Protein AF-A0A6H5K5P3-F1 (afdb_monomer_lite)

Secondary structure (DSSP, 8-state):
-----SSHHHHHHHHHHHHHHTTT-HHHHHHHHHHHHT-TTHHHHHHHHHHH---HHHHHHHHHHHHHHHHHTGGGS-HHHHHHHHHHHHHHHHHHTTTS-HHHHHHHHHHHHHHHHHHTTTS-HHHHHHHHHHHHHHHHH-HHHHHHHHHHHHHHHHHHH---GGGTT--HHHHHHHHHHHHTTHHHHHHHHHHHHHHHHHHHTTSTTGGG-HHHHHHHHHHHHHHHHHHT--SSSS-GGGS-GGG--B---GGGHHHHS-HHHHHHHHHHHHHHTT--SSSTTTTHHHHHHHHHHHHHTB-STTSSSHHHHHHHHHHHHHHHHHHHHSPP---------TT-HHHHHHHHHHHHHHHHHHHHHHHHHHHHH-HHHHTTSTTHHHHHHHHHHHHHHHHHHHHHTTT-S-HHHHHHHHHHHHHHHHHHHHHHHHHHHHHTT-HHHHHHHHHHHHHHHHHHHHHHHHHHHHHHHHSTT----HHHHHHHHHHHHHHHHHHHHHHHHTHHHHHHHHHHHHHHHHHHHHHHHHHSEETTEESB-TTSSSB-HHHHHHHHHHHHHHHHHHHHH--TT-SS--HHHHHHHTT-HHHHHHHHHHHHHHHHHHHHHHHHHHHHHHHHHHT-S-------TT--HHHHHHHHHHHHHHHHHHSS--GGGGHHHHTTT--GGGTTSSGGGGTTTTTT----------

pLDDT: mean 82.82, std 17.04, range [24.08, 97.94]

Structure (mmCIF, N/CA/C/O backbone):
data_AF-A0A6H5K5P3-F1
#
_entry.id   AF-A0A6H5K5P3-F1
#
loop_
_atom_site.group_PDB
_atom_site.id
_atom_site.type_symbol
_atom_site.label_atom_id
_atom_site.label_alt_id
_atom_site.label_comp_id
_atom_site.label_asym_id
_atom_site.label_entity_id
_atom_site.label_seq_id
_atom_site.pdbx_PDB_ins_code
_atom_site.Cartn_x
_atom_site.Cartn_y
_atom_site.Cartn_z
_atom_site.occupancy
_atom_site.B_iso_or_equiv
_atom_site.auth_seq_id
_atom_site.auth_comp_id
_atom_site.auth_asym_id
_atom_site.auth_atom_id
_atom_site.pdbx_PDB_model_num
ATOM 1 N N . MET A 1 1 ? 39.737 23.083 -22.619 1.00 51.81 1 MET A N 1
ATOM 2 C CA . MET A 1 1 ? 39.652 22.771 -24.062 1.00 51.81 1 MET A CA 1
ATOM 3 C C . MET A 1 1 ? 40.005 21.301 -24.207 1.00 51.81 1 MET A C 1
ATOM 5 O O . MET A 1 1 ? 41.053 20.921 -23.692 1.00 51.81 1 MET A O 1
ATOM 9 N N . LEU A 1 2 ? 39.170 20.491 -24.870 1.00 66.12 2 LEU A N 1
ATOM 10 C CA . LEU A 1 2 ? 39.462 19.063 -25.043 1.00 66.12 2 LEU A CA 1
ATOM 11 C C . LEU A 1 2 ? 40.827 18.838 -25.699 1.00 66.12 2 LEU A C 1
ATOM 13 O O . LEU A 1 2 ? 41.158 19.556 -26.649 1.00 66.12 2 LEU A O 1
ATOM 17 N N . PRO A 1 3 ? 41.593 17.831 -25.247 1.00 69.50 3 PRO A N 1
ATOM 18 C CA . PRO A 1 3 ? 42.826 17.457 -25.916 1.00 69.50 3 PRO A CA 1
ATOM 19 C C . PRO A 1 3 ? 42.529 17.030 -27.355 1.00 69.50 3 PRO A C 1
ATOM 21 O O . PRO A 1 3 ? 41.579 16.291 -27.614 1.00 69.50 3 PRO A O 1
ATOM 24 N N . ASN A 1 4 ? 43.355 17.479 -28.299 1.00 72.81 4 ASN A N 1
ATOM 25 C CA . ASN A 1 4 ? 43.324 16.938 -29.650 1.00 72.81 4 ASN A CA 1
ATOM 26 C C . ASN A 1 4 ? 43.984 15.553 -29.617 1.00 72.81 4 ASN A C 1
ATOM 28 O O . ASN A 1 4 ? 45.208 15.459 -29.521 1.00 72.81 4 ASN A O 1
ATOM 32 N N . PHE A 1 5 ? 43.177 14.493 -29.613 1.00 78.88 5 PHE A N 1
ATOM 33 C CA . PHE A 1 5 ? 43.678 13.123 -29.541 1.00 78.88 5 PHE A CA 1
ATOM 34 C C . PHE A 1 5 ? 44.299 12.725 -30.883 1.00 78.88 5 PHE A C 1
ATOM 36 O O . PHE A 1 5 ? 43.616 12.659 -31.904 1.00 78.88 5 PHE A O 1
ATOM 43 N N . SER A 1 6 ? 45.598 12.438 -30.876 1.00 70.56 6 SER A N 1
ATOM 44 C CA . SER A 1 6 ? 46.352 12.004 -32.058 1.00 70.56 6 SER A CA 1
ATOM 45 C C . SER A 1 6 ? 46.157 10.510 -32.341 1.00 70.56 6 SER A C 1
ATOM 47 O O . SER A 1 6 ? 46.442 10.041 -33.444 1.00 70.56 6 SER A O 1
ATOM 49 N N . SER A 1 7 ? 45.637 9.757 -31.364 1.00 77.69 7 SER A N 1
ATOM 50 C CA . SER A 1 7 ? 45.291 8.341 -31.490 1.00 77.69 7 SER A CA 1
ATOM 51 C C . SER A 1 7 ? 44.061 7.957 -30.644 1.00 77.69 7 SER A C 1
ATOM 53 O O . SER A 1 7 ? 43.765 8.607 -29.639 1.00 77.69 7 SER A O 1
ATOM 55 N N . PRO A 1 8 ? 43.348 6.865 -30.993 1.00 78.88 8 PRO A N 1
ATOM 56 C CA . PRO A 1 8 ? 42.273 6.314 -30.161 1.00 78.88 8 PRO A CA 1
ATOM 57 C C . PRO A 1 8 ? 42.727 5.918 -28.746 1.00 78.88 8 PRO A C 1
ATOM 59 O O . PRO A 1 8 ? 41.928 5.916 -27.816 1.00 78.88 8 PRO A O 1
ATOM 62 N N . GLU A 1 9 ? 44.004 5.566 -28.583 1.00 85.81 9 GLU A N 1
ATOM 63 C CA . GLU A 1 9 ? 44.591 5.154 -27.303 1.00 85.81 9 GLU A CA 1
ATOM 64 C C . GLU A 1 9 ? 44.762 6.340 -26.351 1.00 85.81 9 GLU A C 1
ATOM 66 O O . GLU A 1 9 ? 44.482 6.210 -25.162 1.00 85.81 9 GLU A O 1
ATOM 71 N N . GLU A 1 10 ? 45.116 7.517 -26.870 1.00 86.94 10 GLU A N 1
ATOM 72 C CA . GLU A 1 10 ? 45.214 8.743 -26.069 1.00 86.94 10 GLU A CA 1
ATOM 73 C C . GLU A 1 10 ? 43.873 9.137 -25.447 1.00 86.94 10 GLU A C 1
ATOM 75 O O . GLU A 1 10 ? 43.835 9.522 -24.279 1.00 86.94 10 GLU A O 1
ATOM 80 N N . ALA A 1 11 ? 42.769 8.990 -26.187 1.00 86.19 11 ALA A N 1
ATOM 81 C CA . ALA A 1 11 ? 41.431 9.284 -25.678 1.00 86.19 11 ALA A CA 1
ATOM 82 C C . ALA A 1 11 ? 41.039 8.366 -24.507 1.00 86.19 11 ALA A C 1
ATOM 84 O O . ALA A 1 11 ? 40.477 8.828 -23.513 1.00 86.19 11 ALA A O 1
ATOM 85 N N . VAL A 1 12 ? 41.373 7.074 -24.607 1.00 90.56 12 VAL A N 1
ATOM 86 C CA . VAL A 1 12 ? 41.130 6.085 -23.545 1.00 90.56 12 VAL A CA 1
ATOM 87 C C . VAL A 1 12 ? 41.991 6.399 -22.326 1.00 90.56 12 VAL A C 1
ATOM 89 O O . VAL A 1 12 ? 41.468 6.530 -21.225 1.00 90.56 12 VAL A O 1
ATOM 92 N N . VAL A 1 13 ? 43.301 6.585 -22.507 1.00 91.69 13 VAL A N 1
ATOM 93 C CA . VAL A 1 13 ? 44.220 6.886 -21.397 1.00 91.69 13 VAL A CA 1
ATOM 94 C C . VAL A 1 13 ? 43.823 8.178 -20.682 1.00 91.69 13 VAL A C 1
ATOM 96 O O . VAL A 1 13 ? 43.881 8.234 -19.454 1.00 91.69 13 VAL A O 1
ATOM 99 N N . TRP A 1 14 ? 43.385 9.193 -21.428 1.00 91.88 14 TRP A N 1
ATOM 100 C CA . TRP A 1 14 ? 42.928 10.465 -20.878 1.00 91.88 14 TRP A CA 1
ATOM 101 C C . TRP A 1 14 ? 41.682 10.317 -20.001 1.00 91.88 14 TRP A C 1
ATOM 103 O O . TRP A 1 14 ? 41.697 10.751 -18.851 1.00 91.88 14 TRP A O 1
ATOM 113 N N . ILE A 1 15 ? 40.612 9.678 -20.487 1.00 90.25 15 ILE A N 1
ATOM 114 C CA . ILE A 1 15 ? 39.403 9.539 -19.660 1.00 90.25 15 ILE A CA 1
ATOM 115 C C . ILE A 1 15 ? 39.657 8.615 -18.467 1.00 90.25 15 ILE A C 1
ATOM 117 O O . ILE A 1 15 ? 39.114 8.824 -17.382 1.00 90.25 15 ILE A O 1
ATOM 121 N N . GLU A 1 16 ? 40.519 7.611 -18.636 1.00 93.25 16 GLU A N 1
ATOM 122 C CA . GLU A 1 16 ? 40.851 6.709 -17.550 1.00 93.25 16 GLU A CA 1
ATOM 123 C C . GLU A 1 16 ? 41.702 7.377 -16.464 1.00 93.25 16 GLU A C 1
ATOM 125 O O . GLU A 1 16 ? 41.510 7.111 -15.277 1.00 93.25 16 GLU A O 1
ATOM 130 N N . SER A 1 17 ? 42.637 8.255 -16.830 1.00 90.56 17 SER A N 1
ATOM 131 C CA . SER A 1 17 ? 43.399 9.022 -15.841 1.00 90.56 17 SER A CA 1
ATOM 132 C C . SER A 1 17 ? 42.495 9.986 -15.068 1.00 90.56 17 SER A C 1
ATOM 134 O O . SER A 1 17 ? 42.612 10.055 -13.845 1.00 90.56 17 SER A O 1
ATOM 136 N N . LEU A 1 18 ? 41.529 10.624 -15.740 1.00 89.50 18 LEU A N 1
ATOM 137 C CA . LEU A 1 18 ? 40.514 11.463 -15.096 1.00 89.50 18 LEU A CA 1
ATOM 138 C C . LEU A 1 18 ? 39.644 10.676 -14.111 1.00 89.50 18 LEU A C 1
ATOM 140 O O . LEU A 1 18 ? 39.471 11.108 -12.975 1.00 89.50 18 LEU A O 1
ATOM 144 N N . CYS A 1 19 ? 39.142 9.500 -14.503 1.00 90.25 19 CYS A N 1
ATOM 145 C CA . CYS A 1 19 ? 38.323 8.666 -13.616 1.00 90.25 19 CYS A CA 1
ATOM 146 C C . CYS A 1 19 ? 39.110 8.205 -12.377 1.00 90.25 19 CYS A C 1
ATOM 148 O O . CYS A 1 19 ? 38.577 8.209 -11.271 1.00 90.25 19 CYS A O 1
ATOM 150 N N . ARG A 1 20 ? 40.398 7.860 -12.530 1.00 90.44 20 ARG A N 1
ATOM 151 C CA . ARG A 1 20 ? 41.265 7.501 -11.391 1.00 90.44 20 ARG A CA 1
ATOM 152 C C . ARG A 1 20 ? 41.549 8.689 -10.466 1.00 90.44 20 ARG A C 1
ATOM 154 O O . ARG A 1 20 ? 41.721 8.486 -9.269 1.00 90.44 20 ARG A O 1
ATOM 161 N N . ALA A 1 21 ? 41.604 9.905 -11.008 1.00 86.00 21 ALA A N 1
ATOM 162 C CA . ALA A 1 21 ? 41.844 11.136 -10.254 1.00 86.00 21 ALA A CA 1
ATOM 163 C C . ALA A 1 21 ? 40.570 11.744 -9.637 1.00 86.00 21 ALA A C 1
ATOM 165 O O . ALA A 1 21 ? 40.663 12.684 -8.851 1.00 86.00 21 ALA A O 1
ATOM 166 N N . PHE A 1 22 ? 39.383 11.212 -9.947 1.00 85.38 22 PHE A N 1
ATOM 167 C CA . PHE A 1 22 ? 38.108 11.754 -9.469 1.00 85.38 22 PHE A CA 1
ATOM 168 C C . PHE A 1 22 ? 38.027 11.906 -7.932 1.00 85.38 22 PHE A C 1
ATOM 170 O O . PHE A 1 22 ? 37.583 12.959 -7.480 1.00 85.38 22 PHE A O 1
ATOM 177 N N . PRO A 1 23 ? 38.511 10.952 -7.102 1.00 87.62 23 PRO A N 1
ATOM 178 C CA . PRO A 1 23 ? 38.483 11.101 -5.642 1.00 87.62 23 PRO A CA 1
ATOM 179 C C . PRO A 1 23 ? 39.409 12.199 -5.105 1.00 87.62 23 PRO A C 1
ATOM 181 O O . PRO A 1 23 ? 39.180 12.724 -4.020 1.00 87.62 23 PRO A O 1
ATOM 184 N N . THR A 1 24 ? 40.481 12.524 -5.831 1.00 87.50 24 THR A N 1
ATOM 185 C CA . THR A 1 24 ? 41.508 13.471 -5.378 1.00 87.50 24 THR A CA 1
ATOM 186 C C . THR A 1 24 ? 41.313 14.868 -5.954 1.00 87.50 24 THR A C 1
ATOM 188 O O . THR A 1 24 ? 41.739 15.842 -5.335 1.00 87.50 24 THR A O 1
ATOM 191 N N . ASN A 1 25 ? 40.663 14.991 -7.113 1.00 87.12 25 ASN A N 1
ATOM 192 C CA . ASN A 1 25 ? 40.386 16.271 -7.756 1.00 87.12 25 ASN A CA 1
ATOM 193 C C . ASN A 1 25 ? 39.072 16.233 -8.570 1.00 87.12 25 ASN A C 1
ATOM 195 O O . ASN A 1 25 ? 39.096 16.249 -9.806 1.00 87.12 25 ASN A O 1
ATOM 199 N N . PRO A 1 26 ? 37.909 16.193 -7.891 1.00 87.62 26 PRO A N 1
ATOM 200 C CA . PRO A 1 26 ? 36.613 16.034 -8.554 1.00 87.62 26 PRO A CA 1
ATOM 201 C C . PRO A 1 26 ? 36.268 17.224 -9.458 1.00 87.62 26 PRO A C 1
ATOM 203 O O . PRO A 1 26 ? 35.753 17.042 -10.556 1.00 87.62 26 PRO A O 1
ATOM 206 N N . LYS A 1 27 ? 36.627 18.449 -9.051 1.00 86.62 27 LYS A N 1
ATOM 207 C CA . LYS A 1 27 ? 36.295 19.674 -9.792 1.00 86.62 27 LYS A CA 1
ATOM 208 C C . LYS A 1 27 ? 36.965 19.730 -11.166 1.00 86.62 27 LYS A C 1
ATOM 210 O O . LYS A 1 27 ? 36.337 20.136 -12.140 1.00 86.62 27 LYS A O 1
ATOM 215 N N . GLU A 1 28 ? 38.236 19.345 -11.258 1.00 83.75 28 GLU A N 1
ATOM 216 C CA . GLU A 1 28 ? 38.950 19.322 -12.539 1.00 83.75 28 GLU A CA 1
ATOM 217 C C . GLU A 1 28 ? 38.409 18.222 -13.461 1.00 83.75 28 GLU A C 1
ATOM 219 O O . GLU A 1 28 ? 38.202 18.460 -14.653 1.00 83.75 28 GLU A O 1
ATOM 224 N N . ALA A 1 29 ? 38.099 17.049 -12.899 1.00 83.75 29 ALA A N 1
ATOM 225 C CA . ALA A 1 29 ? 37.500 15.952 -13.646 1.00 83.75 29 ALA A CA 1
ATOM 226 C C . ALA A 1 29 ? 36.105 16.311 -14.190 1.00 83.75 29 ALA A C 1
ATOM 228 O O . ALA A 1 29 ? 35.832 16.075 -15.364 1.00 83.75 29 ALA A O 1
ATOM 229 N N . GLU A 1 30 ? 35.245 16.949 -13.392 1.00 85.06 30 GLU A N 1
ATOM 230 C CA . GLU A 1 30 ? 33.919 17.411 -13.828 1.00 85.06 30 GLU A CA 1
ATOM 231 C C . GLU A 1 30 ? 33.990 18.434 -14.966 1.00 85.06 30 GLU A C 1
ATOM 233 O O . GLU A 1 30 ? 33.226 18.346 -15.933 1.00 85.06 30 GLU A O 1
ATOM 238 N N . VAL A 1 31 ? 34.923 19.389 -14.889 1.00 86.69 31 VAL A N 1
ATOM 239 C CA . VAL A 1 31 ? 35.140 20.368 -15.963 1.00 86.69 31 VAL A CA 1
ATOM 240 C C . VAL A 1 31 ? 35.557 19.654 -17.248 1.00 86.69 31 VAL A C 1
ATOM 242 O O . VAL A 1 31 ? 34.963 19.896 -18.298 1.00 86.69 31 VAL A O 1
ATOM 245 N N . ALA A 1 32 ? 36.521 18.736 -17.169 1.00 84.19 32 ALA A N 1
ATOM 246 C CA . ALA A 1 32 ? 37.009 17.985 -18.323 1.00 84.19 32 ALA A CA 1
ATOM 247 C C . ALA A 1 32 ? 35.925 17.089 -18.958 1.00 84.19 32 ALA A C 1
ATOM 249 O O . ALA A 1 32 ? 35.810 17.018 -20.184 1.00 84.19 32 ALA A O 1
ATOM 250 N N . LEU A 1 33 ? 35.085 16.450 -18.139 1.00 85.31 33 LEU A N 1
ATOM 251 C CA . LEU A 1 33 ? 33.937 15.665 -18.602 1.00 85.31 33 LEU A CA 1
ATOM 252 C C . LEU A 1 33 ? 32.875 16.550 -19.266 1.00 85.31 33 LEU A C 1
ATOM 254 O O . LEU A 1 33 ? 32.386 16.230 -20.347 1.00 85.31 33 LEU A O 1
ATOM 258 N N . THR A 1 34 ? 32.578 17.711 -18.684 1.00 85.00 34 THR A N 1
ATOM 259 C CA . THR A 1 34 ? 31.643 18.680 -19.276 1.00 85.00 34 THR A CA 1
ATOM 260 C C . THR A 1 34 ? 32.149 19.196 -20.625 1.00 85.00 34 THR A C 1
ATOM 262 O O . THR A 1 34 ? 31.365 19.408 -21.553 1.00 85.00 34 THR A O 1
ATOM 265 N N . GLU A 1 35 ? 33.462 19.388 -20.770 1.00 85.75 35 GLU A N 1
ATOM 266 C CA . GLU A 1 35 ? 34.057 19.729 -22.060 1.00 85.75 35 GLU A CA 1
ATOM 267 C C . GLU A 1 35 ? 33.872 18.602 -23.082 1.00 85.75 35 GLU A C 1
ATOM 269 O O . GLU A 1 35 ? 33.456 18.897 -24.204 1.00 85.75 35 GLU A O 1
ATOM 274 N N . LEU A 1 36 ? 34.083 17.332 -22.695 1.00 84.62 36 LEU A N 1
ATOM 275 C CA . LEU A 1 36 ? 33.795 16.161 -23.541 1.00 84.62 36 LEU A CA 1
ATOM 276 C C . LEU A 1 36 ? 32.358 16.174 -24.059 1.00 84.62 36 LEU A C 1
ATOM 278 O O . LEU A 1 36 ? 32.146 16.001 -25.258 1.00 84.62 36 LEU A O 1
ATOM 282 N N . HIS A 1 37 ? 31.389 16.435 -23.182 1.00 82.94 37 HIS A N 1
ATOM 283 C CA . HIS A 1 37 ? 29.968 16.457 -23.537 1.00 82.94 37 HIS A CA 1
ATOM 284 C C . HIS A 1 37 ? 29.643 17.521 -24.602 1.00 82.94 37 HIS A C 1
ATOM 286 O O . HIS A 1 37 ? 28.750 17.331 -25.428 1.00 82.94 37 HIS A O 1
ATOM 292 N N . ARG A 1 38 ? 30.388 18.635 -24.616 1.00 82.44 38 ARG A N 1
ATOM 293 C CA . ARG A 1 38 ? 30.203 19.760 -25.550 1.00 82.44 38 ARG A CA 1
ATOM 294 C C . ARG A 1 38 ? 30.995 19.622 -26.855 1.00 82.44 38 ARG A C 1
ATOM 296 O O . ARG A 1 38 ? 30.874 20.485 -27.719 1.00 82.44 38 ARG A O 1
ATOM 303 N N . SER A 1 39 ? 31.802 18.573 -27.005 1.00 85.06 39 SER A N 1
ATOM 304 C CA . SER A 1 39 ? 32.666 18.384 -28.174 1.00 85.06 39 SER A CA 1
ATOM 305 C C . SER A 1 39 ? 31.907 18.079 -29.459 1.00 85.06 39 SER A C 1
ATOM 307 O O . SER A 1 39 ? 30.958 17.289 -29.478 1.00 85.06 39 SER A O 1
ATOM 309 N N . ASP A 1 40 ? 32.439 18.555 -30.583 1.00 82.81 40 ASP A N 1
ATOM 310 C CA . ASP A 1 40 ? 32.010 18.088 -31.900 1.00 82.81 40 ASP A CA 1
ATOM 311 C C . ASP A 1 40 ? 32.366 16.621 -32.155 1.00 82.81 40 ASP A C 1
ATOM 313 O O . ASP A 1 40 ? 31.588 15.925 -32.800 1.00 82.81 40 ASP A O 1
ATOM 317 N N . HIS A 1 41 ? 33.452 16.130 -31.552 1.00 85.81 41 HIS A N 1
ATOM 318 C CA . HIS A 1 41 ? 33.934 14.749 -31.682 1.00 85.81 41 HIS A CA 1
ATOM 319 C C . HIS A 1 41 ? 33.460 13.816 -30.560 1.00 85.81 41 HIS A C 1
ATOM 321 O O . HIS A 1 41 ? 33.959 12.698 -30.426 1.00 85.81 41 HIS A O 1
ATOM 327 N N . ALA A 1 42 ? 32.524 14.265 -29.716 1.00 88.81 42 ALA A N 1
ATOM 328 C CA . ALA A 1 42 ? 32.053 13.499 -28.561 1.00 88.81 42 ALA A CA 1
ATOM 329 C C . ALA A 1 42 ? 31.528 12.115 -28.967 1.00 88.81 42 ALA A C 1
ATOM 331 O O . ALA A 1 42 ? 31.785 11.128 -28.289 1.00 88.81 42 ALA A O 1
ATOM 332 N N . VAL A 1 43 ? 30.833 12.024 -30.105 1.00 90.75 43 VAL A N 1
ATOM 333 C CA . VAL A 1 43 ? 30.252 10.766 -30.588 1.00 90.75 43 VAL A CA 1
ATOM 334 C C . VAL A 1 43 ? 31.342 9.763 -30.959 1.00 90.75 43 VAL A C 1
ATOM 336 O O . VAL A 1 43 ? 31.277 8.609 -30.537 1.00 90.75 43 VAL A O 1
ATOM 339 N N . GLU A 1 44 ? 32.338 10.178 -31.742 1.00 91.06 44 GLU A N 1
ATOM 340 C CA . GLU A 1 44 ? 33.447 9.319 -32.160 1.00 91.06 44 GLU A CA 1
ATOM 341 C C . GLU A 1 44 ? 34.308 8.900 -30.964 1.00 91.06 44 GLU A C 1
ATOM 343 O O . GLU A 1 44 ? 34.593 7.713 -30.794 1.00 91.06 44 GLU A O 1
ATOM 348 N N . VAL A 1 45 ? 34.669 9.857 -30.104 1.00 91.31 45 VAL A N 1
ATOM 349 C CA . VAL A 1 45 ? 35.499 9.617 -28.915 1.00 91.31 45 VAL A CA 1
ATOM 350 C C . VAL A 1 45 ? 34.797 8.674 -27.937 1.00 91.31 45 VAL A C 1
ATOM 352 O O . VAL A 1 45 ? 35.408 7.711 -27.475 1.00 91.31 45 VAL A O 1
ATOM 355 N N . SER A 1 46 ? 33.502 8.867 -27.675 1.00 94.75 46 SER A N 1
ATOM 356 C CA . SER A 1 46 ? 32.740 7.972 -26.801 1.00 94.75 46 SER A CA 1
ATOM 357 C C . SER A 1 46 ? 32.682 6.540 -27.326 1.00 94.75 46 SER A C 1
ATOM 359 O O . SER A 1 46 ? 32.802 5.604 -26.539 1.00 94.75 46 SER A O 1
ATOM 361 N N . LYS A 1 47 ? 32.537 6.335 -28.643 1.00 94.75 47 LYS A N 1
ATOM 362 C CA . LYS A 1 47 ? 32.570 4.984 -29.230 1.00 94.75 47 LYS A CA 1
ATOM 363 C C . LYS A 1 47 ? 33.922 4.310 -29.016 1.00 94.75 47 LYS A C 1
ATOM 365 O O . LYS A 1 47 ? 33.962 3.170 -28.566 1.00 94.75 47 LYS A O 1
ATOM 370 N N . ILE A 1 48 ? 35.013 5.039 -29.256 1.00 93.94 48 ILE A N 1
ATOM 371 C CA . ILE A 1 48 ? 36.377 4.547 -29.020 1.00 93.94 48 ILE A CA 1
ATOM 372 C C . ILE A 1 48 ? 36.552 4.108 -27.561 1.00 93.94 48 ILE A C 1
ATOM 374 O O . ILE A 1 48 ? 37.067 3.019 -27.304 1.00 93.94 48 ILE A O 1
ATOM 378 N N . ILE A 1 49 ? 36.103 4.930 -26.609 1.00 94.81 49 ILE A N 1
ATOM 379 C CA . ILE A 1 49 ? 36.207 4.625 -25.177 1.00 94.81 49 ILE A CA 1
ATOM 380 C C . ILE A 1 49 ? 35.381 3.386 -24.823 1.00 94.81 49 ILE A C 1
ATOM 382 O O . ILE A 1 49 ? 35.880 2.511 -24.116 1.00 94.81 49 ILE A O 1
ATOM 386 N N . LEU A 1 50 ? 34.154 3.271 -25.338 1.00 95.38 50 LEU A N 1
ATOM 387 C CA . LEU A 1 50 ? 33.281 2.124 -25.071 1.00 95.38 50 LEU A CA 1
ATOM 388 C C . LEU A 1 50 ? 33.880 0.802 -25.555 1.00 95.38 50 LEU A C 1
ATOM 390 O O . LEU A 1 50 ? 33.797 -0.203 -24.849 1.00 95.38 50 LEU A O 1
ATOM 394 N N . GLU A 1 51 ? 34.501 0.811 -26.734 1.00 92.56 51 GLU A N 1
ATOM 395 C CA . GLU A 1 51 ? 35.088 -0.382 -27.347 1.00 92.56 51 GLU A CA 1
ATOM 396 C C . GLU A 1 51 ? 36.417 -0.806 -26.715 1.00 92.56 51 GLU A C 1
ATOM 398 O O . GLU A 1 51 ? 36.763 -1.985 -26.769 1.00 92.56 51 GLU A O 1
ATOM 403 N N . ARG A 1 52 ? 37.177 0.133 -26.139 1.00 93.50 52 ARG A N 1
ATOM 404 C CA . ARG A 1 52 ? 38.566 -0.118 -25.719 1.00 93.50 52 ARG A CA 1
ATOM 405 C C . ARG A 1 52 ? 38.796 -0.064 -24.213 1.00 93.50 52 ARG A C 1
ATOM 407 O O . ARG A 1 52 ? 39.666 -0.782 -23.725 1.00 93.50 52 ARG A O 1
ATOM 414 N N . SER A 1 53 ? 38.054 0.759 -23.474 1.00 93.94 53 SER A N 1
ATOM 415 C CA . SER A 1 53 ? 38.243 0.873 -22.027 1.00 93.94 53 SER A CA 1
ATOM 416 C C . SER A 1 53 ? 37.661 -0.334 -21.288 1.00 93.94 53 SER A C 1
ATOM 418 O O . SER A 1 53 ? 36.606 -0.876 -21.634 1.00 93.94 53 SER A O 1
ATOM 420 N N . GLN A 1 54 ? 38.363 -0.742 -20.233 1.00 92.25 54 GLN A N 1
ATOM 421 C CA . GLN A 1 54 ? 37.923 -1.774 -19.290 1.00 92.25 54 GLN A CA 1
ATOM 422 C C . GLN A 1 54 ? 37.423 -1.176 -17.970 1.00 92.25 54 GLN A C 1
ATOM 424 O O . GLN A 1 54 ? 37.022 -1.918 -17.079 1.00 92.25 54 GLN A O 1
ATOM 429 N N . MET A 1 55 ? 37.451 0.153 -17.821 1.00 95.12 55 MET A N 1
ATOM 430 C CA . MET A 1 55 ? 37.032 0.818 -16.594 1.00 95.12 55 MET A CA 1
ATOM 431 C C . MET A 1 55 ? 35.553 1.232 -16.663 1.00 95.12 55 MET A C 1
ATOM 433 O O . MET A 1 55 ? 35.209 2.087 -17.486 1.00 95.12 55 MET A O 1
ATOM 437 N N . PRO A 1 56 ? 34.688 0.718 -15.764 1.00 95.31 56 PRO A N 1
ATOM 438 C CA . PRO A 1 56 ? 33.255 1.014 -15.778 1.00 95.31 56 PRO A CA 1
ATOM 439 C C . PRO A 1 56 ? 32.928 2.507 -15.743 1.00 95.31 56 PRO A C 1
ATOM 441 O O . PRO A 1 56 ? 32.097 2.976 -16.513 1.00 95.31 56 PRO A O 1
ATOM 444 N N . MET A 1 57 ? 33.634 3.277 -14.910 1.00 93.69 57 MET A N 1
ATOM 445 C CA . MET A 1 57 ? 33.415 4.721 -14.779 1.00 93.69 57 MET A CA 1
ATOM 446 C C . MET A 1 57 ? 33.692 5.474 -16.092 1.00 93.69 57 MET A C 1
ATOM 448 O O . MET A 1 57 ? 32.906 6.329 -16.494 1.00 93.69 57 MET A O 1
ATOM 452 N N . ALA A 1 58 ? 34.754 5.105 -16.816 1.00 94.31 58 ALA A N 1
ATOM 453 C CA . ALA A 1 58 ? 35.075 5.700 -18.113 1.00 94.31 58 ALA A CA 1
ATOM 454 C C . ALA A 1 58 ? 34.018 5.354 -19.173 1.00 94.31 58 ALA A C 1
ATOM 456 O O . ALA A 1 58 ? 33.579 6.228 -19.920 1.00 94.31 58 ALA A O 1
ATOM 457 N N . GLN A 1 59 ? 33.562 4.098 -19.211 1.00 95.94 59 GLN A N 1
ATOM 458 C CA . GLN A 1 59 ? 32.485 3.670 -20.108 1.00 95.94 59 GLN A CA 1
ATOM 459 C C . GLN A 1 59 ? 31.159 4.378 -19.784 1.00 95.94 59 GLN A C 1
ATOM 461 O O . GLN A 1 59 ? 30.453 4.817 -20.692 1.00 95.94 59 GLN A O 1
ATOM 466 N N . PHE A 1 60 ? 30.837 4.544 -18.501 1.00 95.44 60 PHE A N 1
ATOM 467 C CA . PHE A 1 60 ? 29.646 5.255 -18.045 1.00 95.44 60 PHE A CA 1
ATOM 468 C C . PHE A 1 60 ? 29.653 6.723 -18.497 1.00 95.44 60 PHE A C 1
ATOM 470 O O . PHE A 1 60 ? 28.696 7.182 -19.123 1.00 95.44 60 PHE A O 1
ATOM 477 N N . HIS A 1 61 ? 30.756 7.444 -18.275 1.00 92.56 61 HIS A N 1
ATOM 478 C CA . HIS A 1 61 ? 30.893 8.827 -18.735 1.00 92.56 61 HIS A CA 1
ATOM 479 C C . HIS A 1 61 ? 30.927 8.950 -20.262 1.00 92.56 61 HIS A C 1
ATOM 481 O O . HIS A 1 61 ? 30.368 9.899 -20.809 1.00 92.56 61 HIS A O 1
ATOM 487 N N . ALA A 1 62 ? 31.496 7.976 -20.977 1.00 95.06 62 ALA A N 1
ATOM 488 C CA . ALA A 1 62 ? 31.428 7.946 -22.435 1.00 95.06 62 ALA A CA 1
ATOM 489 C C . ALA A 1 62 ? 29.982 7.825 -22.946 1.00 95.06 62 ALA A C 1
ATOM 491 O O . ALA A 1 62 ? 29.622 8.494 -23.917 1.00 95.06 62 ALA A O 1
ATOM 492 N N . LEU A 1 63 ? 29.134 7.022 -22.291 1.00 95.81 63 LEU A N 1
ATOM 493 C CA . LEU A 1 63 ? 27.707 6.925 -22.622 1.00 95.81 63 LEU A CA 1
ATOM 494 C C . LEU A 1 63 ? 26.955 8.225 -22.325 1.00 95.81 63 LEU A C 1
ATOM 496 O O . LEU A 1 63 ? 26.133 8.633 -23.143 1.00 95.81 63 LEU A O 1
ATOM 500 N N . LEU A 1 64 ? 27.251 8.892 -21.204 1.00 92.56 64 LEU A N 1
ATOM 501 C CA . LEU A 1 64 ? 26.680 10.208 -20.891 1.00 92.56 64 LEU A CA 1
ATOM 502 C C . LEU A 1 64 ? 27.061 11.250 -21.946 1.00 92.56 64 LEU A C 1
ATOM 504 O O . LEU A 1 64 ? 26.179 11.891 -22.517 1.00 92.56 64 LEU A O 1
ATOM 508 N N . ALA A 1 65 ? 28.347 11.340 -22.285 1.00 92.12 65 ALA A N 1
ATOM 509 C CA . ALA A 1 65 ? 28.841 12.243 -23.318 1.00 92.12 65 ALA A CA 1
ATOM 510 C C . ALA A 1 65 ? 28.196 11.964 -24.684 1.00 92.12 65 ALA A C 1
ATOM 512 O O . ALA A 1 65 ? 27.766 12.887 -25.374 1.00 92.12 65 ALA A O 1
ATOM 513 N N . LEU A 1 66 ? 28.071 10.684 -25.057 1.00 94.06 66 LEU A N 1
ATOM 514 C CA . LEU A 1 66 ? 27.404 10.262 -26.288 1.00 94.06 66 LEU A CA 1
ATOM 515 C C . LEU A 1 66 ? 25.933 10.688 -26.292 1.00 94.06 66 LEU A C 1
ATOM 517 O O . LEU A 1 66 ? 25.440 11.208 -27.294 1.00 94.06 66 LEU A O 1
ATOM 521 N N . GLN A 1 67 ? 25.230 10.454 -25.185 1.00 92.94 67 GLN A N 1
ATOM 522 C CA . GLN A 1 67 ? 23.828 10.808 -25.028 1.00 92.94 67 GLN A CA 1
ATOM 523 C C . GLN A 1 67 ? 23.628 12.320 -25.169 1.00 92.94 67 GLN A C 1
ATOM 525 O O . GLN A 1 67 ? 22.837 12.754 -26.008 1.00 92.94 67 GLN A O 1
ATOM 530 N N . GLU A 1 68 ? 24.352 13.120 -24.389 1.00 89.94 68 GLU A N 1
ATOM 531 C CA . GLU A 1 68 ? 24.219 14.578 -24.378 1.00 89.94 68 GLU A CA 1
ATOM 532 C C . GLU A 1 68 ? 24.582 15.198 -25.728 1.00 89.94 68 GLU A C 1
ATOM 534 O O . GLU A 1 68 ? 23.799 15.976 -26.277 1.00 89.94 68 GLU A O 1
ATOM 539 N N . ALA A 1 69 ? 25.707 14.795 -26.326 1.00 89.94 69 ALA A N 1
ATOM 540 C CA . ALA A 1 69 ? 26.165 15.349 -27.597 1.00 89.94 69 ALA A CA 1
ATOM 541 C C . ALA A 1 69 ? 25.195 15.076 -28.759 1.00 89.94 69 ALA A C 1
ATOM 543 O O . ALA A 1 69 ? 25.036 15.918 -29.652 1.00 89.94 69 ALA A O 1
ATOM 544 N N . VAL A 1 70 ? 24.548 13.904 -28.758 1.00 91.25 70 VAL A N 1
ATOM 545 C CA . VAL A 1 70 ? 23.543 13.530 -29.763 1.00 91.25 70 VAL A CA 1
ATOM 546 C C . VAL A 1 70 ? 22.224 14.256 -29.515 1.00 91.25 70 VAL A C 1
ATOM 548 O O . VAL A 1 70 ? 21.601 14.717 -30.471 1.00 91.25 70 VAL A O 1
ATOM 551 N N . LEU A 1 71 ? 21.786 14.390 -28.261 1.00 90.00 71 LEU A N 1
ATOM 552 C CA . LEU A 1 71 ? 20.525 15.058 -27.929 1.00 90.00 71 LEU A CA 1
ATOM 553 C C . LEU A 1 71 ? 20.581 16.569 -28.150 1.00 90.00 71 LEU A C 1
ATOM 555 O O . LEU A 1 71 ? 19.633 17.122 -28.710 1.00 90.00 71 LEU A O 1
ATOM 559 N N . ALA A 1 72 ? 21.697 17.211 -27.800 1.00 87.56 72 ALA A N 1
ATOM 560 C CA . ALA A 1 72 ? 21.916 18.643 -28.008 1.00 87.56 72 ALA A CA 1
ATOM 561 C C . ALA A 1 72 ? 21.807 19.046 -29.488 1.00 87.56 72 ALA A C 1
ATOM 563 O O . ALA A 1 72 ? 21.439 20.171 -29.811 1.00 87.56 72 ALA A O 1
ATOM 564 N N . ARG A 1 73 ? 22.107 18.115 -30.401 1.00 88.44 73 ARG A N 1
ATOM 565 C CA . ARG A 1 73 ? 22.098 18.333 -31.854 1.00 88.44 73 ARG A CA 1
ATOM 566 C C . ARG A 1 73 ? 21.127 17.413 -32.578 1.00 88.44 73 ARG A C 1
ATOM 568 O O . ARG A 1 73 ? 21.293 17.185 -33.775 1.00 88.44 73 ARG A O 1
ATOM 575 N N . TRP A 1 74 ? 20.121 16.887 -31.872 1.00 90.38 74 TRP A N 1
ATOM 576 C CA . TRP A 1 74 ? 19.264 15.809 -32.371 1.00 90.38 74 TRP A CA 1
ATOM 577 C C . TRP A 1 74 ? 18.729 16.094 -33.771 1.00 90.38 74 TRP A C 1
ATOM 579 O O . TRP A 1 74 ? 18.874 15.264 -34.666 1.00 90.38 74 TRP A O 1
ATOM 589 N N . ASP A 1 75 ? 18.174 17.291 -33.966 1.00 89.12 75 ASP A N 1
ATOM 590 C CA . ASP A 1 75 ? 17.524 17.701 -35.209 1.00 89.12 75 ASP A CA 1
ATOM 591 C C . ASP A 1 75 ? 18.517 17.858 -36.375 1.00 89.12 75 ASP A C 1
ATOM 593 O O . ASP A 1 75 ? 18.159 17.572 -37.518 1.00 89.12 75 ASP A O 1
ATOM 597 N N . SER A 1 76 ? 19.785 18.161 -36.081 1.00 88.88 76 SER A N 1
ATOM 598 C CA . SER A 1 76 ? 20.881 18.250 -37.054 1.00 88.88 76 SER A CA 1
ATOM 599 C C . SER A 1 76 ? 21.498 16.890 -37.410 1.00 88.88 76 SER A C 1
ATOM 601 O O . SER A 1 76 ? 22.124 16.759 -38.461 1.00 88.88 76 SER A O 1
ATOM 603 N N . VAL A 1 77 ? 21.335 15.856 -36.574 1.00 89.25 77 VAL A N 1
ATOM 604 C CA . VAL A 1 77 ? 21.834 14.502 -36.879 1.00 89.25 77 VAL A CA 1
ATOM 605 C C . VAL A 1 77 ? 20.954 13.867 -37.967 1.00 89.25 77 VAL A C 1
ATOM 607 O O . VAL A 1 77 ? 19.746 13.755 -37.758 1.00 89.25 77 VAL A O 1
ATOM 610 N N . PRO A 1 78 ? 21.494 13.377 -39.100 1.00 91.31 78 PRO A N 1
ATOM 611 C CA . PRO A 1 78 ? 20.687 12.739 -40.143 1.00 91.31 78 PRO A CA 1
ATOM 612 C C . PRO A 1 78 ? 19.930 11.492 -39.643 1.00 91.31 78 PRO A C 1
ATOM 614 O O . PRO A 1 78 ? 20.495 10.713 -38.869 1.00 91.31 78 PRO A O 1
ATOM 617 N N . PRO A 1 79 ? 18.700 11.205 -40.123 1.00 89.75 79 PRO A N 1
ATOM 618 C CA . PRO A 1 79 ? 17.922 10.041 -39.680 1.00 89.75 79 PRO A CA 1
ATOM 619 C C . PRO A 1 79 ? 18.646 8.693 -39.833 1.00 89.75 79 PRO A C 1
ATOM 621 O O . PRO A 1 79 ? 18.492 7.809 -38.991 1.00 89.75 79 PRO A O 1
ATOM 624 N N . ALA A 1 80 ? 19.465 8.536 -40.880 1.00 91.12 80 ALA A N 1
ATOM 625 C CA . ALA A 1 80 ? 20.288 7.342 -41.080 1.00 91.12 80 ALA A CA 1
ATOM 626 C C . ALA A 1 80 ? 21.316 7.162 -39.950 1.00 91.12 80 ALA A C 1
ATOM 628 O O . ALA A 1 80 ? 21.453 6.063 -39.418 1.00 91.12 80 ALA A O 1
ATOM 629 N N . ASN A 1 81 ? 21.958 8.252 -39.519 1.00 92.00 81 ASN A N 1
ATOM 630 C CA . ASN A 1 81 ? 22.934 8.240 -38.431 1.00 92.00 81 ASN A CA 1
ATOM 631 C C . ASN A 1 81 ? 22.254 7.988 -37.081 1.00 92.00 81 ASN A C 1
ATOM 633 O O . ASN A 1 81 ? 22.770 7.211 -36.283 1.00 92.00 81 ASN A O 1
ATOM 637 N N . ARG A 1 82 ? 21.059 8.554 -36.846 1.00 93.56 82 ARG A N 1
ATOM 638 C CA . ARG A 1 82 ? 20.251 8.244 -35.648 1.00 93.56 82 ARG A CA 1
ATOM 639 C C . ARG A 1 82 ? 19.935 6.747 -35.566 1.00 93.56 82 ARG A C 1
ATOM 641 O O . ARG A 1 82 ? 20.058 6.147 -34.502 1.00 93.56 82 ARG A O 1
ATOM 648 N N . ARG A 1 83 ? 19.567 6.127 -36.695 1.00 93.00 83 ARG A N 1
ATOM 649 C CA . ARG A 1 83 ? 19.313 4.680 -36.775 1.00 93.00 83 ARG A CA 1
ATOM 650 C C . ARG A 1 83 ? 20.583 3.860 -36.550 1.00 93.00 83 ARG A C 1
ATOM 652 O O . ARG A 1 83 ? 20.543 2.904 -35.783 1.00 93.00 83 ARG A O 1
ATOM 659 N N . ALA A 1 84 ? 21.696 4.253 -37.167 1.00 94.69 84 ALA A N 1
ATOM 660 C CA . ALA A 1 84 ? 22.987 3.597 -36.982 1.00 94.69 84 ALA A CA 1
ATOM 661 C C . ALA A 1 84 ? 23.468 3.667 -35.523 1.00 94.69 84 ALA A C 1
ATOM 663 O O . ALA A 1 84 ? 24.011 2.694 -35.018 1.00 94.69 84 ALA A O 1
ATOM 664 N N . LEU A 1 85 ? 23.224 4.778 -34.818 1.00 95.31 85 LEU A N 1
ATOM 665 C CA . LEU A 1 85 ? 23.551 4.919 -33.395 1.00 95.31 85 LEU A CA 1
ATOM 666 C C . LEU A 1 85 ? 22.723 3.985 -32.506 1.00 95.31 85 LEU A C 1
ATOM 668 O O . LEU A 1 85 ? 23.284 3.339 -31.625 1.00 95.31 85 LEU A O 1
ATOM 672 N N . LYS A 1 86 ? 21.412 3.874 -32.755 1.00 95.88 86 LYS A N 1
ATOM 673 C CA . LYS A 1 86 ? 20.547 2.910 -32.052 1.00 95.88 86 LYS A CA 1
ATOM 674 C C . LYS A 1 86 ? 21.023 1.470 -32.280 1.00 95.88 86 LYS A C 1
ATOM 676 O O . LYS A 1 86 ? 21.113 0.712 -31.321 1.00 95.88 86 LYS A O 1
ATOM 681 N N . GLY A 1 87 ? 21.356 1.123 -33.527 1.00 96.50 87 GLY A N 1
ATOM 682 C CA . GLY A 1 87 ? 21.914 -0.187 -33.886 1.00 96.50 87 GLY A CA 1
ATOM 683 C C . GLY A 1 87 ? 23.242 -0.465 -33.182 1.00 96.50 87 GLY A C 1
ATOM 684 O O . GLY A 1 87 ? 23.363 -1.476 -32.504 1.00 96.50 87 GLY A O 1
ATOM 685 N N . TYR A 1 88 ? 24.181 0.483 -33.238 1.00 97.31 88 TYR A N 1
ATOM 686 C CA . TYR A 1 88 ? 25.475 0.394 -32.558 1.00 97.31 88 TYR A CA 1
ATOM 687 C C . TYR A 1 88 ? 25.333 0.142 -31.052 1.00 97.31 88 TYR A C 1
ATOM 689 O O . TYR A 1 88 ? 25.994 -0.742 -30.520 1.00 97.31 88 TYR A O 1
ATOM 697 N N . LEU A 1 89 ? 24.468 0.890 -30.355 1.00 97.56 89 LEU A N 1
ATOM 698 C CA . LEU A 1 89 ? 24.261 0.709 -28.913 1.00 97.56 89 LEU A CA 1
ATOM 699 C C . LEU A 1 89 ? 23.713 -0.684 -28.587 1.00 97.56 89 LEU A C 1
ATOM 701 O O . LEU A 1 89 ? 24.154 -1.307 -27.623 1.00 97.56 89 LEU A O 1
ATOM 705 N N . TRP A 1 90 ? 22.777 -1.182 -29.398 1.00 97.19 90 TRP A N 1
ATOM 706 C CA . TRP A 1 90 ? 22.241 -2.527 -29.225 1.00 97.19 90 TRP A CA 1
ATOM 707 C C . TRP A 1 90 ? 23.286 -3.612 -29.508 1.00 97.19 90 TRP A C 1
ATOM 709 O O . TRP A 1 90 ? 23.417 -4.553 -28.730 1.00 97.19 90 TRP A O 1
ATOM 719 N N . GLU A 1 91 ? 24.064 -3.474 -30.582 1.00 96.56 91 GLU A N 1
ATOM 720 C CA . GLU A 1 91 ? 25.152 -4.397 -30.927 1.00 96.56 91 GLU A CA 1
ATOM 721 C C . GLU A 1 91 ? 26.246 -4.409 -29.855 1.00 96.56 91 GLU A C 1
ATOM 723 O O . GLU A 1 91 ? 26.707 -5.480 -29.460 1.00 96.56 91 GLU A O 1
ATOM 728 N N . PHE A 1 92 ? 26.609 -3.238 -29.326 1.00 96.50 92 PHE A N 1
ATOM 729 C CA . PHE A 1 92 ? 27.524 -3.098 -28.197 1.00 96.50 92 PHE A CA 1
ATOM 730 C C . PHE A 1 92 ? 27.007 -3.855 -26.969 1.00 96.50 92 PHE A C 1
ATOM 732 O O . PHE A 1 92 ? 27.727 -4.679 -26.408 1.00 96.50 92 PHE A O 1
ATOM 739 N N . LEU A 1 93 ? 25.738 -3.649 -26.600 1.00 96.06 93 LEU A N 1
ATOM 740 C CA . LEU A 1 93 ? 25.096 -4.390 -25.514 1.00 96.06 93 LEU A CA 1
ATOM 741 C C . LEU A 1 93 ? 25.063 -5.896 -25.782 1.00 96.06 93 LEU A C 1
ATOM 743 O O . LEU A 1 93 ? 25.237 -6.670 -24.849 1.00 96.06 93 LEU A O 1
ATOM 747 N N . CYS A 1 94 ? 24.852 -6.330 -27.026 1.00 95.06 94 CYS A N 1
ATOM 748 C CA . CYS A 1 94 ? 24.848 -7.748 -27.377 1.00 95.06 94 CYS A CA 1
ATOM 749 C C . CYS A 1 94 ? 26.230 -8.388 -27.247 1.00 95.06 94 CYS A C 1
ATOM 751 O O . CYS A 1 94 ? 26.336 -9.494 -26.719 1.00 95.06 94 CYS A O 1
ATOM 753 N N . ARG A 1 95 ? 27.273 -7.686 -27.701 1.00 94.69 95 ARG A N 1
ATOM 754 C CA . ARG A 1 95 ? 28.655 -8.172 -27.711 1.00 94.69 95 ARG A CA 1
ATOM 755 C C . ARG A 1 95 ? 29.292 -8.163 -26.324 1.00 94.69 95 ARG A C 1
ATOM 757 O O . ARG A 1 95 ? 29.960 -9.120 -25.957 1.00 94.69 95 ARG A O 1
ATOM 764 N N . GLU A 1 96 ? 29.082 -7.095 -25.560 1.00 94.38 96 GLU A N 1
ATOM 765 C CA . GLU A 1 96 ? 29.824 -6.840 -24.320 1.00 94.38 96 GLU A CA 1
ATOM 766 C C . GLU A 1 96 ? 29.044 -7.211 -23.048 1.00 94.38 96 GLU A C 1
ATOM 768 O O . GLU A 1 96 ? 29.610 -7.136 -21.963 1.00 94.38 96 GLU A O 1
ATOM 773 N N . TRP A 1 97 ? 27.774 -7.639 -23.151 1.00 93.62 97 TRP A N 1
ATOM 774 C CA . TRP A 1 97 ? 26.846 -7.848 -22.020 1.00 93.62 97 TRP A CA 1
ATOM 775 C C . TRP A 1 97 ? 27.470 -8.459 -20.763 1.00 93.62 97 TRP A C 1
ATOM 777 O O . TRP A 1 97 ? 27.304 -7.925 -19.675 1.00 93.62 97 TRP A O 1
ATOM 787 N N . ALA A 1 98 ? 28.176 -9.583 -20.920 1.00 91.62 98 ALA A N 1
ATOM 788 C CA . ALA A 1 98 ? 28.728 -10.349 -19.806 1.00 91.62 98 ALA A CA 1
ATOM 789 C C . ALA A 1 98 ? 29.931 -9.669 -19.128 1.00 91.62 98 ALA A C 1
ATOM 791 O O . ALA A 1 98 ? 30.270 -10.018 -18.002 1.00 91.62 98 ALA A O 1
ATOM 792 N N . ARG A 1 99 ? 30.588 -8.725 -19.814 1.00 92.50 99 ARG A N 1
ATOM 793 C CA . ARG A 1 99 ? 31.748 -7.974 -19.314 1.00 92.50 99 ARG A CA 1
ATOM 794 C C . ARG A 1 99 ? 31.347 -6.657 -18.653 1.00 92.50 99 ARG A C 1
ATOM 796 O O . ARG A 1 99 ? 32.083 -6.155 -17.810 1.00 92.50 99 ARG A O 1
ATOM 803 N N . LEU A 1 100 ? 30.230 -6.066 -19.075 1.00 94.19 100 LEU A N 1
ATOM 804 C CA . LEU A 1 100 ? 29.823 -4.743 -18.616 1.00 94.19 100 LEU A CA 1
ATOM 805 C C . LEU A 1 100 ? 29.365 -4.766 -17.156 1.00 94.19 100 LEU A C 1
ATOM 807 O O . LEU A 1 100 ? 28.618 -5.642 -16.726 1.00 94.19 100 LEU A O 1
ATOM 811 N N . ASP A 1 101 ? 29.762 -3.733 -16.418 1.00 94.94 101 ASP A N 1
ATOM 812 C CA . ASP A 1 101 ? 29.229 -3.468 -15.087 1.00 94.94 101 ASP A CA 1
ATOM 813 C C . ASP A 1 101 ? 27.734 -3.091 -15.139 1.00 94.94 101 ASP A C 1
ATOM 815 O O . ASP A 1 101 ? 27.248 -2.517 -16.122 1.00 94.94 101 ASP A O 1
ATOM 819 N N . ARG A 1 102 ? 26.998 -3.362 -14.052 1.00 91.62 102 ARG A N 1
ATOM 820 C CA . ARG A 1 102 ? 25.553 -3.086 -13.937 1.00 91.62 102 ARG A CA 1
ATOM 821 C C . ARG A 1 102 ? 25.200 -1.620 -14.202 1.00 91.62 102 ARG A C 1
ATOM 823 O O . ARG A 1 102 ? 24.170 -1.347 -14.827 1.00 91.62 102 ARG A O 1
ATOM 830 N N . SER A 1 103 ? 26.043 -0.686 -13.758 1.00 94.38 103 SER A N 1
ATOM 831 C CA . SER A 1 103 ? 25.846 0.751 -13.981 1.00 94.38 103 SER A CA 1
ATOM 832 C C . SER A 1 103 ? 25.988 1.119 -15.462 1.00 94.38 103 SER A C 1
ATOM 834 O O . SER A 1 103 ? 25.176 1.876 -15.998 1.00 94.38 103 SER A O 1
ATOM 836 N N . VAL A 1 104 ? 26.956 0.513 -16.157 1.00 96.81 104 VAL A N 1
ATOM 837 C CA . VAL A 1 104 ? 27.209 0.724 -17.589 1.00 96.81 104 VAL A CA 1
ATOM 838 C C . VAL A 1 104 ? 26.085 0.125 -18.430 1.00 96.81 104 VAL A C 1
ATOM 840 O O . VAL A 1 104 ? 25.602 0.783 -19.349 1.00 96.81 104 VAL A O 1
ATOM 843 N N . VAL A 1 105 ? 25.609 -1.080 -18.090 1.00 96.19 105 VAL A N 1
ATOM 844 C CA . VAL A 1 105 ? 24.436 -1.693 -18.737 1.00 96.19 105 VAL A CA 1
ATOM 845 C C . VAL A 1 105 ? 23.209 -0.795 -18.592 1.00 96.19 105 VAL A C 1
ATOM 847 O O . VAL A 1 105 ? 22.552 -0.488 -19.588 1.00 96.19 105 VAL A O 1
ATOM 850 N N . SER A 1 106 ? 22.925 -0.334 -17.370 1.00 95.12 106 SER A N 1
ATOM 851 C CA . SER A 1 106 ? 21.785 0.547 -17.085 1.00 95.12 106 SER A CA 1
ATOM 852 C C . SER A 1 106 ? 21.862 1.848 -17.886 1.00 95.12 106 SER A C 1
ATOM 854 O O . SER A 1 106 ? 20.888 2.242 -18.529 1.00 95.12 106 SER A O 1
ATOM 856 N N . GLN A 1 107 ? 23.034 2.487 -17.923 1.00 95.94 107 GLN A N 1
ATOM 857 C CA . GLN A 1 107 ? 23.228 3.725 -18.673 1.00 95.94 107 GLN A CA 1
ATOM 858 C C . GLN A 1 107 ? 23.162 3.510 -20.191 1.00 95.94 107 GLN A C 1
ATOM 860 O O . GLN A 1 107 ? 22.563 4.323 -20.889 1.00 95.94 107 GLN A O 1
ATOM 865 N N . ALA A 1 108 ? 23.701 2.409 -20.720 1.00 97.31 108 ALA A N 1
ATOM 866 C CA . ALA A 1 108 ? 23.635 2.099 -22.148 1.00 97.31 108 ALA A CA 1
ATOM 867 C C . ALA A 1 108 ? 22.197 1.829 -22.612 1.00 97.31 108 ALA A C 1
ATOM 869 O O . ALA A 1 108 ? 21.777 2.349 -23.651 1.00 97.31 108 ALA A O 1
ATOM 870 N N . LEU A 1 109 ? 21.421 1.073 -21.826 1.00 97.06 109 LEU A N 1
ATOM 871 C CA . LEU A 1 109 ? 19.996 0.847 -22.076 1.00 97.06 109 LEU A CA 1
ATOM 872 C C . LEU A 1 109 ? 19.201 2.151 -22.008 1.00 97.06 109 LEU A C 1
ATOM 874 O O . LEU A 1 109 ? 18.385 2.411 -22.894 1.00 97.06 109 LEU A O 1
ATOM 878 N N . ARG A 1 110 ? 19.481 3.007 -21.018 1.00 94.25 110 ARG A N 1
ATOM 879 C CA . ARG A 1 110 ? 18.872 4.336 -20.921 1.00 94.25 110 ARG A CA 1
ATOM 880 C C . ARG A 1 110 ? 19.184 5.185 -22.149 1.00 94.25 110 ARG A C 1
ATOM 882 O O . ARG A 1 110 ? 18.260 5.696 -22.771 1.00 94.25 110 ARG A O 1
ATOM 889 N N . THR A 1 111 ? 20.448 5.293 -22.561 1.00 95.12 111 THR A N 1
ATOM 890 C CA . THR A 1 111 ? 20.837 6.054 -23.761 1.00 95.12 111 THR A CA 1
ATOM 891 C C . THR A 1 111 ? 20.151 5.513 -25.020 1.00 95.12 111 THR A C 1
ATOM 893 O O . THR A 1 111 ? 19.624 6.288 -25.822 1.00 95.12 111 THR A O 1
ATOM 896 N N . PHE A 1 112 ? 20.072 4.187 -25.171 1.00 96.94 112 PHE A N 1
ATOM 897 C CA . PHE A 1 112 ? 19.330 3.543 -26.257 1.00 96.94 112 PHE A CA 1
ATOM 898 C C . PHE A 1 112 ? 17.839 3.930 -26.251 1.00 96.94 112 PHE A C 1
ATOM 900 O O . PHE A 1 112 ? 17.305 4.349 -27.284 1.00 96.94 112 PHE A O 1
ATOM 907 N N . CYS A 1 113 ? 17.172 3.853 -25.096 1.00 95.38 113 CYS A N 1
ATOM 908 C CA . CYS A 1 113 ? 15.748 4.168 -24.951 1.00 95.38 113 CYS A CA 1
ATOM 909 C C . CYS A 1 113 ? 15.456 5.664 -25.128 1.00 95.38 113 CYS A C 1
ATOM 911 O O . CYS A 1 113 ? 14.490 6.026 -25.800 1.00 95.38 113 CYS A O 1
ATOM 913 N N . VAL A 1 114 ? 16.327 6.543 -24.633 1.00 92.88 114 VAL A N 1
ATOM 914 C CA . VAL A 1 114 ? 16.216 7.998 -24.802 1.00 92.88 114 VAL A CA 1
ATOM 915 C C . VAL A 1 114 ? 16.290 8.391 -26.281 1.00 92.88 114 VAL A C 1
ATOM 917 O O . VAL A 1 114 ? 15.501 9.218 -26.744 1.00 92.88 114 VAL A O 1
ATOM 920 N N . PHE A 1 115 ? 17.164 7.760 -27.074 1.00 94.81 115 PHE A N 1
ATOM 921 C CA . PHE A 1 115 ? 17.194 7.975 -28.528 1.00 94.81 115 PHE A CA 1
ATOM 922 C C . PHE A 1 115 ? 15.909 7.494 -29.216 1.00 94.81 115 PHE A C 1
ATOM 924 O O . PHE A 1 115 ? 15.469 8.079 -30.214 1.00 94.81 115 PHE A O 1
ATOM 931 N N . TRP A 1 116 ? 15.271 6.438 -28.706 1.00 95.25 116 TRP A N 1
ATOM 932 C CA . TRP A 1 116 ? 13.947 6.027 -29.171 1.00 95.25 116 TRP A CA 1
ATOM 933 C C . TRP A 1 116 ? 12.863 7.028 -28.791 1.00 95.25 116 TRP A C 1
ATOM 935 O O . TRP A 1 116 ? 12.114 7.428 -29.682 1.00 95.25 116 TRP A O 1
ATOM 945 N N . ARG A 1 117 ? 12.822 7.496 -27.540 1.00 92.38 117 ARG A N 1
ATOM 946 C CA . ARG A 1 117 ? 11.877 8.517 -27.066 1.00 92.38 117 ARG A CA 1
ATOM 947 C C . ARG A 1 117 ? 11.978 9.803 -27.864 1.00 92.38 117 ARG A C 1
ATOM 949 O O . ARG A 1 117 ? 10.985 10.255 -28.434 1.00 92.38 117 ARG A O 1
ATOM 956 N N . ARG A 1 118 ? 13.192 10.343 -27.997 1.00 90.94 118 ARG A N 1
ATOM 957 C CA . ARG A 1 118 ? 13.440 11.587 -28.733 1.00 90.94 118 ARG A CA 1
ATOM 958 C C . ARG A 1 118 ? 13.043 11.479 -30.209 1.00 90.94 118 ARG A C 1
ATOM 960 O O . ARG A 1 118 ? 12.541 12.443 -30.783 1.00 90.94 118 ARG A O 1
ATOM 967 N N . GLY A 1 119 ? 13.245 10.312 -30.823 1.00 91.81 119 GLY A N 1
ATOM 968 C CA . GLY A 1 119 ? 12.911 10.054 -32.225 1.00 91.81 119 GLY A CA 1
ATOM 969 C C . GLY A 1 119 ? 11.497 9.542 -32.490 1.00 91.81 119 GLY A C 1
ATOM 970 O O . GLY A 1 119 ? 11.111 9.461 -33.653 1.00 91.81 119 GLY A O 1
ATOM 971 N N . TRP A 1 120 ? 10.728 9.180 -31.461 1.00 93.88 120 TRP A N 1
ATOM 972 C CA . TRP A 1 120 ? 9.556 8.310 -31.603 1.00 93.88 120 TRP A CA 1
ATOM 973 C C . TRP A 1 120 ? 8.524 8.813 -32.611 1.00 93.88 120 TRP A C 1
ATOM 975 O O . TRP A 1 120 ? 7.997 8.036 -33.408 1.00 93.88 120 TRP A O 1
ATOM 985 N N . ALA A 1 121 ? 8.237 10.114 -32.597 1.00 90.25 121 ALA A N 1
ATOM 986 C CA . ALA A 1 121 ? 7.261 10.722 -33.496 1.00 90.25 121 ALA A CA 1
ATOM 987 C C . ALA A 1 121 ? 7.699 10.673 -34.973 1.00 90.25 121 ALA A C 1
ATOM 989 O O . ALA A 1 121 ? 6.854 10.509 -35.848 1.00 90.25 121 ALA A O 1
ATOM 990 N N . ALA A 1 122 ? 9.005 10.761 -35.244 1.00 90.38 122 ALA A N 1
ATOM 991 C CA . ALA A 1 122 ? 9.568 10.765 -36.595 1.00 90.38 122 ALA A CA 1
ATOM 992 C C . ALA A 1 122 ? 9.826 9.353 -37.158 1.00 90.38 122 ALA A C 1
ATOM 994 O O . ALA A 1 122 ? 10.049 9.195 -38.358 1.00 90.38 122 ALA A O 1
ATOM 995 N N . GLU A 1 123 ? 9.819 8.317 -36.314 1.00 92.44 123 GLU A N 1
ATOM 996 C CA . GLU A 1 123 ? 10.072 6.942 -36.748 1.00 92.44 123 GLU A CA 1
ATOM 997 C C . GLU A 1 123 ? 8.876 6.329 -37.484 1.00 92.44 123 GLU A C 1
ATOM 999 O O . GLU A 1 123 ? 7.718 6.428 -37.065 1.00 92.44 123 GLU A O 1
ATOM 1004 N N . THR A 1 124 ? 9.171 5.605 -38.566 1.00 93.81 124 THR A N 1
ATOM 1005 C CA . THR A 1 124 ? 8.153 4.867 -39.327 1.00 93.81 124 THR A CA 1
ATOM 1006 C C . THR A 1 124 ? 7.560 3.724 -38.502 1.00 93.81 124 THR A C 1
ATOM 1008 O O . THR A 1 124 ? 8.241 3.122 -37.669 1.00 93.81 124 THR A O 1
ATOM 1011 N N . ARG A 1 125 ? 6.311 3.336 -38.795 1.00 94.44 125 ARG A N 1
ATOM 1012 C CA . ARG A 1 125 ? 5.678 2.158 -38.174 1.00 94.44 125 ARG A CA 1
ATOM 1013 C C . ARG A 1 125 ? 6.532 0.894 -38.329 1.00 94.44 125 ARG A C 1
ATOM 1015 O O . ARG A 1 125 ? 6.662 0.137 -37.375 1.00 94.44 125 ARG A O 1
ATOM 1022 N N . LYS A 1 126 ? 7.157 0.698 -39.498 1.00 95.19 126 LYS A N 1
ATOM 1023 C CA . LYS A 1 126 ? 8.059 -0.435 -39.757 1.00 95.19 126 LYS A CA 1
ATOM 1024 C C . LYS A 1 126 ? 9.255 -0.435 -38.803 1.00 95.19 126 LYS A C 1
ATOM 1026 O O . LYS A 1 126 ? 9.538 -1.466 -38.217 1.00 95.19 126 LYS A O 1
ATOM 1031 N N . ALA A 1 127 ? 9.914 0.709 -38.611 1.00 94.88 127 ALA A N 1
ATOM 1032 C CA . ALA A 1 127 ? 11.057 0.813 -37.701 1.00 94.88 127 ALA A CA 1
ATOM 1033 C C . ALA A 1 127 ? 10.668 0.524 -36.243 1.00 94.88 127 ALA A C 1
ATOM 1035 O O . ALA A 1 127 ? 11.397 -0.176 -35.546 1.00 94.88 127 ALA A O 1
ATOM 1036 N N . LYS A 1 128 ? 9.499 1.009 -35.801 1.00 96.38 128 LYS A N 1
ATOM 1037 C CA . LYS A 1 128 ? 8.967 0.710 -34.463 1.00 96.38 128 LYS A CA 1
ATOM 1038 C C . LYS A 1 128 ? 8.672 -0.782 -34.292 1.00 96.38 128 LYS A C 1
ATOM 1040 O O . LYS A 1 128 ? 9.057 -1.353 -33.285 1.00 96.38 128 LYS A O 1
ATOM 1045 N N . LEU A 1 129 ? 8.054 -1.430 -35.283 1.00 96.50 129 LEU A N 1
ATOM 1046 C CA . LEU A 1 129 ? 7.843 -2.885 -35.262 1.00 96.50 129 LEU A CA 1
ATOM 1047 C C . LEU A 1 129 ? 9.166 -3.658 -35.250 1.00 96.50 129 LEU A C 1
ATOM 1049 O O . LEU A 1 129 ? 9.285 -4.639 -34.530 1.00 96.50 129 LEU A O 1
ATOM 1053 N N . SER A 1 130 ? 10.172 -3.205 -36.003 1.00 96.50 130 SER A N 1
ATOM 1054 C CA . SER A 1 130 ? 11.498 -3.829 -36.001 1.00 96.50 130 SER A CA 1
ATOM 1055 C C . SER A 1 130 ? 12.183 -3.766 -34.635 1.00 96.50 130 SER A C 1
ATOM 1057 O O . SER A 1 130 ? 12.894 -4.704 -34.298 1.00 96.50 130 SER A O 1
ATOM 1059 N N . LEU A 1 131 ? 11.955 -2.713 -33.838 1.00 97.25 131 LEU A N 1
ATOM 1060 C CA . LEU A 1 131 ? 12.424 -2.665 -32.449 1.00 97.25 131 LEU A CA 1
ATOM 1061 C C . LEU A 1 131 ? 11.800 -3.789 -31.616 1.00 97.25 131 LEU A C 1
ATOM 1063 O O . LEU A 1 131 ? 12.523 -4.533 -30.969 1.00 97.25 131 LEU A O 1
ATOM 1067 N N . PHE A 1 132 ? 10.475 -3.931 -31.639 1.00 97.88 132 PHE A N 1
ATOM 1068 C CA . PHE A 1 132 ? 9.814 -4.968 -30.843 1.00 97.88 132 PHE A CA 1
ATOM 1069 C C . PHE A 1 132 ? 10.144 -6.377 -31.337 1.00 97.88 132 PHE A C 1
ATOM 1071 O O . PHE A 1 132 ? 10.371 -7.253 -30.515 1.00 97.88 132 PHE A O 1
ATOM 1078 N N . ALA A 1 133 ? 10.283 -6.581 -32.650 1.00 97.12 133 ALA A N 1
ATOM 1079 C CA . ALA A 1 133 ? 10.738 -7.854 -33.210 1.00 97.12 133 ALA A CA 1
ATOM 1080 C C . ALA A 1 133 ? 12.168 -8.212 -32.764 1.00 97.12 133 ALA A C 1
ATOM 1082 O O . ALA A 1 133 ? 12.449 -9.371 -32.480 1.00 97.12 133 ALA A O 1
ATOM 1083 N N . LEU A 1 134 ? 13.061 -7.221 -32.660 1.00 96.31 134 LEU A N 1
ATOM 1084 C CA . LEU A 1 134 ? 14.420 -7.406 -32.144 1.00 96.31 134 LEU A CA 1
ATOM 1085 C C . LEU A 1 134 ? 14.412 -7.852 -30.674 1.00 96.31 134 LEU A C 1
ATOM 1087 O O . LEU A 1 134 ? 15.135 -8.775 -30.308 1.00 96.31 134 LEU A O 1
ATOM 1091 N N . LEU A 1 135 ? 13.582 -7.217 -29.841 1.00 97.19 135 LEU A N 1
ATOM 1092 C CA . LEU A 1 135 ? 13.434 -7.594 -28.431 1.00 97.19 135 LEU A CA 1
ATOM 1093 C C . LEU A 1 135 ? 12.758 -8.964 -28.277 1.00 97.19 135 LEU A C 1
ATOM 1095 O O . LEU A 1 135 ? 13.162 -9.755 -27.431 1.00 97.19 135 LEU A O 1
ATOM 1099 N N . GLN A 1 136 ? 11.769 -9.270 -29.116 1.00 95.88 136 GLN A N 1
ATOM 1100 C CA . GLN A 1 136 ? 11.107 -10.572 -29.133 1.00 95.88 136 GLN A CA 1
ATOM 1101 C C . GLN A 1 136 ? 12.073 -11.689 -29.535 1.00 95.88 136 GLN A C 1
ATOM 1103 O O . GLN A 1 136 ? 12.094 -12.734 -28.897 1.00 95.88 136 GLN A O 1
ATOM 1108 N N . GLN A 1 137 ? 12.931 -11.461 -30.531 1.00 94.50 137 GLN A N 1
ATOM 1109 C CA . GLN A 1 137 ? 13.947 -12.437 -30.914 1.00 94.50 137 GLN A CA 1
ATOM 1110 C C . GLN A 1 137 ? 14.879 -12.761 -29.737 1.00 94.50 137 GLN A C 1
ATOM 1112 O O . GLN A 1 137 ? 15.090 -13.931 -29.425 1.00 94.50 137 GLN A O 1
ATOM 1117 N N . GLY A 1 138 ? 15.392 -11.738 -29.047 1.00 93.12 138 GLY A N 1
ATOM 1118 C CA . GLY A 1 138 ? 16.242 -11.953 -27.876 1.00 93.12 138 GLY A CA 1
ATOM 1119 C C . GLY A 1 138 ? 15.501 -12.635 -26.719 1.00 93.12 138 GLY A C 1
ATOM 1120 O O . GLY A 1 138 ? 16.091 -13.455 -26.022 1.00 93.12 138 GLY A O 1
ATOM 1121 N N . ALA A 1 139 ? 14.205 -12.357 -26.542 1.00 91.81 139 ALA A N 1
ATOM 1122 C CA . ALA A 1 139 ? 13.346 -13.078 -25.602 1.00 91.81 139 ALA A CA 1
ATOM 1123 C C . ALA A 1 139 ? 13.260 -14.580 -25.925 1.00 91.81 139 ALA A C 1
ATOM 1125 O O . ALA A 1 139 ? 13.431 -15.402 -25.027 1.00 91.81 139 ALA A O 1
ATOM 1126 N N . SER A 1 140 ? 13.063 -14.941 -27.197 1.00 91.31 140 SER A N 1
ATOM 1127 C CA . SER A 1 140 ? 12.981 -16.339 -27.641 1.00 91.31 140 SER A CA 1
ATOM 1128 C C . SER A 1 140 ? 14.314 -17.095 -27.563 1.00 91.31 140 SER A C 1
ATOM 1130 O O . SER A 1 140 ? 14.311 -18.314 -27.420 1.00 91.31 140 SER A O 1
ATOM 1132 N N . GLU A 1 141 ? 15.453 -16.400 -27.652 1.00 90.62 141 GLU A N 1
ATOM 1133 C CA . GLU A 1 141 ? 16.792 -17.003 -27.522 1.00 90.62 141 GLU A CA 1
ATOM 1134 C C . GLU A 1 141 ? 17.096 -17.491 -26.090 1.00 90.62 141 GLU A C 1
ATOM 1136 O O . GLU A 1 141 ? 17.906 -18.401 -25.907 1.00 90.62 141 GLU A O 1
ATOM 1141 N N . GLY A 1 142 ? 16.433 -16.930 -25.071 1.00 87.38 142 GLY A N 1
ATOM 1142 C CA . GLY A 1 142 ? 16.603 -17.327 -23.671 1.00 87.38 142 GLY A CA 1
ATOM 1143 C C . GLY A 1 142 ? 17.869 -16.776 -22.993 1.00 87.38 142 GLY A C 1
ATOM 1144 O O . GLY A 1 142 ? 18.645 -16.000 -23.559 1.00 87.38 142 GLY A O 1
ATOM 1145 N N . GLY A 1 143 ? 18.065 -17.142 -21.721 1.00 89.25 143 GLY A N 1
ATOM 1146 C CA . GLY A 1 143 ? 19.251 -16.785 -20.930 1.00 89.25 143 GLY A CA 1
ATOM 1147 C C . GLY A 1 143 ? 19.561 -15.280 -20.903 1.00 89.25 143 GLY A C 1
ATOM 1148 O O . GLY A 1 143 ? 18.689 -14.444 -20.659 1.00 89.25 143 GLY A O 1
ATOM 1149 N N . ALA A 1 144 ? 20.819 -14.919 -21.178 1.00 91.38 144 ALA A N 1
ATOM 1150 C CA . ALA A 1 144 ? 21.271 -13.525 -21.177 1.00 91.38 144 ALA A CA 1
ATOM 1151 C C . ALA A 1 144 ? 20.612 -12.660 -22.271 1.00 91.38 144 ALA A C 1
ATOM 1153 O O . ALA A 1 144 ? 20.451 -11.453 -22.075 1.00 91.38 144 ALA A O 1
ATOM 1154 N N . ALA A 1 145 ? 20.218 -13.248 -23.407 1.00 93.69 145 ALA A N 1
ATOM 1155 C CA . ALA A 1 145 ? 19.519 -12.530 -24.475 1.00 93.69 145 ALA A CA 1
ATOM 1156 C C . ALA A 1 145 ? 18.095 -12.142 -24.044 1.00 93.69 145 ALA A C 1
ATOM 1158 O O . ALA A 1 145 ? 17.673 -10.999 -24.263 1.00 93.69 145 ALA A O 1
ATOM 1159 N N . ALA A 1 146 ? 17.405 -13.042 -23.337 1.00 93.75 146 ALA A N 1
ATOM 1160 C CA . ALA A 1 146 ? 16.093 -12.762 -22.765 1.00 93.75 146 ALA A CA 1
ATOM 1161 C C . ALA A 1 146 ? 16.179 -11.699 -21.666 1.00 93.75 146 ALA A C 1
ATOM 1163 O O . ALA A 1 146 ? 15.405 -10.742 -21.679 1.00 93.75 146 ALA A O 1
ATOM 1164 N N . LEU A 1 147 ? 17.176 -11.792 -20.775 1.00 93.69 147 LEU A N 1
ATOM 1165 C CA . LEU A 1 147 ? 17.395 -10.795 -19.722 1.00 93.69 147 LEU A CA 1
ATOM 1166 C C . LEU A 1 147 ? 17.671 -9.404 -20.301 1.00 93.69 147 LEU A C 1
ATOM 1168 O O . LEU A 1 147 ? 17.081 -8.418 -19.858 1.00 93.69 147 LEU A O 1
ATOM 1172 N N . ARG A 1 148 ? 18.529 -9.314 -21.323 1.00 95.44 148 ARG A N 1
ATOM 1173 C CA . ARG A 1 148 ? 18.806 -8.059 -22.035 1.00 95.44 148 ARG A CA 1
ATOM 1174 C C . ARG A 1 148 ? 17.542 -7.472 -22.647 1.00 95.44 148 ARG A C 1
ATOM 1176 O O . ARG A 1 148 ? 17.301 -6.276 -22.506 1.00 95.44 148 ARG A O 1
ATOM 1183 N N . SER A 1 149 ? 16.742 -8.306 -23.303 1.00 96.44 149 SER A N 1
ATOM 1184 C CA . SER A 1 149 ? 15.506 -7.880 -23.962 1.00 96.44 149 SER A CA 1
ATOM 1185 C C . SER A 1 149 ? 14.464 -7.399 -22.955 1.00 96.44 149 SER A C 1
ATOM 1187 O O . SER A 1 149 ? 13.869 -6.343 -23.158 1.00 96.44 149 SER A O 1
ATOM 1189 N N . ALA A 1 150 ? 14.316 -8.097 -21.825 1.00 96.38 150 ALA A N 1
ATOM 1190 C CA . ALA A 1 150 ? 13.443 -7.689 -20.730 1.00 96.38 150 ALA A CA 1
ATOM 1191 C C . ALA A 1 150 ? 13.903 -6.366 -20.089 1.00 96.38 150 ALA A C 1
ATOM 1193 O O . ALA A 1 150 ? 13.095 -5.454 -19.931 1.00 96.38 150 ALA A O 1
ATOM 1194 N N . LYS A 1 151 ? 15.204 -6.201 -19.793 1.00 96.38 151 LYS A N 1
ATOM 1195 C CA . LYS A 1 151 ? 15.743 -4.942 -19.238 1.00 96.38 151 LYS A CA 1
ATOM 1196 C C . LYS A 1 151 ? 15.616 -3.771 -20.217 1.00 96.38 151 LYS A C 1
ATOM 1198 O O . LYS A 1 151 ? 15.365 -2.642 -19.793 1.00 96.38 151 LYS A O 1
ATOM 1203 N N . ALA A 1 152 ? 15.770 -4.024 -21.516 1.00 97.44 152 ALA A N 1
ATOM 1204 C CA . ALA A 1 152 ? 15.551 -3.024 -22.555 1.00 97.44 152 ALA A CA 1
ATOM 1205 C C . ALA A 1 152 ? 14.081 -2.626 -22.668 1.00 97.44 152 ALA A C 1
ATOM 1207 O O . ALA A 1 152 ? 13.788 -1.440 -22.782 1.00 97.44 152 ALA A O 1
ATOM 1208 N N . LEU A 1 153 ? 13.164 -3.592 -22.586 1.00 97.94 153 LEU A N 1
ATOM 1209 C CA . LEU A 1 153 ? 11.732 -3.321 -22.582 1.00 97.94 153 LEU A CA 1
ATOM 1210 C C . LEU A 1 153 ? 11.312 -2.524 -21.340 1.00 97.94 153 LEU A C 1
ATOM 1212 O O . LEU A 1 153 ? 10.607 -1.531 -21.484 1.00 97.94 153 LEU A O 1
ATOM 1216 N N . PHE A 1 154 ? 11.807 -2.900 -20.156 1.00 96.25 154 PHE A N 1
ATOM 1217 C CA . PHE A 1 154 ? 11.599 -2.157 -18.909 1.00 96.25 154 PHE A CA 1
ATOM 1218 C C . PHE A 1 154 ? 12.071 -0.708 -19.054 1.00 96.25 154 PHE A C 1
ATOM 1220 O O . PHE A 1 154 ? 11.291 0.225 -18.901 1.00 96.25 154 PHE A O 1
ATOM 1227 N N . SER A 1 155 ? 13.330 -0.527 -19.469 1.00 95.94 155 SER A N 1
ATOM 1228 C CA . SER A 1 155 ? 13.928 0.798 -19.667 1.00 95.94 155 SER A CA 1
ATOM 1229 C C . SER A 1 155 ? 13.169 1.627 -20.705 1.00 95.94 155 SER A C 1
ATOM 1231 O O . SER A 1 155 ? 13.070 2.842 -20.564 1.00 95.94 155 SER A O 1
ATOM 1233 N N . LEU A 1 156 ? 12.624 0.987 -21.744 1.00 96.50 156 LEU A N 1
ATOM 1234 C CA . LEU A 1 156 ? 11.827 1.658 -22.763 1.00 96.50 156 LEU A CA 1
ATOM 1235 C C . LEU A 1 156 ? 10.514 2.174 -22.175 1.00 96.50 156 LEU A C 1
ATOM 1237 O O . LEU A 1 156 ? 10.195 3.337 -22.387 1.00 96.50 156 LEU A O 1
ATOM 1241 N N . VAL A 1 157 ? 9.766 1.348 -21.440 1.00 95.31 157 VAL A N 1
ATOM 1242 C CA . VAL A 1 157 ? 8.495 1.780 -20.839 1.00 95.31 157 VAL A CA 1
ATOM 1243 C C . VAL A 1 157 ? 8.752 2.884 -19.812 1.00 95.31 157 VAL A C 1
ATOM 1245 O O . VAL A 1 157 ? 8.205 3.972 -19.977 1.00 95.31 157 VAL A O 1
ATOM 1248 N N . SER A 1 158 ? 9.673 2.682 -18.865 1.00 92.38 158 SER A N 1
ATOM 1249 C CA . SER A 1 158 ? 9.998 3.680 -17.836 1.00 92.38 158 SER A CA 1
ATOM 1250 C C . SER A 1 158 ? 10.488 5.008 -18.405 1.00 92.38 158 SER A C 1
ATOM 1252 O O . SER A 1 158 ? 10.134 6.079 -17.907 1.00 92.38 158 SER A O 1
ATOM 1254 N N . GLU A 1 159 ? 11.278 4.978 -19.481 1.00 91.44 159 GLU A N 1
ATOM 1255 C CA . GLU A 1 159 ? 11.728 6.205 -20.134 1.00 91.44 159 GLU A CA 1
ATOM 1256 C C . GLU A 1 159 ? 10.546 6.977 -20.729 1.00 91.44 159 GLU A C 1
ATOM 1258 O O . GLU A 1 159 ? 10.517 8.197 -20.636 1.00 91.44 159 GLU A O 1
ATOM 1263 N N . PHE A 1 160 ? 9.537 6.310 -21.293 1.00 91.44 160 PHE A N 1
ATOM 1264 C CA . PHE A 1 160 ? 8.355 7.000 -21.810 1.00 91.44 160 PHE A CA 1
ATOM 1265 C C . PHE A 1 160 ? 7.345 7.404 -20.723 1.00 91.44 160 PHE A C 1
ATOM 1267 O O . PHE A 1 160 ? 6.680 8.423 -20.926 1.00 91.44 160 PHE A O 1
ATOM 1274 N N . SER A 1 161 ? 7.281 6.683 -19.597 1.00 86.06 161 SER A N 1
ATOM 1275 C CA . SER A 1 161 ? 6.460 7.012 -18.416 1.00 86.06 161 SER A CA 1
ATOM 1276 C C . SER A 1 161 ? 7.009 8.206 -17.622 1.00 86.06 161 SER A C 1
ATOM 1278 O O . SER A 1 161 ? 6.257 8.959 -17.015 1.00 86.06 161 SER A O 1
ATOM 1280 N N . SER A 1 162 ? 8.329 8.424 -17.636 1.00 77.38 162 SER A N 1
ATOM 1281 C CA . SER A 1 162 ? 8.981 9.449 -16.813 1.00 77.38 162 SER A CA 1
ATOM 1282 C C . SER A 1 162 ? 8.523 10.880 -17.128 1.00 77.38 162 SER A C 1
ATOM 1284 O O . SER A 1 162 ? 8.644 11.363 -18.261 1.00 77.38 162 SER A O 1
ATOM 1286 N N . THR A 1 163 ? 8.103 11.598 -16.083 1.00 61.94 163 THR A N 1
ATOM 1287 C CA . THR A 1 163 ? 7.765 13.032 -16.090 1.00 61.94 163 THR A CA 1
ATOM 1288 C C . THR A 1 163 ? 8.978 13.946 -15.886 1.00 61.94 163 THR A C 1
ATOM 1290 O O . THR A 1 163 ? 8.840 15.168 -15.970 1.00 61.94 163 THR A O 1
ATOM 1293 N N . ARG A 1 164 ? 10.179 13.394 -15.628 1.00 55.09 164 ARG A N 1
ATOM 1294 C CA . ARG A 1 164 ? 11.380 14.190 -15.317 1.00 55.09 164 ARG A CA 1
ATOM 1295 C C . ARG A 1 164 ? 11.830 14.999 -16.538 1.00 55.09 164 ARG A C 1
ATOM 1297 O O . ARG A 1 164 ? 12.528 14.501 -17.419 1.00 55.09 164 ARG A O 1
ATOM 1304 N N . ALA A 1 165 ? 11.459 16.278 -16.541 1.00 47.31 165 ALA A N 1
ATOM 1305 C CA . ALA A 1 165 ? 11.764 17.247 -17.592 1.00 47.31 165 ALA A CA 1
ATOM 1306 C C . ALA A 1 165 ? 13.260 17.619 -17.698 1.00 47.31 165 ALA A C 1
ATOM 1308 O O . ALA A 1 165 ? 13.715 18.129 -18.724 1.00 47.31 165 ALA A O 1
ATOM 1309 N N . THR A 1 166 ? 14.048 17.347 -16.656 1.00 49.38 166 THR A N 1
ATOM 1310 C CA . THR A 1 166 ? 15.403 17.888 -16.479 1.00 49.38 166 THR A CA 1
ATOM 1311 C C . THR A 1 166 ? 16.479 17.246 -17.355 1.00 49.38 166 THR A C 1
ATOM 1313 O O . THR A 1 166 ? 17.441 17.922 -17.699 1.00 49.38 166 THR A O 1
ATOM 1316 N N . ALA A 1 167 ? 16.333 15.987 -17.782 1.00 48.47 167 ALA A N 1
ATOM 1317 C CA . ALA A 1 167 ? 17.405 15.287 -18.507 1.00 48.47 167 ALA A CA 1
ATOM 1318 C C . ALA A 1 167 ? 17.505 15.632 -20.008 1.00 48.47 167 ALA A C 1
ATOM 1320 O O . ALA A 1 167 ? 18.521 15.331 -20.631 1.00 48.47 167 ALA A O 1
ATOM 1321 N N . LEU A 1 168 ? 16.465 16.230 -20.606 1.00 56.19 168 LEU A N 1
ATOM 1322 C CA . LEU A 1 168 ? 16.432 16.545 -22.045 1.00 56.19 168 LEU A CA 1
ATOM 1323 C C . LEU A 1 168 ? 16.448 18.049 -22.352 1.00 56.19 168 LEU A C 1
ATOM 1325 O O . LEU A 1 168 ? 16.637 18.411 -23.509 1.00 56.19 168 LEU A O 1
ATOM 1329 N N . GLY A 1 169 ? 16.214 18.918 -21.360 1.00 60.75 169 GLY A N 1
ATOM 1330 C CA . GLY A 1 169 ? 16.064 20.363 -21.585 1.00 60.75 169 GLY A CA 1
ATOM 1331 C C . GLY A 1 169 ? 14.900 20.723 -22.522 1.00 60.75 169 GLY A C 1
ATOM 1332 O O . GLY A 1 169 ? 14.940 21.759 -23.180 1.00 60.75 169 GLY A O 1
ATOM 1333 N N . LEU A 1 170 ? 13.888 19.850 -22.634 1.00 69.06 170 LEU A N 1
ATOM 1334 C CA . LEU A 1 170 ? 12.756 20.005 -23.554 1.00 69.06 170 LEU A CA 1
ATOM 1335 C C . LEU A 1 170 ? 11.491 20.508 -22.832 1.00 69.06 170 LEU A C 1
ATOM 1337 O O . LEU A 1 170 ? 11.357 20.311 -21.625 1.00 69.06 170 LEU A O 1
ATOM 1341 N N . PRO A 1 171 ? 10.532 21.127 -23.547 1.00 74.56 171 PRO A N 1
ATOM 1342 C CA . PRO A 1 171 ? 9.273 21.580 -22.953 1.00 74.56 171 PRO A CA 1
ATOM 1343 C C . PRO A 1 171 ? 8.394 20.423 -22.455 1.00 74.56 171 PRO A C 1
ATOM 1345 O O . PRO A 1 171 ? 8.356 19.359 -23.076 1.00 74.56 171 PRO A O 1
ATOM 1348 N N . LEU A 1 172 ? 7.592 20.662 -21.408 1.00 74.19 172 LEU A N 1
ATOM 1349 C CA . LEU A 1 172 ? 6.606 19.708 -20.865 1.00 74.19 172 LEU A CA 1
ATOM 1350 C C . LEU A 1 172 ? 5.654 19.141 -21.941 1.00 74.19 172 LEU A C 1
ATOM 1352 O O . LEU A 1 172 ? 5.262 17.976 -21.889 1.00 74.19 172 LEU A O 1
ATOM 1356 N N . GLU A 1 173 ? 5.316 19.942 -22.954 1.00 80.44 173 GLU A N 1
ATOM 1357 C CA . GLU A 1 173 ? 4.485 19.525 -24.090 1.00 80.44 173 GLU A CA 1
ATOM 1358 C C . GLU A 1 173 ? 5.097 18.367 -24.885 1.00 80.44 173 GLU A C 1
ATOM 1360 O O . GLU A 1 173 ? 4.379 17.460 -25.307 1.00 80.44 173 GLU A O 1
ATOM 1365 N N . PHE A 1 174 ? 6.425 18.347 -25.045 1.00 82.50 174 PHE A N 1
ATOM 1366 C CA . PHE A 1 174 ? 7.120 17.253 -25.720 1.00 82.50 174 PHE A CA 1
ATOM 1367 C C . PHE A 1 174 ? 6.977 15.941 -24.938 1.00 82.50 174 PHE A C 1
ATOM 1369 O O . PHE A 1 174 ? 6.722 14.885 -25.523 1.00 82.50 174 PHE A O 1
ATOM 1376 N N . PHE A 1 175 ? 7.092 16.004 -23.610 1.00 80.69 175 PHE A N 1
ATOM 1377 C CA . PHE A 1 175 ? 6.914 14.845 -22.734 1.00 80.69 175 PHE A CA 1
ATOM 1378 C C . PHE A 1 175 ? 5.488 14.292 -22.836 1.00 80.69 175 PHE A C 1
ATOM 1380 O O . PHE A 1 175 ? 5.309 13.111 -23.129 1.00 80.69 175 PHE A O 1
ATOM 1387 N N . ARG A 1 176 ? 4.472 15.159 -22.748 1.00 82.50 176 ARG A N 1
ATOM 1388 C CA . ARG A 1 176 ? 3.062 14.767 -22.929 1.00 82.50 176 ARG A CA 1
ATOM 1389 C C . ARG A 1 176 ? 2.795 14.167 -24.312 1.00 82.50 176 ARG A C 1
ATOM 1391 O O . ARG A 1 176 ? 2.122 13.142 -24.425 1.00 82.50 176 ARG A O 1
ATOM 1398 N N . ALA A 1 177 ? 3.342 14.767 -25.369 1.00 86.56 177 ALA A N 1
ATOM 1399 C CA . ALA A 1 177 ? 3.162 14.290 -26.738 1.00 86.56 177 ALA A CA 1
ATOM 1400 C C . ALA A 1 177 ? 3.831 12.928 -26.978 1.00 86.56 177 ALA A C 1
ATOM 1402 O O . ALA A 1 177 ? 3.232 12.054 -27.608 1.00 86.56 177 ALA A O 1
ATOM 1403 N N . THR A 1 178 ? 5.053 12.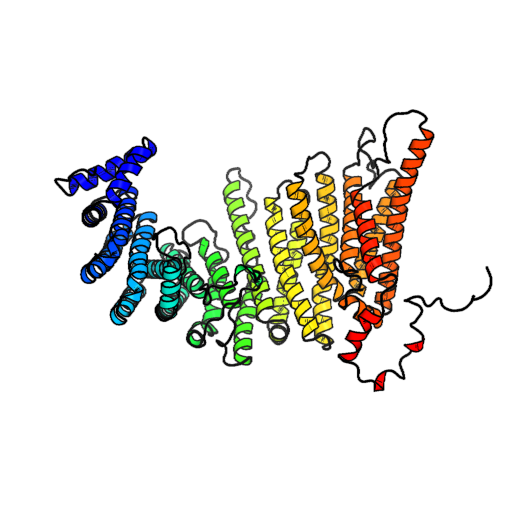721 -26.474 1.00 88.94 178 THR A N 1
ATOM 1404 C CA . THR A 1 178 ? 5.766 11.439 -26.608 1.00 88.94 178 THR A CA 1
ATOM 1405 C C . THR A 1 178 ? 5.112 10.331 -25.796 1.00 88.94 178 THR A C 1
ATOM 1407 O O . THR A 1 178 ? 4.925 9.240 -26.333 1.00 88.94 178 THR A O 1
ATOM 1410 N N . HIS A 1 179 ? 4.676 10.627 -24.571 1.00 89.88 179 HIS A N 1
ATOM 1411 C CA . HIS A 1 179 ? 3.886 9.721 -23.743 1.00 89.88 179 HIS A CA 1
ATOM 1412 C C . HIS A 1 179 ? 2.595 9.293 -24.469 1.00 89.88 179 HIS A C 1
ATOM 1414 O O . HIS A 1 179 ? 2.362 8.109 -24.718 1.00 89.88 179 HIS A O 1
ATOM 1420 N N . ALA A 1 180 ? 1.793 10.251 -24.949 1.00 88.81 180 ALA A N 1
ATOM 1421 C CA . ALA A 1 180 ? 0.576 9.956 -25.709 1.00 88.81 180 ALA A CA 1
ATOM 1422 C C . ALA A 1 180 ? 0.851 9.172 -27.010 1.00 88.81 180 ALA A C 1
ATOM 1424 O O . ALA A 1 180 ? 0.087 8.277 -27.381 1.00 88.81 180 ALA A O 1
ATOM 1425 N N . ALA A 1 181 ? 1.943 9.479 -27.715 1.00 91.88 181 ALA A N 1
ATOM 1426 C CA . ALA A 1 181 ? 2.338 8.768 -28.929 1.00 91.88 181 ALA A CA 1
ATOM 1427 C C . ALA A 1 181 ? 2.829 7.336 -28.656 1.00 91.88 181 ALA A C 1
ATOM 1429 O O . ALA A 1 181 ? 2.700 6.474 -29.531 1.00 91.88 181 ALA A O 1
ATOM 1430 N N . PHE A 1 182 ? 3.400 7.067 -27.480 1.00 94.38 182 PHE A N 1
ATOM 1431 C CA . PHE A 1 182 ? 3.770 5.719 -27.055 1.00 94.38 182 PHE A CA 1
ATOM 1432 C C . PHE A 1 182 ? 2.538 4.908 -26.651 1.00 94.38 182 PHE A C 1
ATOM 1434 O O . PHE A 1 182 ? 2.367 3.805 -27.162 1.00 94.38 182 PHE A O 1
ATOM 1441 N N . ASN A 1 183 ? 1.609 5.485 -25.882 1.00 91.19 183 ASN A N 1
ATOM 1442 C CA . ASN A 1 183 ? 0.329 4.849 -25.532 1.00 91.19 183 ASN A CA 1
ATOM 1443 C C . ASN A 1 183 ? -0.469 4.373 -26.772 1.00 91.19 183 ASN A C 1
ATOM 1445 O O . ASN A 1 183 ? -1.080 3.303 -26.783 1.00 91.19 183 ASN A O 1
ATOM 1449 N N . LYS A 1 184 ? -0.424 5.143 -27.868 1.00 90.00 184 LYS A N 1
ATOM 1450 C CA . LYS A 1 184 ? -1.107 4.802 -29.132 1.00 90.00 184 LYS A CA 1
ATOM 1451 C C . LYS A 1 184 ? -0.513 3.609 -29.890 1.00 90.00 184 LYS A C 1
ATOM 1453 O O . LYS A 1 184 ? -1.177 3.097 -30.785 1.00 90.00 184 LYS A O 1
ATOM 1458 N N . PHE A 1 185 ? 0.734 3.217 -29.623 1.00 91.94 185 PHE A N 1
ATOM 1459 C CA . PHE A 1 185 ? 1.403 2.167 -30.400 1.00 91.94 185 PHE A CA 1
ATOM 1460 C C . PHE A 1 185 ? 2.360 1.313 -29.569 1.00 91.94 185 PHE A C 1
ATOM 1462 O O . PHE A 1 185 ? 2.234 0.097 -29.557 1.00 91.94 185 PHE A O 1
ATOM 1469 N N . GLY A 1 186 ? 3.338 1.943 -28.917 1.00 94.62 186 GLY A N 1
ATOM 1470 C CA . GLY A 1 186 ? 4.412 1.252 -28.208 1.00 94.62 186 GLY A CA 1
ATOM 1471 C C . GLY A 1 186 ? 3.908 0.454 -27.015 1.00 94.62 186 GLY A C 1
ATOM 1472 O O . GLY A 1 186 ? 4.322 -0.683 -26.848 1.00 94.62 186 GLY A O 1
ATOM 1473 N N . LEU A 1 187 ? 2.956 1.001 -26.258 1.00 94.56 187 LEU A N 1
ATOM 1474 C CA . LEU A 1 187 ? 2.461 0.367 -25.038 1.00 94.56 187 LEU A CA 1
ATOM 1475 C C . LEU A 1 187 ? 1.773 -0.984 -25.301 1.00 94.56 187 LEU A C 1
ATOM 1477 O O . LEU A 1 187 ? 2.012 -1.936 -24.569 1.00 94.56 187 LEU A O 1
ATOM 1481 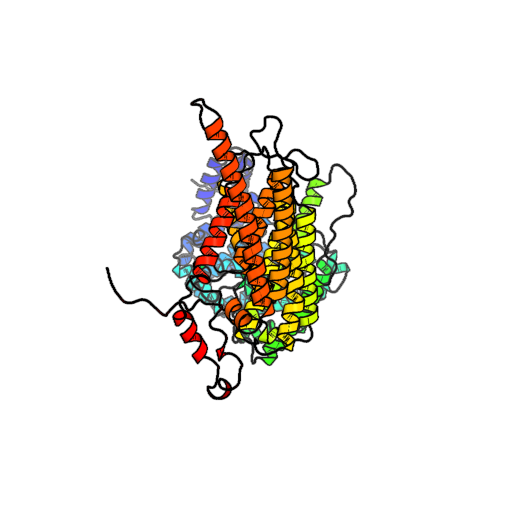N N . ASP A 1 188 ? 0.997 -1.106 -26.384 1.00 93.56 188 ASP A N 1
ATOM 1482 C CA . ASP A 1 188 ? 0.368 -2.384 -26.761 1.00 93.56 188 ASP A CA 1
ATOM 1483 C C . ASP A 1 188 ? 1.401 -3.450 -27.129 1.00 93.56 188 ASP A C 1
ATOM 1485 O O . ASP A 1 188 ? 1.233 -4.624 -26.809 1.00 93.56 188 ASP A O 1
ATOM 1489 N N . GLN A 1 189 ? 2.472 -3.043 -27.817 1.00 95.94 189 GLN A N 1
ATOM 1490 C CA . GLN A 1 189 ? 3.566 -3.948 -28.164 1.00 95.94 189 GLN A CA 1
ATOM 1491 C C . GLN A 1 189 ? 4.359 -4.348 -26.917 1.00 95.94 189 GLN A C 1
ATOM 1493 O O . GLN A 1 189 ? 4.744 -5.508 -26.789 1.00 95.94 189 GLN A O 1
ATOM 1498 N N . SER A 1 190 ? 4.559 -3.410 -25.984 1.00 96.69 190 SER A N 1
ATOM 1499 C CA . SER A 1 190 ? 5.198 -3.688 -24.701 1.00 96.69 190 SER A CA 1
ATOM 1500 C C . SER A 1 190 ? 4.395 -4.673 -23.866 1.00 96.69 190 SER A C 1
ATOM 1502 O O . SER A 1 190 ? 4.987 -5.623 -23.368 1.00 96.69 190 SER A O 1
ATOM 1504 N N . LEU A 1 191 ? 3.071 -4.503 -23.770 1.00 94.50 191 LEU A N 1
ATOM 1505 C CA . LEU A 1 191 ? 2.205 -5.456 -23.076 1.00 94.50 191 LEU A CA 1
ATOM 1506 C C . LEU A 1 191 ? 2.265 -6.840 -23.725 1.00 94.50 191 LEU A C 1
ATOM 1508 O O . LEU A 1 191 ? 2.433 -7.838 -23.035 1.00 94.50 191 LEU A O 1
ATOM 1512 N N . ALA A 1 192 ? 2.124 -6.920 -25.051 1.00 94.31 192 ALA A N 1
ATOM 1513 C CA . ALA A 1 192 ? 2.136 -8.206 -25.741 1.00 94.31 192 ALA A CA 1
ATOM 1514 C C . ALA A 1 192 ? 3.442 -8.974 -25.471 1.00 94.31 192 ALA A C 1
ATOM 1516 O O . ALA A 1 192 ? 3.403 -10.144 -25.090 1.00 94.31 192 ALA A O 1
ATOM 1517 N N . LEU A 1 193 ? 4.585 -8.291 -25.590 1.00 95.62 193 LEU A N 1
ATOM 1518 C CA . LEU A 1 193 ? 5.897 -8.883 -25.343 1.00 95.62 193 LEU A CA 1
ATOM 1519 C C . LEU A 1 193 ? 6.131 -9.202 -23.857 1.00 95.62 193 LEU A C 1
ATOM 1521 O O . LEU A 1 193 ? 6.707 -10.241 -23.542 1.00 95.62 193 LEU A O 1
ATOM 1525 N N . SER A 1 194 ? 5.677 -8.349 -22.932 1.00 94.62 194 SER A N 1
ATOM 1526 C CA . SER A 1 194 ? 5.820 -8.604 -21.494 1.00 94.62 194 SER A CA 1
ATOM 1527 C C . SER A 1 194 ? 5.007 -9.819 -21.057 1.00 94.62 194 SER A C 1
ATOM 1529 O O . SER A 1 194 ? 5.498 -10.634 -20.282 1.00 94.62 194 SER A O 1
ATOM 1531 N N . MET A 1 195 ? 3.800 -9.989 -21.599 1.00 91.88 195 MET A N 1
ATOM 1532 C CA . MET A 1 195 ? 2.933 -11.131 -21.306 1.00 91.88 195 MET A CA 1
ATOM 1533 C C . MET A 1 195 ? 3.459 -12.436 -21.914 1.00 91.88 195 MET A C 1
ATOM 1535 O O . MET A 1 195 ? 3.335 -13.487 -21.287 1.00 91.88 195 MET A O 1
ATOM 1539 N N . GLU A 1 196 ? 4.079 -12.385 -23.098 1.00 91.19 196 GLU A N 1
ATOM 1540 C CA . GLU A 1 196 ? 4.787 -13.528 -23.694 1.00 91.19 196 GLU A CA 1
ATOM 1541 C C . GLU A 1 196 ? 5.967 -13.965 -22.812 1.00 91.19 196 GLU A C 1
ATOM 1543 O O . GLU A 1 196 ? 6.048 -15.126 -22.407 1.00 91.19 196 GLU A O 1
ATOM 1548 N N . LEU A 1 197 ? 6.826 -13.014 -22.426 1.00 90.94 197 LEU A N 1
ATOM 1549 C CA . LEU A 1 197 ? 7.939 -13.242 -21.502 1.00 90.94 197 LEU A CA 1
ATOM 1550 C C . LEU A 1 197 ? 7.463 -13.795 -20.151 1.00 90.94 197 LEU A C 1
ATOM 1552 O O . LEU A 1 197 ? 8.074 -14.716 -19.602 1.00 90.94 197 LEU A O 1
ATOM 1556 N N . LEU A 1 198 ? 6.370 -13.253 -19.607 1.00 89.56 198 LEU A N 1
ATOM 1557 C CA . LEU A 1 198 ? 5.824 -13.692 -18.326 1.00 89.56 198 LEU A CA 1
ATOM 1558 C C . LEU A 1 198 ? 5.288 -15.126 -18.421 1.00 89.56 198 LEU A C 1
ATOM 1560 O O . LEU A 1 198 ? 5.572 -15.947 -17.554 1.00 89.56 198 LEU A O 1
ATOM 1564 N N . GLY A 1 199 ? 4.604 -15.467 -19.515 1.00 87.38 199 GLY A N 1
ATOM 1565 C CA . GLY A 1 199 ? 4.147 -16.830 -19.780 1.00 87.38 199 GLY A CA 1
ATOM 1566 C C . GLY A 1 199 ? 5.284 -17.857 -19.839 1.00 87.38 199 GLY A C 1
ATOM 1567 O O . GLY A 1 199 ? 5.143 -18.950 -19.292 1.00 87.38 199 GLY A O 1
ATOM 1568 N N . GLU A 1 200 ? 6.420 -17.518 -20.454 1.00 84.75 200 GLU A N 1
ATOM 1569 C CA . GLU A 1 200 ? 7.590 -18.407 -20.502 1.00 84.75 200 GLU A CA 1
ATOM 1570 C C . GLU A 1 200 ? 8.313 -18.503 -19.152 1.00 84.75 200 GLU A C 1
ATOM 1572 O O . GLU A 1 200 ? 8.644 -19.595 -18.691 1.00 84.75 200 GLU A O 1
ATOM 1577 N N . THR A 1 201 ? 8.503 -17.381 -18.461 1.00 83.38 201 THR A N 1
ATOM 1578 C CA . THR A 1 201 ? 9.172 -17.362 -17.148 1.00 83.38 201 THR A CA 1
ATOM 1579 C C . THR A 1 201 ? 8.382 -18.101 -16.067 1.00 83.38 201 THR A C 1
ATOM 1581 O O . THR A 1 201 ? 8.981 -18.828 -15.277 1.00 83.38 201 THR A O 1
ATOM 1584 N N . VAL A 1 202 ? 7.047 -18.017 -16.071 1.00 82.38 202 VAL A N 1
ATOM 1585 C CA . VAL A 1 202 ? 6.172 -18.826 -15.203 1.00 82.38 202 VAL A CA 1
ATOM 1586 C C . VAL A 1 202 ? 6.424 -20.325 -15.402 1.00 82.38 202 VAL A C 1
ATOM 1588 O O . VAL A 1 202 ? 6.509 -21.064 -14.420 1.00 82.38 202 VAL A O 1
ATOM 1591 N N . LYS A 1 203 ? 6.569 -20.789 -16.653 1.00 80.69 203 LYS A N 1
ATOM 1592 C CA . LYS A 1 203 ? 6.863 -22.204 -16.948 1.00 80.69 203 LYS A CA 1
ATOM 1593 C C . LYS A 1 203 ? 8.235 -22.613 -16.421 1.00 80.69 203 LYS A C 1
ATOM 1595 O O . LYS A 1 203 ? 8.377 -23.715 -15.906 1.00 80.69 203 LYS A O 1
ATOM 1600 N N . VAL A 1 204 ? 9.231 -21.735 -16.533 1.00 80.00 204 VAL A N 1
ATOM 1601 C CA . VAL A 1 204 ? 10.593 -21.997 -16.041 1.00 80.00 204 VAL A CA 1
ATOM 1602 C C . VAL A 1 204 ? 10.608 -22.097 -14.515 1.00 80.00 204 VAL A C 1
ATOM 1604 O O . VAL A 1 204 ? 11.149 -23.050 -13.969 1.00 80.00 204 VAL A O 1
ATOM 1607 N N . VAL A 1 205 ? 9.940 -21.177 -13.816 1.00 79.31 205 VAL A N 1
ATOM 1608 C CA . VAL A 1 205 ? 9.846 -21.165 -12.341 1.00 79.31 205 VAL A CA 1
ATOM 1609 C C . VAL A 1 205 ? 8.939 -22.286 -11.799 1.00 79.31 205 VAL A C 1
ATOM 1611 O O . VAL A 1 205 ? 8.853 -22.527 -10.589 1.00 79.31 205 VAL A O 1
ATOM 1614 N N . ALA A 1 206 ? 8.292 -23.045 -12.688 1.00 72.81 206 ALA A N 1
ATOM 1615 C CA . ALA A 1 206 ? 7.533 -24.222 -12.306 1.00 72.81 206 ALA A CA 1
ATOM 1616 C C . ALA A 1 206 ? 8.422 -25.359 -11.748 1.00 72.81 206 ALA A C 1
ATOM 1618 O O . ALA A 1 206 ? 7.888 -26.244 -11.071 1.00 72.81 206 ALA A O 1
ATOM 1619 N N . THR A 1 207 ? 9.740 -25.340 -11.977 1.00 77.25 207 THR A N 1
ATOM 1620 C CA . THR A 1 207 ? 10.670 -26.374 -11.496 1.00 77.25 207 THR A CA 1
ATOM 1621 C C . THR A 1 207 ? 11.493 -25.907 -10.281 1.00 77.25 207 THR A C 1
ATOM 1623 O O . THR A 1 207 ? 11.920 -24.750 -10.230 1.00 77.25 207 THR A O 1
ATOM 1626 N N . PRO A 1 208 ? 11.743 -26.773 -9.278 1.00 73.62 208 PRO A N 1
ATOM 1627 C CA . PRO A 1 208 ? 12.554 -26.415 -8.109 1.00 73.62 208 PRO A CA 1
ATOM 1628 C C . PRO A 1 208 ? 13.994 -25.999 -8.450 1.00 73.62 208 PRO A C 1
ATOM 1630 O O . PRO A 1 208 ? 14.565 -25.138 -7.782 1.00 73.62 208 PRO A O 1
ATOM 1633 N N . GLU A 1 209 ? 14.588 -26.572 -9.498 1.00 79.12 209 GLU A N 1
ATOM 1634 C CA . GLU A 1 209 ? 15.966 -26.283 -9.910 1.00 79.12 209 GLU A CA 1
ATOM 1635 C C . GLU A 1 209 ? 16.116 -24.845 -10.421 1.00 79.12 209 GLU A C 1
ATOM 1637 O O . GLU A 1 209 ? 17.108 -24.179 -10.121 1.00 79.12 209 GLU A O 1
ATOM 1642 N N . ALA A 1 210 ? 15.104 -24.332 -11.129 1.00 77.69 210 ALA A N 1
ATOM 1643 C CA . ALA A 1 210 ? 15.089 -22.966 -11.648 1.00 77.69 210 ALA A CA 1
ATOM 1644 C C . ALA A 1 210 ? 15.119 -21.913 -10.532 1.00 77.69 210 ALA A C 1
ATOM 1646 O O . ALA A 1 210 ? 15.663 -20.825 -10.712 1.00 77.69 210 ALA A O 1
ATOM 1647 N N . LEU A 1 211 ? 14.592 -22.248 -9.350 1.00 76.38 211 LEU A N 1
ATOM 1648 C CA . LEU A 1 211 ? 14.624 -21.368 -8.185 1.00 76.38 211 LEU A CA 1
ATOM 1649 C C . LEU A 1 211 ? 16.025 -21.233 -7.577 1.00 76.38 211 LEU A C 1
ATOM 1651 O O . LEU A 1 211 ? 16.241 -20.316 -6.789 1.00 76.38 211 LEU A O 1
ATOM 1655 N N . SER A 1 212 ? 16.983 -22.088 -7.938 1.00 80.94 212 SER A N 1
ATOM 1656 C CA . SER A 1 212 ? 18.375 -21.978 -7.477 1.00 80.94 212 SER A CA 1
ATOM 1657 C C . SER A 1 212 ? 19.253 -21.131 -8.408 1.00 80.94 212 SER A C 1
ATOM 1659 O O . SER A 1 212 ? 20.325 -20.690 -7.998 1.00 80.94 212 SER A O 1
ATOM 1661 N N . ASP A 1 213 ? 18.809 -20.873 -9.641 1.00 86.19 213 ASP A N 1
ATOM 1662 C CA . ASP A 1 213 ? 19.576 -20.133 -10.644 1.00 86.19 213 ASP A CA 1
ATOM 1663 C C . ASP A 1 213 ? 19.343 -18.617 -10.519 1.00 86.19 213 ASP A C 1
ATOM 1665 O O . ASP A 1 213 ? 18.266 -18.090 -10.807 1.00 86.19 213 ASP A O 1
ATOM 1669 N N . THR A 1 214 ? 20.385 -17.891 -10.111 1.00 85.50 214 THR A N 1
ATOM 1670 C CA . THR A 1 214 ? 20.362 -16.432 -9.932 1.00 85.50 214 THR A CA 1
ATOM 1671 C C . THR A 1 214 ? 20.035 -15.668 -11.211 1.00 85.50 214 THR A C 1
ATOM 1673 O O . THR A 1 214 ? 19.397 -14.617 -11.143 1.00 85.50 214 THR A O 1
ATOM 1676 N N . SER A 1 215 ? 20.427 -16.190 -12.375 1.00 85.75 215 SER A N 1
ATOM 1677 C CA . SER A 1 215 ? 20.172 -15.556 -13.669 1.00 85.75 215 SER A CA 1
ATOM 1678 C C . SER A 1 215 ? 18.712 -15.702 -14.099 1.00 85.75 215 SER A C 1
ATOM 1680 O O . SER A 1 215 ? 18.119 -14.751 -14.615 1.00 85.75 215 SER A O 1
ATOM 1682 N N . VAL A 1 216 ? 18.104 -16.860 -13.815 1.00 87.94 216 VAL A N 1
ATOM 1683 C CA . VAL A 1 216 ? 16.674 -17.106 -14.041 1.00 87.94 216 VAL A CA 1
ATOM 1684 C C . VAL A 1 216 ? 15.842 -16.191 -13.155 1.00 87.94 216 VAL A C 1
ATOM 1686 O O . VAL A 1 216 ? 14.894 -15.572 -13.631 1.00 87.94 216 VAL A O 1
ATOM 1689 N N . LEU A 1 217 ? 16.216 -16.046 -11.886 1.00 87.81 217 LEU A N 1
ATOM 1690 C CA . LEU A 1 217 ? 15.498 -15.171 -10.963 1.00 87.81 217 LEU A CA 1
ATOM 1691 C C . LEU A 1 217 ? 15.606 -13.707 -11.362 1.00 87.81 217 LEU A C 1
ATOM 1693 O O . LEU A 1 217 ? 14.598 -13.012 -11.355 1.00 87.81 217 LEU A O 1
ATOM 1697 N N . GLU A 1 218 ? 16.791 -13.245 -11.767 1.00 90.19 218 GLU A N 1
ATOM 1698 C CA . GLU A 1 218 ? 16.953 -11.880 -12.267 1.00 90.19 218 GLU A CA 1
ATOM 1699 C C . GLU A 1 218 ? 16.079 -11.626 -13.505 1.00 90.19 218 GLU A C 1
ATOM 1701 O O . GLU A 1 218 ? 15.460 -10.563 -13.622 1.00 90.19 218 GLU A O 1
ATOM 1706 N N . LEU A 1 219 ? 15.985 -12.605 -14.411 1.00 91.31 219 LEU A N 1
ATOM 1707 C CA . LEU A 1 219 ? 15.091 -12.542 -15.566 1.00 91.31 219 LEU A CA 1
ATOM 1708 C C . LEU A 1 219 ? 13.628 -12.457 -15.132 1.00 91.31 219 LEU A C 1
ATOM 1710 O O . LEU A 1 219 ? 12.933 -11.544 -15.569 1.00 91.31 219 LEU A O 1
ATOM 1714 N N . VAL A 1 220 ? 13.168 -13.355 -14.260 1.00 91.25 220 VAL A N 1
ATOM 1715 C CA . VAL A 1 220 ? 11.775 -13.384 -13.788 1.00 91.25 220 VAL A CA 1
ATOM 1716 C C . VAL A 1 220 ? 11.427 -12.075 -13.082 1.00 91.25 220 VAL A C 1
ATOM 1718 O O . VAL A 1 220 ? 10.427 -11.454 -13.430 1.00 91.25 220 VAL A O 1
ATOM 1721 N N . THR A 1 221 ? 12.274 -11.596 -12.165 1.00 92.25 221 THR A N 1
ATOM 1722 C CA . THR A 1 221 ? 12.092 -10.299 -11.494 1.00 92.25 221 THR A CA 1
ATOM 1723 C C . THR A 1 221 ? 11.992 -9.168 -12.510 1.00 92.25 221 THR A C 1
ATOM 1725 O O . THR A 1 221 ? 11.094 -8.336 -12.419 1.00 92.25 221 THR A O 1
ATOM 1728 N N . THR A 1 222 ? 12.873 -9.147 -13.514 1.00 93.62 222 THR A N 1
ATOM 1729 C CA . THR A 1 222 ? 12.839 -8.117 -14.559 1.00 93.62 222 THR A CA 1
ATOM 1730 C C . THR A 1 222 ? 11.533 -8.182 -15.354 1.00 93.62 222 THR A C 1
ATOM 1732 O O . THR A 1 222 ? 10.922 -7.148 -15.591 1.00 93.62 222 THR A O 1
ATOM 1735 N N . VAL A 1 223 ? 11.075 -9.371 -15.746 1.00 94.19 223 VAL A N 1
ATOM 1736 C CA . VAL A 1 223 ? 9.835 -9.554 -16.519 1.00 94.19 223 VAL A CA 1
ATOM 1737 C C . VAL A 1 223 ? 8.596 -9.152 -15.715 1.00 94.19 223 VAL A C 1
ATOM 1739 O O . VAL A 1 223 ? 7.713 -8.481 -16.252 1.00 94.19 223 VAL A O 1
ATOM 1742 N N . VAL A 1 224 ? 8.544 -9.498 -14.427 1.00 94.12 224 VAL A N 1
ATOM 1743 C CA . VAL A 1 224 ? 7.479 -9.057 -13.513 1.00 94.12 224 VAL A CA 1
ATOM 1744 C C . VAL A 1 224 ? 7.478 -7.532 -13.394 1.00 94.12 224 VAL A C 1
ATOM 1746 O O . VAL A 1 224 ? 6.424 -6.919 -13.553 1.00 94.12 224 VAL A O 1
ATOM 1749 N N . ASN A 1 225 ? 8.651 -6.910 -13.233 1.00 93.56 225 ASN A N 1
ATOM 1750 C CA . ASN A 1 225 ? 8.782 -5.452 -13.190 1.00 93.56 225 ASN A CA 1
ATOM 1751 C C . ASN A 1 225 ? 8.342 -4.784 -14.498 1.00 93.56 225 ASN A C 1
ATOM 1753 O O . ASN A 1 225 ? 7.696 -3.745 -14.449 1.00 93.56 225 ASN A O 1
ATOM 1757 N N . VAL A 1 226 ? 8.626 -5.374 -15.668 1.00 94.88 226 VAL A N 1
ATOM 1758 C CA . VAL A 1 226 ? 8.090 -4.873 -16.948 1.00 94.88 226 VAL A CA 1
ATOM 1759 C C . VAL A 1 226 ? 6.565 -4.888 -16.931 1.00 94.88 226 VAL A C 1
ATOM 1761 O O . VAL A 1 226 ? 5.945 -3.912 -17.340 1.00 94.88 226 VAL A O 1
ATOM 1764 N N . CYS A 1 227 ? 5.952 -5.984 -16.482 1.00 94.19 227 CYS A N 1
ATOM 1765 C CA . CYS A 1 227 ? 4.495 -6.089 -16.447 1.00 94.19 227 CYS A CA 1
ATOM 1766 C C . CYS A 1 227 ? 3.886 -5.062 -15.486 1.00 94.19 227 CYS A C 1
ATOM 1768 O O . CYS A 1 227 ? 2.930 -4.388 -15.858 1.00 94.19 227 CYS A O 1
ATOM 1770 N N . ALA A 1 228 ? 4.468 -4.900 -14.295 1.00 91.75 228 ALA A N 1
ATOM 1771 C CA . ALA A 1 228 ? 4.048 -3.884 -13.336 1.00 91.75 228 ALA A CA 1
ATOM 1772 C C . ALA A 1 228 ? 4.176 -2.464 -13.919 1.00 91.75 228 ALA A C 1
ATOM 1774 O O . ALA A 1 228 ? 3.223 -1.698 -13.843 1.00 91.75 228 ALA A O 1
ATOM 1775 N N . GLU A 1 229 ? 5.292 -2.152 -14.584 1.00 91.25 229 GLU A N 1
ATOM 1776 C CA . GLU A 1 229 ? 5.547 -0.848 -15.216 1.00 91.25 229 GLU A CA 1
ATOM 1777 C C . GLU A 1 229 ? 4.594 -0.546 -16.388 1.00 91.25 229 GLU A C 1
ATOM 1779 O O . GLU A 1 229 ? 4.206 0.595 -16.629 1.00 91.25 229 GLU A O 1
ATOM 1784 N N . VAL A 1 230 ? 4.197 -1.568 -17.152 1.00 93.12 230 VAL A N 1
ATOM 1785 C CA . VAL A 1 230 ? 3.193 -1.417 -18.218 1.00 93.12 230 VAL A CA 1
ATOM 1786 C C . VAL A 1 230 ? 1.802 -1.166 -17.630 1.00 93.12 230 VAL A C 1
ATOM 1788 O O . VAL A 1 230 ? 1.028 -0.399 -18.206 1.00 93.12 230 VAL A O 1
ATOM 1791 N N . LEU A 1 231 ? 1.469 -1.805 -16.505 1.00 90.19 231 LEU A N 1
ATOM 1792 C CA . LEU A 1 231 ? 0.175 -1.648 -15.836 1.00 90.19 231 LEU A CA 1
ATOM 1793 C C . LEU A 1 231 ? 0.062 -0.337 -15.051 1.00 90.19 231 LEU A C 1
ATOM 1795 O O . LEU A 1 231 ? -1.033 0.217 -14.993 1.00 90.19 231 LEU A O 1
ATOM 1799 N N . SER A 1 232 ? 1.171 0.192 -14.530 1.00 87.56 232 SER A N 1
ATOM 1800 C CA . SER A 1 232 ? 1.233 1.497 -13.856 1.00 87.56 232 SER A CA 1
ATOM 1801 C C . SER A 1 232 ? 1.172 2.691 -14.820 1.00 87.56 232 SER A C 1
ATOM 1803 O O . SER A 1 232 ? 1.255 3.841 -14.394 1.00 87.56 232 SER A O 1
ATOM 1805 N N . TRP A 1 233 ? 1.009 2.444 -16.125 1.00 87.94 233 TRP A N 1
ATOM 1806 C CA . TRP A 1 233 ? 0.950 3.487 -17.141 1.00 87.94 233 TRP A CA 1
ATOM 1807 C C . TRP A 1 233 ? -0.220 4.463 -16.925 1.00 87.94 233 TRP A C 1
ATOM 1809 O O . TRP A 1 233 ? -1.396 4.088 -16.937 1.00 87.94 233 TRP A O 1
ATOM 1819 N N . GLU A 1 234 ? 0.085 5.758 -16.839 1.00 81.75 234 GLU A N 1
ATOM 1820 C CA . GLU A 1 234 ? -0.907 6.811 -16.613 1.00 81.75 234 GLU A CA 1
ATOM 1821 C C . GLU A 1 234 ? -1.679 7.168 -17.895 1.00 81.75 234 GLU A C 1
ATOM 1823 O O . GLU A 1 234 ? -1.282 8.012 -18.697 1.00 81.75 234 GLU A O 1
ATOM 1828 N N . PHE A 1 235 ? -2.850 6.569 -18.121 1.00 74.06 235 PHE A N 1
ATOM 1829 C CA . PHE A 1 235 ? -3.646 6.851 -19.330 1.00 74.06 235 PHE A CA 1
ATOM 1830 C C . PHE A 1 235 ? -4.128 8.311 -19.451 1.00 74.06 235 PHE A C 1
ATOM 1832 O O . PHE A 1 235 ? -4.394 8.772 -20.567 1.00 74.06 235 PHE A O 1
ATOM 1839 N N . LYS A 1 236 ? -4.231 9.042 -18.332 1.00 64.62 236 LYS A N 1
ATOM 1840 C CA . LYS A 1 236 ? -4.605 10.462 -18.273 1.00 64.62 236 LYS A CA 1
ATOM 1841 C C . LYS A 1 236 ? -3.621 11.219 -17.378 1.00 64.62 236 LYS A C 1
ATOM 1843 O O . LYS A 1 236 ? -3.395 10.825 -16.249 1.00 64.62 236 LYS A O 1
ATOM 1848 N N . TYR A 1 237 ? -3.107 12.342 -17.876 1.00 53.03 237 TYR A N 1
ATOM 1849 C CA . TYR A 1 237 ? -2.108 13.193 -17.206 1.00 53.03 237 TYR A CA 1
ATOM 1850 C C . TYR A 1 237 ? -2.684 14.093 -16.086 1.00 53.03 237 TYR A C 1
ATOM 1852 O O . TYR A 1 237 ? -2.069 15.104 -15.746 1.00 53.03 237 TYR A O 1
ATOM 1860 N N . VAL A 1 238 ? -3.894 13.820 -15.584 1.00 50.72 238 VAL A N 1
ATOM 1861 C CA . VAL A 1 238 ? -4.660 14.755 -14.739 1.00 50.72 238 VAL A CA 1
ATOM 1862 C C . VAL A 1 238 ? -5.243 14.041 -13.513 1.00 50.72 238 VAL A C 1
ATOM 1864 O O . VAL A 1 238 ? -5.826 12.970 -13.657 1.00 50.72 238 VAL A O 1
ATOM 1867 N N . GLU A 1 239 ? -5.078 14.697 -12.353 1.00 45.12 239 GLU A N 1
ATOM 1868 C CA . GLU A 1 239 ? -5.709 14.468 -11.031 1.00 45.12 239 GLU A CA 1
ATOM 1869 C C . GLU A 1 239 ? -5.274 13.257 -10.182 1.00 45.12 239 GLU A C 1
ATOM 1871 O O . GLU A 1 239 ? -5.909 12.967 -9.174 1.00 45.12 239 GLU A O 1
ATOM 1876 N N . ALA A 1 240 ? -4.137 12.610 -10.468 1.00 47.59 240 ALA A N 1
ATOM 1877 C CA . ALA A 1 240 ? -3.604 11.547 -9.594 1.00 47.59 240 ALA A CA 1
ATOM 1878 C C . ALA A 1 240 ? -3.362 11.996 -8.131 1.00 47.59 240 ALA A C 1
ATOM 1880 O O . ALA A 1 240 ? -3.450 11.182 -7.221 1.00 47.59 240 ALA A O 1
ATOM 1881 N N . TRP A 1 241 ? -3.117 13.292 -7.899 1.00 47.50 241 TRP A N 1
ATOM 1882 C CA . TRP A 1 241 ? -2.896 13.867 -6.564 1.00 47.50 241 TRP A CA 1
ATOM 1883 C C . TRP A 1 241 ? -4.163 14.005 -5.707 1.00 47.50 241 TRP A C 1
ATOM 1885 O O . TRP A 1 241 ? -4.045 14.269 -4.519 1.00 47.50 241 TRP A O 1
ATOM 1895 N N . GLN A 1 242 ? -5.360 13.890 -6.295 1.00 49.41 242 GLN A N 1
ATOM 1896 C CA . GLN A 1 242 ? -6.629 14.044 -5.566 1.00 49.41 242 GLN A CA 1
ATOM 1897 C C . GLN A 1 242 ? -7.254 12.705 -5.167 1.00 49.41 242 GLN A C 1
ATOM 1899 O O . GLN A 1 242 ? -8.205 12.683 -4.393 1.00 49.41 242 GLN A O 1
ATOM 1904 N N . ILE A 1 243 ? -6.749 11.594 -5.709 1.00 54.19 243 ILE A N 1
ATOM 1905 C CA . ILE A 1 243 ? -7.272 10.257 -5.436 1.00 54.19 243 ILE A CA 1
ATOM 1906 C C . ILE A 1 243 ? -6.298 9.573 -4.473 1.00 54.19 243 ILE A C 1
ATOM 1908 O O . ILE A 1 243 ? -5.136 9.385 -4.857 1.00 54.19 243 ILE A O 1
ATOM 1912 N N . PRO A 1 244 ? -6.746 9.172 -3.267 1.00 57.28 244 PRO A N 1
ATOM 1913 C CA . PRO A 1 244 ? -5.917 8.427 -2.330 1.00 57.28 244 PRO A CA 1
ATOM 1914 C C . PRO A 1 244 ? -5.255 7.226 -3.019 1.00 57.28 244 PRO A C 1
ATOM 1916 O O . PRO A 1 244 ? -5.927 6.549 -3.810 1.00 57.28 244 PRO A O 1
ATOM 1919 N N . PRO A 1 245 ? -3.975 6.914 -2.738 1.00 57.28 245 PRO A N 1
ATOM 1920 C CA . PRO A 1 245 ? -3.260 5.810 -3.376 1.00 57.28 245 PRO A CA 1
ATOM 1921 C C . PRO A 1 245 ? -4.046 4.498 -3.354 1.00 57.28 245 PRO A C 1
ATOM 1923 O O . PRO A 1 245 ? -4.112 3.821 -4.377 1.00 57.28 245 PRO A O 1
ATOM 1926 N N . ALA A 1 246 ? -4.730 4.190 -2.245 1.00 52.06 246 ALA A N 1
ATOM 1927 C CA . ALA A 1 246 ? -5.596 3.023 -2.062 1.00 52.06 246 ALA A CA 1
ATOM 1928 C C . ALA A 1 246 ? -6.721 2.888 -3.114 1.00 52.06 246 ALA A C 1
ATOM 1930 O O . ALA A 1 246 ? -7.103 1.769 -3.465 1.00 52.06 246 ALA A O 1
ATOM 1931 N N . GLN A 1 247 ? -7.193 4.003 -3.683 1.00 58.50 247 GLN A N 1
ATOM 1932 C CA . GLN A 1 247 ? -8.318 4.082 -4.624 1.00 58.50 247 GLN A CA 1
ATOM 1933 C C . GLN A 1 247 ? -7.890 4.278 -6.092 1.00 58.50 247 GLN A C 1
ATOM 1935 O O . GLN A 1 247 ? -8.733 4.419 -6.984 1.00 58.50 247 GLN A O 1
ATOM 1940 N N . GLN A 1 248 ? -6.585 4.268 -6.385 1.00 71.50 248 GLN A N 1
ATOM 1941 C CA . GLN A 1 248 ? -6.060 4.471 -7.739 1.00 71.50 248 GLN A CA 1
ATOM 1942 C C . GLN A 1 248 ? -6.270 3.243 -8.643 1.00 71.50 248 GLN A C 1
ATOM 1944 O O . GLN A 1 248 ? -5.364 2.441 -8.861 1.00 71.50 248 GLN A O 1
ATOM 1949 N N . LEU A 1 249 ? -7.473 3.080 -9.192 1.00 81.38 249 LEU A N 1
ATOM 1950 C CA . LEU A 1 249 ? -7.799 1.983 -10.111 1.00 81.38 249 LEU A CA 1
ATOM 1951 C C . LEU A 1 249 ? -7.180 2.177 -11.501 1.00 81.38 249 LEU A C 1
ATOM 1953 O O . LEU A 1 249 ? -7.200 3.278 -12.060 1.00 81.38 249 LEU A O 1
ATOM 1957 N N . ILE A 1 250 ? -6.737 1.078 -12.116 1.00 84.62 250 ILE A N 1
ATOM 1958 C CA . ILE A 1 250 ? -6.254 1.087 -13.499 1.00 84.62 250 ILE A CA 1
ATOM 1959 C C . ILE A 1 250 ? -7.408 0.796 -14.458 1.00 84.62 250 ILE A C 1
ATOM 1961 O O . ILE A 1 250 ? -8.223 -0.100 -14.235 1.00 84.62 250 ILE A O 1
ATOM 1965 N N . ARG A 1 251 ? -7.477 1.569 -15.548 1.00 83.38 251 ARG A N 1
ATOM 1966 C CA . ARG A 1 251 ? -8.541 1.486 -16.564 1.00 83.38 251 ARG A CA 1
ATOM 1967 C C . ARG A 1 251 ? -7.991 1.082 -17.934 1.00 83.38 251 ARG A C 1
ATOM 1969 O O . ARG A 1 251 ? -8.003 1.902 -18.857 1.00 83.38 251 ARG A O 1
ATOM 1976 N N . PRO A 1 252 ? -7.449 -0.141 -18.075 1.00 84.75 252 PRO A N 1
ATOM 1977 C CA . PRO A 1 252 ? -7.032 -0.642 -19.375 1.00 84.75 252 PRO A CA 1
ATOM 1978 C C . PRO A 1 252 ? -8.252 -0.788 -20.293 1.00 84.75 252 PRO A C 1
ATOM 1980 O O . PRO A 1 252 ? -9.334 -1.146 -19.845 1.00 84.75 252 PRO A O 1
ATOM 1983 N N . GLY A 1 253 ? -8.083 -0.516 -21.588 1.00 84.25 253 GLY A N 1
ATOM 1984 C CA . GLY A 1 253 ? -9.179 -0.650 -22.552 1.00 84.25 253 GLY A CA 1
ATOM 1985 C C . GLY A 1 253 ? -9.438 -2.105 -22.988 1.00 84.25 253 GLY A C 1
ATOM 1986 O O . GLY A 1 253 ? -8.594 -2.982 -22.767 1.00 84.25 253 GLY A O 1
ATOM 1987 N N . PRO A 1 254 ? -10.526 -2.368 -23.740 1.00 89.50 254 PRO A N 1
ATOM 1988 C CA . PRO A 1 254 ? -10.924 -3.706 -24.201 1.00 89.50 254 PRO A CA 1
ATOM 1989 C C . PRO A 1 254 ? -9.833 -4.467 -24.963 1.00 89.50 254 PRO A C 1
ATOM 1991 O O . PRO A 1 254 ? -9.763 -5.692 -24.911 1.00 89.50 254 PRO A O 1
ATOM 1994 N N . ARG A 1 255 ? -8.937 -3.743 -25.648 1.00 90.06 255 ARG A N 1
ATOM 1995 C CA . ARG A 1 255 ? -7.793 -4.311 -26.383 1.00 90.06 255 ARG A CA 1
ATOM 1996 C C . ARG A 1 255 ? -6.829 -5.123 -25.506 1.00 90.06 255 ARG A C 1
ATOM 1998 O O . ARG A 1 255 ? -6.072 -5.924 -26.043 1.00 90.06 255 ARG A O 1
ATOM 2005 N N . TRP A 1 256 ? -6.828 -4.917 -24.187 1.00 92.88 256 TRP A N 1
ATOM 2006 C CA . TRP A 1 256 ? -5.958 -5.634 -23.245 1.00 92.88 256 TRP A CA 1
ATOM 2007 C C . TRP A 1 256 ? -6.639 -6.845 -22.594 1.00 92.88 256 TRP A C 1
ATOM 2009 O O . TRP A 1 256 ? -5.972 -7.639 -21.930 1.00 92.88 256 TRP A O 1
ATOM 2019 N N . ARG A 1 257 ? -7.947 -7.034 -22.825 1.00 93.06 257 ARG A N 1
ATOM 2020 C CA . ARG A 1 257 ? -8.752 -8.117 -22.240 1.00 93.06 257 ARG A CA 1
ATOM 2021 C C . ARG A 1 257 ? -8.136 -9.493 -22.457 1.00 93.06 257 ARG A C 1
ATOM 2023 O O . ARG A 1 257 ? -8.019 -10.261 -21.511 1.00 93.06 257 ARG A O 1
ATOM 2030 N N . THR A 1 258 ? -7.681 -9.780 -23.677 1.00 92.50 258 THR A N 1
ATOM 2031 C CA . THR A 1 258 ? -7.086 -11.077 -24.050 1.00 92.50 258 THR A CA 1
ATOM 2032 C C . THR A 1 258 ? -5.793 -11.398 -23.304 1.00 92.50 258 THR A C 1
ATOM 2034 O O . THR A 1 258 ? -5.343 -12.539 -23.338 1.00 92.50 258 THR A O 1
ATOM 2037 N N . TYR A 1 259 ? -5.174 -10.406 -22.665 1.00 91.50 259 TYR A N 1
ATOM 2038 C CA . TYR A 1 259 ? -3.957 -10.574 -21.884 1.00 91.50 259 TYR A CA 1
ATOM 2039 C C . TYR A 1 259 ? -4.265 -10.664 -20.390 1.00 91.50 259 TYR A C 1
ATOM 2041 O O . TYR A 1 259 ? -3.820 -11.606 -19.742 1.00 91.50 259 TYR A O 1
ATOM 2049 N N . LEU A 1 260 ? -5.037 -9.709 -19.863 1.00 91.94 260 LEU A N 1
ATOM 2050 C CA . LEU A 1 260 ? -5.222 -9.539 -18.419 1.00 91.94 260 LEU A CA 1
ATOM 2051 C C . LEU A 1 260 ? -6.386 -10.356 -17.854 1.00 91.94 260 LEU A C 1
ATOM 2053 O O . LEU A 1 260 ? -6.278 -10.898 -16.760 1.00 91.94 260 LEU A O 1
ATOM 2057 N N . VAL A 1 261 ? -7.486 -10.495 -18.597 1.00 92.38 261 VAL A N 1
ATOM 2058 C CA . VAL A 1 261 ? -8.694 -11.190 -18.126 1.00 92.38 261 VAL A CA 1
ATOM 2059 C C . VAL A 1 261 ? -8.579 -12.678 -18.463 1.00 92.38 261 VAL A C 1
ATOM 2061 O O . VAL A 1 261 ? -9.272 -13.203 -19.334 1.00 92.38 261 VAL A O 1
ATOM 2064 N N . ARG A 1 262 ? -7.625 -13.353 -17.812 1.00 89.38 262 ARG A N 1
ATOM 2065 C CA . ARG A 1 262 ? -7.312 -14.774 -18.021 1.00 89.38 262 ARG A CA 1
ATOM 2066 C C . ARG A 1 262 ? -7.126 -15.507 -16.685 1.00 89.38 262 ARG A C 1
ATOM 2068 O O . ARG A 1 262 ? -6.133 -15.252 -16.007 1.00 89.38 262 ARG A O 1
ATOM 2075 N N . PRO A 1 263 ? -8.001 -16.467 -16.342 1.00 85.12 263 PRO A N 1
ATOM 2076 C CA . PRO A 1 263 ? -7.886 -17.265 -15.119 1.00 85.12 263 PRO A CA 1
ATOM 2077 C C . PRO A 1 263 ? -6.523 -17.937 -14.928 1.00 85.12 263 PRO A C 1
ATOM 2079 O O . PRO A 1 263 ? -5.879 -17.762 -13.896 1.00 85.12 263 PRO A O 1
ATOM 2082 N N . ASP A 1 264 ? -6.042 -18.631 -15.965 1.00 86.56 264 ASP A N 1
ATOM 2083 C CA . ASP A 1 264 ? -4.768 -19.360 -15.926 1.00 86.56 264 ASP A CA 1
ATOM 2084 C C . ASP A 1 264 ? -3.584 -18.438 -15.620 1.00 86.56 264 ASP A C 1
ATOM 2086 O O . ASP A 1 264 ? -2.621 -18.840 -14.972 1.00 86.56 264 ASP A O 1
ATOM 2090 N N . PHE A 1 265 ? -3.659 -17.192 -16.095 1.00 87.69 265 PHE A N 1
ATOM 2091 C CA . PHE A 1 265 ? -2.629 -16.192 -15.868 1.00 87.69 265 PHE A CA 1
ATOM 2092 C C . PHE A 1 265 ? -2.609 -15.739 -14.405 1.00 87.69 265 PHE A C 1
ATOM 2094 O O . PHE A 1 265 ? -1.554 -15.775 -13.777 1.00 87.69 265 PHE A O 1
ATOM 2101 N N . LEU A 1 266 ? -3.765 -15.380 -13.840 1.00 90.81 266 LEU A N 1
ATOM 2102 C CA . LEU A 1 266 ? -3.861 -14.972 -12.435 1.00 90.81 266 LEU A CA 1
ATOM 2103 C C . LEU A 1 266 ? -3.403 -16.095 -11.499 1.00 90.81 266 LEU A C 1
ATOM 2105 O O . LEU A 1 266 ? -2.547 -15.880 -10.640 1.00 90.81 266 LEU A O 1
ATOM 2109 N N . GLY A 1 267 ? -3.905 -17.314 -11.724 1.00 88.38 267 GLY A N 1
ATOM 2110 C CA . GLY A 1 267 ? -3.512 -18.488 -10.949 1.00 88.38 267 GLY A CA 1
ATOM 2111 C C . GLY A 1 267 ? -2.012 -18.774 -11.047 1.00 88.38 267 GLY A C 1
ATOM 2112 O O . GLY A 1 267 ? -1.371 -19.095 -10.048 1.00 88.38 267 GLY A O 1
ATOM 2113 N N . ALA A 1 268 ? -1.412 -18.608 -12.229 1.00 88.88 268 ALA A N 1
ATOM 2114 C CA . ALA A 1 268 ? 0.029 -18.742 -12.408 1.00 88.88 268 ALA A CA 1
ATOM 2115 C C . ALA A 1 268 ? 0.839 -17.731 -11.581 1.00 88.88 268 ALA A C 1
ATOM 2117 O O . ALA A 1 268 ? 1.819 -18.127 -10.951 1.00 88.88 268 ALA A O 1
ATOM 2118 N N . VAL A 1 269 ? 0.441 -16.454 -11.549 1.00 91.88 269 VAL A N 1
ATOM 2119 C CA . VAL A 1 269 ? 1.160 -15.418 -10.784 1.00 91.88 269 VAL A CA 1
ATOM 2120 C C . VAL A 1 269 ? 1.112 -15.714 -9.281 1.00 91.88 269 VAL A C 1
ATOM 2122 O O . VAL A 1 269 ? 2.162 -15.708 -8.636 1.00 91.88 269 VAL A O 1
ATOM 2125 N N . PHE A 1 270 ? -0.058 -16.065 -8.732 1.00 92.44 270 PHE A N 1
ATOM 2126 C CA . PHE A 1 270 ? -0.173 -16.481 -7.326 1.00 92.44 270 PHE A CA 1
ATOM 2127 C C . PHE A 1 270 ? 0.659 -17.733 -7.022 1.00 92.44 270 PHE A C 1
ATOM 2129 O O . PHE A 1 270 ? 1.367 -17.777 -6.017 1.00 92.44 270 PHE A O 1
ATOM 2136 N N . ASN A 1 271 ? 0.643 -18.732 -7.910 1.00 89.19 271 ASN A N 1
ATOM 2137 C CA . ASN A 1 271 ? 1.446 -19.945 -7.750 1.00 89.19 271 ASN A CA 1
ATOM 2138 C C . ASN A 1 271 ? 2.951 -19.652 -7.710 1.00 89.19 271 ASN A C 1
ATOM 2140 O O . ASN A 1 271 ? 3.670 -20.253 -6.910 1.00 89.19 271 ASN A O 1
ATOM 2144 N N . VAL A 1 272 ? 3.438 -18.744 -8.561 1.00 89.06 272 VAL A N 1
ATOM 2145 C CA . VAL A 1 272 ? 4.840 -18.311 -8.526 1.00 89.06 272 VAL A CA 1
ATOM 2146 C C . VAL A 1 272 ? 5.130 -17.580 -7.218 1.00 89.06 272 VAL A C 1
ATOM 2148 O O . VAL A 1 272 ? 6.113 -17.919 -6.562 1.00 89.06 272 VAL A O 1
ATOM 2151 N N . TYR A 1 273 ? 4.262 -16.652 -6.798 1.00 91.00 273 TYR A N 1
ATOM 2152 C CA . TYR A 1 273 ? 4.420 -15.937 -5.532 1.00 91.00 273 TYR A CA 1
ATOM 2153 C C . TYR A 1 273 ? 4.523 -16.897 -4.343 1.00 91.00 273 TYR A C 1
ATOM 2155 O O . TYR A 1 273 ? 5.511 -16.838 -3.619 1.00 91.00 273 TYR A O 1
ATOM 2163 N N . HIS A 1 274 ? 3.606 -17.856 -4.195 1.00 88.38 274 HIS A N 1
ATOM 2164 C CA . HIS A 1 274 ? 3.646 -18.836 -3.103 1.00 88.38 274 HIS A CA 1
ATOM 2165 C C . HIS A 1 274 ? 4.956 -19.631 -3.026 1.00 88.38 274 HIS A C 1
ATOM 2167 O O . HIS A 1 274 ? 5.407 -19.965 -1.932 1.00 88.38 274 HIS A O 1
ATOM 2173 N N . ARG A 1 275 ? 5.590 -19.921 -4.167 1.00 85.50 275 ARG A N 1
ATOM 2174 C CA . ARG A 1 275 ? 6.856 -20.672 -4.218 1.00 85.50 275 ARG A CA 1
ATOM 2175 C C . ARG A 1 275 ? 8.063 -19.844 -3.806 1.00 85.50 275 ARG A C 1
ATOM 2177 O O . ARG A 1 275 ? 9.019 -20.398 -3.274 1.00 85.50 275 ARG A O 1
ATOM 2184 N N . VAL A 1 276 ? 8.044 -18.543 -4.092 1.00 85.00 276 VAL A N 1
ATOM 2185 C CA . VAL A 1 276 ? 9.180 -17.643 -3.834 1.00 85.00 276 VAL A CA 1
ATOM 2186 C C . VAL A 1 276 ? 8.996 -16.797 -2.579 1.00 85.00 276 VAL A C 1
ATOM 2188 O O . VAL A 1 276 ? 9.963 -16.203 -2.123 1.00 85.00 276 VAL A O 1
ATOM 2191 N N . ARG A 1 277 ? 7.786 -16.779 -2.007 1.00 83.56 277 ARG A N 1
ATOM 2192 C CA . ARG A 1 277 ? 7.374 -16.009 -0.827 1.00 83.56 277 ARG A CA 1
ATOM 2193 C C . ARG A 1 277 ? 8.380 -16.067 0.319 1.00 83.56 277 ARG A C 1
ATOM 2195 O O . ARG A 1 277 ? 8.817 -15.033 0.796 1.00 83.56 277 ARG A O 1
ATOM 2202 N N . LEU A 1 278 ? 8.748 -17.281 0.730 1.00 77.38 278 LEU A N 1
ATOM 2203 C CA . LEU A 1 278 ? 9.603 -17.539 1.896 1.00 77.38 278 LEU A CA 1
ATOM 2204 C C . LEU A 1 278 ? 11.103 -17.417 1.581 1.00 77.38 278 LEU A C 1
ATOM 2206 O O . LEU A 1 278 ? 11.951 -17.832 2.372 1.00 77.38 278 LEU A O 1
ATOM 2210 N N . ARG A 1 279 ? 11.457 -16.930 0.390 1.00 72.88 279 ARG A N 1
ATOM 2211 C CA . ARG A 1 279 ? 12.851 -16.750 0.010 1.00 72.88 279 ARG A CA 1
ATOM 2212 C C . ARG A 1 279 ? 13.402 -15.500 0.690 1.00 72.88 279 ARG A C 1
ATOM 2214 O O . ARG A 1 279 ? 12.786 -14.444 0.621 1.00 72.88 279 ARG A O 1
ATOM 2221 N N . GLY A 1 280 ? 14.593 -15.613 1.275 1.00 64.19 280 GLY A N 1
ATOM 2222 C CA . GLY A 1 280 ? 15.300 -14.457 1.824 1.00 64.19 280 GLY A CA 1
ATOM 2223 C C . GLY A 1 280 ? 15.564 -13.369 0.775 1.00 64.19 280 GLY A C 1
ATOM 2224 O O . GLY A 1 280 ? 15.753 -13.658 -0.410 1.00 64.19 280 GLY A O 1
ATOM 2225 N N . THR A 1 281 ? 15.619 -12.121 1.236 1.00 65.69 281 THR A N 1
ATOM 2226 C CA . THR A 1 281 ? 15.894 -10.914 0.433 1.00 65.69 281 THR A CA 1
ATOM 2227 C C . THR A 1 281 ? 17.362 -10.788 0.014 1.00 65.69 281 THR A C 1
ATOM 2229 O O . THR A 1 281 ? 17.694 -10.024 -0.892 1.00 65.69 281 THR A O 1
ATOM 2232 N N . ALA A 1 282 ? 18.255 -11.574 0.622 1.00 58.94 282 ALA A N 1
ATOM 2233 C CA . ALA A 1 282 ? 19.676 -11.570 0.309 1.00 58.94 282 ALA A CA 1
ATOM 2234 C C . ALA A 1 282 ? 19.975 -12.238 -1.050 1.00 58.94 282 ALA A C 1
ATOM 2236 O O . ALA A 1 282 ? 19.804 -13.445 -1.232 1.00 58.94 282 ALA A O 1
ATOM 2237 N N . GLY A 1 283 ? 20.505 -11.453 -1.995 1.00 61.06 283 GLY A N 1
ATOM 2238 C CA . GLY A 1 283 ? 21.058 -11.932 -3.266 1.00 61.06 283 GLY A CA 1
ATOM 2239 C C . GLY A 1 283 ? 20.191 -11.670 -4.512 1.00 61.06 283 GLY A C 1
ATOM 2240 O O . GLY A 1 283 ? 19.150 -11.014 -4.446 1.00 61.06 283 GLY A O 1
ATOM 2241 N N . PRO A 1 284 ? 20.632 -12.136 -5.698 1.00 55.12 284 PRO A N 1
ATOM 2242 C CA . PRO A 1 284 ? 19.904 -11.948 -6.953 1.00 55.12 284 PRO A CA 1
ATOM 2243 C C . PRO A 1 284 ? 18.522 -12.612 -6.899 1.00 55.12 284 PRO A C 1
ATOM 2245 O O . PRO A 1 284 ? 18.414 -13.798 -6.591 1.00 55.12 284 PRO A O 1
ATOM 2248 N N . GLY A 1 285 ? 17.469 -11.849 -7.203 1.00 64.31 285 GLY A N 1
ATOM 2249 C CA . GLY A 1 285 ? 16.082 -12.314 -7.094 1.00 64.31 285 GLY A CA 1
ATOM 2250 C C . GLY A 1 285 ? 15.433 -12.108 -5.723 1.00 64.31 285 GLY A C 1
ATOM 2251 O O . GLY A 1 285 ? 14.270 -12.467 -5.567 1.00 64.31 285 GLY A O 1
ATOM 2252 N N . GLY A 1 286 ? 16.130 -11.504 -4.752 1.00 73.25 286 GLY A N 1
ATOM 2253 C CA . GLY A 1 286 ? 15.572 -11.194 -3.429 1.00 73.25 286 GLY A CA 1
ATOM 2254 C C . GLY A 1 286 ? 14.364 -10.249 -3.462 1.00 73.25 286 GLY A C 1
ATOM 2255 O O . GLY A 1 286 ? 13.485 -10.344 -2.617 1.00 73.25 286 GLY A O 1
ATOM 2256 N N . THR A 1 287 ? 14.255 -9.404 -4.491 1.00 86.06 287 THR A N 1
ATOM 2257 C CA . THR A 1 287 ? 13.111 -8.498 -4.698 1.00 86.06 287 THR A CA 1
ATOM 2258 C C . THR A 1 287 ? 11.955 -9.137 -5.473 1.00 86.06 287 THR A C 1
ATOM 2260 O O . THR A 1 287 ? 10.939 -8.486 -5.704 1.00 86.06 287 THR A O 1
ATOM 2263 N N . LEU A 1 288 ? 12.070 -10.406 -5.895 1.00 89.12 288 LEU A N 1
ATOM 2264 C CA . LEU A 1 288 ? 11.020 -11.088 -6.658 1.00 89.12 288 LEU A CA 1
ATOM 2265 C C . LEU A 1 288 ? 9.680 -11.185 -5.901 1.00 89.12 288 LEU A C 1
ATOM 2267 O O . LEU A 1 288 ? 8.658 -10.892 -6.523 1.00 89.12 288 LEU A O 1
ATOM 2271 N N . PRO A 1 289 ? 9.632 -11.556 -4.602 1.00 89.44 289 PRO A N 1
ATOM 2272 C CA . PRO A 1 289 ? 8.370 -11.598 -3.865 1.00 89.44 289 PRO A CA 1
ATOM 2273 C C . PRO A 1 289 ? 7.689 -10.227 -3.817 1.00 89.44 289 PRO A C 1
ATOM 2275 O O . PRO A 1 289 ? 6.493 -10.134 -4.084 1.00 89.44 289 PRO A O 1
ATOM 2278 N N . HIS A 1 290 ? 8.465 -9.167 -3.567 1.00 89.81 290 HIS A N 1
ATOM 2279 C CA . HIS A 1 290 ? 7.984 -7.786 -3.598 1.00 89.81 290 HIS A CA 1
ATOM 2280 C C . HIS A 1 290 ? 7.424 -7.427 -4.985 1.00 89.81 290 HIS A C 1
ATOM 2282 O O . HIS A 1 290 ? 6.277 -7.003 -5.097 1.00 89.81 290 HIS A O 1
ATOM 2288 N N . ALA A 1 291 ? 8.180 -7.679 -6.059 1.00 91.69 291 ALA A N 1
ATOM 2289 C CA . ALA A 1 291 ? 7.749 -7.407 -7.431 1.00 91.69 291 ALA A CA 1
ATOM 2290 C C . ALA A 1 291 ? 6.438 -8.131 -7.797 1.00 91.69 291 ALA A C 1
ATOM 2292 O O . ALA A 1 291 ? 5.564 -7.560 -8.450 1.00 91.69 291 ALA A O 1
ATOM 2293 N N . LEU A 1 292 ? 6.271 -9.382 -7.352 1.00 93.62 292 LEU A N 1
ATOM 2294 C CA . LEU A 1 292 ? 5.043 -10.151 -7.566 1.00 93.62 292 LEU A CA 1
ATOM 2295 C C . LEU A 1 292 ? 3.859 -9.579 -6.785 1.00 93.62 292 LEU A C 1
ATOM 2297 O O . LEU A 1 292 ? 2.772 -9.491 -7.352 1.00 93.62 292 LEU A O 1
ATOM 2301 N N . ARG A 1 293 ? 4.053 -9.146 -5.530 1.00 92.94 293 ARG A N 1
ATOM 2302 C CA . ARG A 1 293 ? 3.006 -8.449 -4.761 1.00 92.94 293 ARG A CA 1
ATOM 2303 C C . ARG A 1 293 ? 2.575 -7.156 -5.452 1.00 92.94 293 ARG A C 1
ATOM 2305 O O . ARG A 1 293 ? 1.379 -6.931 -5.592 1.00 92.94 293 ARG A O 1
ATOM 2312 N N . GLN A 1 294 ? 3.518 -6.367 -5.970 1.00 92.25 294 GLN A N 1
ATOM 2313 C CA . GLN A 1 294 ? 3.201 -5.156 -6.737 1.00 92.25 294 GLN A CA 1
ATOM 2314 C C . GLN A 1 294 ? 2.414 -5.472 -8.018 1.00 92.25 294 GLN A C 1
ATOM 2316 O O . GLN A 1 294 ? 1.423 -4.808 -8.318 1.00 92.25 294 GLN A O 1
ATOM 2321 N N . LEU A 1 295 ? 2.787 -6.526 -8.753 1.00 93.94 295 LEU A N 1
ATOM 2322 C CA . LEU A 1 295 ? 2.018 -6.973 -9.917 1.00 93.94 295 LEU A CA 1
ATOM 2323 C C . LEU A 1 295 ? 0.595 -7.415 -9.528 1.00 93.94 295 LEU A C 1
ATOM 2325 O O . LEU A 1 295 ? -0.367 -7.017 -10.182 1.00 93.94 295 LEU A O 1
ATOM 2329 N N . LEU A 1 296 ? 0.442 -8.206 -8.463 1.00 95.19 296 LEU A N 1
ATOM 2330 C CA . LEU A 1 296 ? -0.863 -8.651 -7.959 1.00 95.19 296 LEU A CA 1
ATOM 2331 C C . LEU A 1 296 ? -1.733 -7.479 -7.479 1.00 95.19 296 LEU A C 1
ATOM 2333 O O . LEU A 1 296 ? -2.937 -7.461 -7.741 1.00 95.19 296 LEU A O 1
ATOM 2337 N N . LEU A 1 297 ? -1.131 -6.465 -6.855 1.00 93.75 297 LEU A N 1
ATOM 2338 C CA . LEU A 1 297 ? -1.801 -5.222 -6.478 1.00 93.75 297 LEU A CA 1
ATOM 2339 C C . LEU A 1 297 ? -2.336 -4.481 -7.716 1.00 93.75 297 LEU A C 1
ATOM 2341 O O . LEU A 1 297 ? -3.508 -4.100 -7.758 1.00 93.75 297 LEU A O 1
ATOM 2345 N N . GLN A 1 298 ? -1.527 -4.344 -8.771 1.00 92.12 298 GLN A N 1
ATOM 2346 C CA . GLN A 1 298 ? -1.970 -3.744 -10.037 1.00 92.12 298 GLN A CA 1
ATOM 2347 C C . GLN A 1 298 ? -3.097 -4.558 -10.694 1.00 92.12 298 GLN A C 1
ATOM 2349 O O . GLN A 1 298 ? -4.099 -3.995 -11.131 1.00 92.12 298 GLN A O 1
ATOM 2354 N N . LEU A 1 299 ? -3.003 -5.891 -10.698 1.00 94.00 299 LEU A N 1
ATOM 2355 C CA . LEU A 1 299 ? -4.063 -6.766 -11.217 1.00 94.00 299 LEU A CA 1
ATOM 2356 C C . LEU A 1 299 ? -5.367 -6.647 -10.412 1.00 94.00 299 LEU A C 1
ATOM 2358 O O . LEU A 1 299 ? -6.451 -6.668 -11.000 1.00 94.00 299 LEU A O 1
ATOM 2362 N N . SER A 1 300 ? -5.267 -6.433 -9.099 1.00 94.19 300 SER A N 1
ATOM 2363 C CA . SER A 1 300 ? -6.404 -6.153 -8.209 1.00 94.19 300 SER A CA 1
ATOM 2364 C C . SER A 1 300 ? -7.068 -4.803 -8.491 1.00 94.19 300 SER A C 1
ATOM 2366 O O . SER A 1 300 ? -8.209 -4.575 -8.100 1.00 94.19 300 SER A O 1
ATOM 2368 N N . SER A 1 301 ? -6.382 -3.922 -9.220 1.00 92.19 301 SER A N 1
ATOM 2369 C CA . SER A 1 301 ? -6.823 -2.562 -9.547 1.00 92.19 301 SER A CA 1
ATOM 2370 C C . SER A 1 301 ? -7.558 -2.456 -10.881 1.00 92.19 301 SER A C 1
ATOM 2372 O O . SER A 1 301 ? -8.035 -1.375 -11.224 1.00 92.19 301 SER A O 1
ATOM 2374 N N . VAL A 1 302 ? -7.615 -3.542 -11.661 1.00 92.06 302 VAL A N 1
ATOM 2375 C CA . VAL A 1 302 ? -8.209 -3.552 -13.004 1.00 92.06 302 VAL A CA 1
ATOM 2376 C C . VAL A 1 302 ? -9.709 -3.269 -12.929 1.00 92.06 302 VAL A C 1
ATOM 2378 O O . VAL A 1 302 ? -10.469 -3.982 -12.273 1.00 92.06 302 VAL A O 1
ATOM 2381 N N . HIS A 1 303 ? -10.137 -2.227 -13.637 1.00 89.00 303 HIS A N 1
ATOM 2382 C CA . HIS A 1 303 ? -11.514 -1.745 -13.693 1.00 89.00 303 HIS A CA 1
ATOM 2383 C C . HIS A 1 303 ? -11.838 -1.177 -15.090 1.00 89.00 303 HIS A C 1
ATOM 2385 O O . HIS A 1 303 ? -10.948 -0.879 -15.884 1.00 89.00 303 HIS A O 1
ATOM 2391 N N . GLY A 1 304 ? -13.126 -0.989 -15.384 1.00 87.50 304 GLY A N 1
ATOM 2392 C CA . GLY A 1 304 ? -13.609 -0.271 -16.562 1.00 87.50 304 GLY A CA 1
ATOM 2393 C C . GLY A 1 304 ? -14.153 -1.185 -17.655 1.00 87.50 304 GLY A C 1
ATOM 2394 O O . GLY A 1 304 ? -14.608 -2.297 -17.393 1.00 87.50 304 GLY A O 1
ATOM 2395 N N . ASP A 1 305 ? -14.098 -0.700 -18.893 1.00 89.38 305 ASP A N 1
ATOM 2396 C CA . ASP A 1 305 ? -14.644 -1.350 -20.091 1.00 89.38 305 ASP A CA 1
ATOM 2397 C C . ASP A 1 305 ? -13.819 -2.558 -20.576 1.00 89.38 305 ASP A C 1
ATOM 2399 O O . ASP A 1 305 ? -14.182 -3.229 -21.548 1.00 89.38 305 ASP A O 1
ATOM 2403 N N . ILE A 1 306 ? -12.728 -2.895 -19.880 1.00 92.75 306 ILE A N 1
ATOM 2404 C CA . ILE A 1 306 ? -12.018 -4.156 -20.094 1.00 92.75 306 ILE A CA 1
ATOM 2405 C C . ILE A 1 306 ? -12.907 -5.372 -19.835 1.00 92.75 306 ILE A C 1
ATOM 2407 O O . ILE A 1 306 ? -12.684 -6.390 -20.477 1.00 92.75 306 ILE A O 1
ATOM 2411 N N . PHE A 1 307 ? -13.929 -5.288 -18.984 1.00 94.31 307 PHE A N 1
ATOM 2412 C CA . PHE A 1 307 ? -14.884 -6.380 -18.781 1.00 94.31 307 PHE A CA 1
ATOM 2413 C C . PHE A 1 307 ? -16.068 -6.255 -19.747 1.00 94.31 307 PHE A C 1
ATOM 2415 O O . PHE A 1 307 ? -16.584 -5.164 -19.967 1.00 94.31 307 PHE A O 1
ATOM 2422 N N . GLU A 1 308 ? -16.496 -7.365 -20.350 1.00 92.81 308 GLU A N 1
ATOM 2423 C CA . GLU A 1 308 ? -17.638 -7.379 -21.283 1.00 92.81 308 GLU A CA 1
ATOM 2424 C C . GLU A 1 308 ? -18.982 -7.238 -20.567 1.00 92.81 308 GLU A C 1
ATOM 2426 O O . GLU A 1 308 ? -19.932 -6.695 -21.127 1.00 92.81 308 GLU A O 1
ATOM 2431 N N . ASN A 1 309 ? -19.056 -7.749 -19.342 1.00 93.00 309 ASN A N 1
ATOM 2432 C CA . ASN A 1 309 ? -20.233 -7.741 -18.488 1.00 93.00 309 ASN A CA 1
ATOM 2433 C C . ASN A 1 309 ? -19.824 -7.983 -17.026 1.00 93.00 309 ASN A C 1
ATOM 2435 O O . ASN A 1 309 ? -18.670 -8.314 -16.724 1.00 93.00 309 ASN A O 1
ATOM 2439 N N . ASP A 1 310 ? -20.794 -7.842 -16.124 1.00 91.50 310 ASP A N 1
ATOM 2440 C CA . ASP A 1 310 ? -20.584 -8.029 -14.689 1.00 91.50 310 ASP A CA 1
ATOM 2441 C C . ASP A 1 310 ? -20.209 -9.471 -14.328 1.00 91.50 310 ASP A C 1
ATOM 2443 O O . ASP A 1 310 ? -19.448 -9.677 -13.388 1.00 91.50 310 ASP A O 1
ATOM 2447 N N . ASP A 1 311 ? -20.659 -10.471 -15.091 1.00 93.25 311 ASP A N 1
ATOM 2448 C CA . ASP A 1 311 ? -20.316 -11.877 -14.844 1.00 93.25 311 ASP A CA 1
ATOM 2449 C C . ASP A 1 311 ? -18.827 -12.151 -15.093 1.00 93.25 311 ASP A C 1
ATOM 2451 O O . ASP A 1 311 ? -18.164 -12.803 -14.286 1.00 93.25 311 ASP A O 1
ATOM 2455 N N . GLN A 1 312 ? -18.256 -11.597 -16.167 1.00 93.81 312 GLN A N 1
ATOM 2456 C CA . GLN A 1 312 ? -16.819 -11.681 -16.433 1.00 93.81 312 GLN A CA 1
ATOM 2457 C C . GLN A 1 312 ? -16.014 -10.934 -15.363 1.00 93.81 312 GLN A C 1
ATOM 2459 O O . GLN A 1 312 ? -14.961 -11.415 -14.938 1.00 93.81 312 GLN A O 1
ATOM 2464 N N . ARG A 1 313 ? -16.515 -9.780 -14.899 1.00 94.19 313 ARG A N 1
ATOM 2465 C CA . ARG A 1 313 ? -15.905 -9.033 -13.792 1.00 94.19 313 ARG A CA 1
ATOM 2466 C C . ARG A 1 313 ? -15.928 -9.840 -12.490 1.00 94.19 313 ARG A C 1
ATOM 2468 O O . ARG A 1 313 ? -14.912 -9.890 -11.804 1.00 94.19 313 ARG A O 1
ATOM 2475 N N . LYS A 1 314 ? -17.045 -10.504 -12.176 1.00 93.75 314 LYS A N 1
ATOM 2476 C CA . LYS A 1 314 ? -17.187 -11.403 -11.018 1.00 93.75 314 LYS A CA 1
ATOM 2477 C C . LYS A 1 314 ? -16.241 -12.593 -11.104 1.00 93.75 314 LYS A C 1
ATOM 2479 O O . LYS A 1 314 ? -15.547 -12.875 -10.137 1.00 93.75 314 LYS A O 1
ATOM 2484 N N . ALA A 1 315 ? -16.157 -13.248 -12.262 1.00 93.94 315 ALA A N 1
ATOM 2485 C CA . ALA A 1 315 ? -15.232 -14.360 -12.465 1.00 93.94 315 ALA A CA 1
ATOM 2486 C C . ALA A 1 315 ? -13.775 -13.922 -12.242 1.00 93.94 315 ALA A C 1
ATOM 2488 O O . ALA A 1 315 ? -13.030 -14.594 -11.536 1.00 93.94 315 ALA A O 1
ATOM 2489 N N . TYR A 1 316 ? -13.385 -12.762 -12.783 1.00 95.62 316 TYR A N 1
ATOM 2490 C CA . TYR A 1 316 ? -12.061 -12.177 -12.557 1.00 95.62 316 TYR A CA 1
ATOM 2491 C C . TYR A 1 316 ? -11.801 -11.879 -11.070 1.00 95.62 316 TYR A C 1
ATOM 2493 O O . TYR A 1 316 ? -10.738 -12.225 -10.556 1.00 95.62 316 TYR A O 1
ATOM 2501 N N . ALA A 1 317 ? -12.783 -11.300 -10.371 1.00 96.00 317 ALA A N 1
ATOM 2502 C CA . ALA A 1 317 ? -12.711 -11.056 -8.932 1.00 96.00 317 ALA A CA 1
ATOM 2503 C C . ALA A 1 317 ? -12.555 -12.359 -8.130 1.00 96.00 317 ALA A C 1
ATOM 2505 O O . ALA A 1 317 ? -11.721 -12.406 -7.232 1.00 96.00 317 ALA A O 1
ATOM 2506 N N . SER A 1 318 ? -13.285 -13.426 -8.487 1.00 95.38 318 SER A N 1
ATOM 2507 C CA . SER A 1 318 ? -13.207 -14.735 -7.816 1.00 95.38 318 SER A CA 1
ATOM 2508 C C . SER A 1 318 ? -11.778 -15.268 -7.782 1.00 95.38 318 SER A C 1
ATOM 2510 O O . SER A 1 318 ? -11.278 -15.584 -6.707 1.00 95.38 318 SER A O 1
ATOM 2512 N N . PHE A 1 319 ? -11.075 -15.266 -8.922 1.00 95.06 319 PHE A N 1
ATOM 2513 C CA . PHE A 1 319 ? -9.687 -15.742 -8.989 1.00 95.06 319 PHE A CA 1
ATOM 2514 C C . PHE A 1 319 ? -8.731 -14.923 -8.117 1.00 95.06 319 PHE A C 1
ATOM 2516 O O . PHE A 1 319 ? -7.826 -15.483 -7.497 1.00 95.06 319 PHE A O 1
ATOM 2523 N N . LEU A 1 320 ? -8.916 -13.602 -8.065 1.00 96.69 320 LEU A N 1
ATOM 2524 C CA . LEU A 1 320 ? -8.089 -12.733 -7.229 1.00 96.69 320 LEU A CA 1
ATOM 2525 C C . LEU A 1 320 ? -8.367 -12.937 -5.738 1.00 96.69 320 LEU A C 1
ATOM 2527 O O . LEU A 1 320 ? -7.424 -13.012 -4.956 1.00 96.69 320 LEU A O 1
ATOM 2531 N N . VAL A 1 321 ? -9.638 -13.052 -5.351 1.00 96.69 321 VAL A N 1
ATOM 2532 C CA . VAL A 1 321 ? -10.056 -13.256 -3.957 1.00 96.69 321 VAL A CA 1
ATOM 2533 C C . VAL A 1 321 ? -9.636 -14.637 -3.459 1.00 96.69 321 VAL A C 1
ATOM 2535 O O . VAL A 1 321 ? -9.132 -14.744 -2.347 1.00 96.69 321 VAL A O 1
ATOM 2538 N N . GLU A 1 322 ? -9.757 -15.680 -4.283 1.00 95.75 322 GLU A N 1
ATOM 2539 C CA . GLU A 1 322 ? -9.252 -17.024 -3.972 1.00 95.75 322 GLU A CA 1
ATOM 2540 C C . GLU A 1 322 ? -7.736 -17.019 -3.743 1.00 95.75 322 GLU A C 1
ATOM 2542 O O . GLU A 1 322 ? -7.256 -17.551 -2.740 1.00 95.75 322 GLU A O 1
ATOM 2547 N N . GLY A 1 323 ? -6.977 -16.377 -4.639 1.00 95.19 323 GLY A N 1
ATOM 2548 C CA . GLY A 1 323 ? -5.528 -16.242 -4.497 1.00 95.19 323 GLY A CA 1
ATOM 2549 C C . GLY A 1 323 ? -5.129 -15.421 -3.269 1.00 95.19 323 GLY A C 1
ATOM 2550 O O . GLY A 1 323 ? -4.259 -15.834 -2.504 1.00 95.19 323 GLY A O 1
ATOM 2551 N N . ALA A 1 324 ? -5.797 -14.293 -3.024 1.00 95.44 324 ALA A N 1
ATOM 2552 C CA . ALA A 1 324 ? -5.555 -13.453 -1.854 1.00 95.44 324 ALA A CA 1
ATOM 2553 C C . ALA A 1 324 ? -5.901 -14.175 -0.543 1.00 95.44 324 ALA A C 1
ATOM 2555 O O . ALA A 1 324 ? -5.125 -14.110 0.409 1.00 95.44 324 ALA A O 1
ATOM 2556 N N . ALA A 1 325 ? -7.011 -14.920 -0.502 1.00 95.06 325 ALA A N 1
ATOM 2557 C CA . ALA A 1 325 ? -7.379 -15.748 0.642 1.00 95.06 325 ALA A CA 1
ATOM 2558 C C . ALA A 1 325 ? -6.317 -16.819 0.918 1.00 95.06 325 ALA A C 1
ATOM 2560 O O . ALA A 1 325 ? -5.917 -16.995 2.065 1.00 95.06 325 ALA A O 1
ATOM 2561 N N . ALA A 1 326 ? -5.797 -17.485 -0.119 1.00 93.88 326 ALA A N 1
ATOM 2562 C CA . ALA A 1 326 ? -4.716 -18.459 0.029 1.00 93.88 326 ALA A CA 1
ATOM 2563 C C . ALA A 1 326 ? -3.416 -17.822 0.555 1.00 93.88 326 ALA A C 1
ATOM 2565 O O . ALA A 1 326 ? -2.722 -18.420 1.379 1.00 93.88 326 ALA A O 1
ATOM 2566 N N . VAL A 1 327 ? -3.087 -16.603 0.115 1.00 93.00 327 VAL A N 1
ATOM 2567 C CA . VAL A 1 327 ? -1.935 -15.832 0.614 1.00 93.00 327 VAL A CA 1
ATOM 2568 C C . VAL A 1 327 ? -2.102 -15.448 2.085 1.00 93.00 327 VAL A C 1
ATOM 2570 O O . VAL A 1 327 ? -1.163 -15.632 2.859 1.00 93.00 327 VAL A O 1
ATOM 2573 N N . LEU A 1 328 ? -3.285 -14.971 2.477 1.00 91.88 328 LEU A N 1
ATOM 2574 C CA . LEU A 1 328 ? -3.608 -14.632 3.865 1.00 91.88 328 LEU A CA 1
ATOM 2575 C C . LEU A 1 328 ? -3.634 -15.872 4.778 1.00 91.88 328 LEU A C 1
ATOM 2577 O O . LEU A 1 328 ? -3.228 -15.795 5.934 1.00 91.88 328 LEU A O 1
ATOM 2581 N N . ALA A 1 329 ? -4.091 -17.018 4.263 1.00 90.81 329 ALA A N 1
ATOM 2582 C CA . ALA A 1 329 ? -4.148 -18.284 4.994 1.00 90.81 329 ALA A CA 1
ATOM 2583 C C . ALA A 1 329 ? -2.772 -18.929 5.200 1.00 90.81 329 ALA A C 1
ATOM 2585 O O . ALA A 1 329 ? -2.571 -19.698 6.144 1.00 90.81 329 ALA A O 1
ATOM 2586 N N . ALA A 1 330 ? -1.836 -18.681 4.282 1.00 86.00 330 ALA A N 1
ATOM 2587 C CA . ALA A 1 330 ? -0.533 -19.318 4.305 1.00 86.00 330 ALA A CA 1
ATOM 2588 C C . ALA A 1 330 ? 0.287 -18.844 5.518 1.00 86.00 330 ALA A C 1
ATOM 2590 O O . ALA A 1 330 ? 0.317 -17.640 5.793 1.00 86.00 330 ALA A O 1
ATOM 2591 N N . PRO A 1 331 ? 1.026 -19.752 6.195 1.00 75.62 331 PRO A N 1
ATOM 2592 C CA . PRO A 1 331 ? 1.920 -19.374 7.279 1.00 75.62 331 PRO A CA 1
ATOM 2593 C C . PRO A 1 331 ? 2.837 -18.248 6.818 1.00 75.62 331 PRO A C 1
ATOM 2595 O O . PRO A 1 331 ? 3.501 -18.352 5.782 1.00 75.62 331 PRO A O 1
ATOM 2598 N N . PHE A 1 332 ? 2.822 -17.153 7.564 1.00 68.50 332 PHE A N 1
ATOM 2599 C CA . PHE A 1 332 ? 3.743 -16.057 7.328 1.00 68.50 332 PHE A CA 1
ATOM 2600 C C . PHE A 1 332 ? 5.154 -16.507 7.686 1.00 68.50 332 PHE A C 1
ATOM 2602 O O . PHE A 1 332 ? 5.327 -17.344 8.577 1.00 68.50 332 PHE A O 1
ATOM 2609 N N . SER A 1 333 ? 6.149 -15.955 6.992 1.00 59.97 333 SER A N 1
ATOM 2610 C CA . SER A 1 333 ? 7.553 -16.179 7.315 1.00 59.97 333 SER A CA 1
ATOM 2611 C C . SER A 1 333 ? 7.784 -15.818 8.783 1.00 59.97 333 SER A C 1
ATOM 2613 O O . SER A 1 333 ? 7.860 -14.645 9.126 1.00 59.97 333 SER A O 1
ATOM 2615 N N . SER A 1 334 ? 7.888 -16.809 9.671 1.00 51.03 334 SER A N 1
ATOM 2616 C CA . SER A 1 334 ? 8.587 -16.622 10.940 1.00 51.03 334 SER A CA 1
ATOM 2617 C C . SER A 1 334 ? 10.062 -16.609 10.571 1.00 51.03 334 SER A C 1
ATOM 2619 O O . SER A 1 334 ? 10.722 -17.655 10.584 1.00 51.03 334 SER A O 1
ATOM 2621 N N . ALA A 1 335 ? 10.545 -15.481 10.061 1.00 42.84 335 ALA A N 1
ATOM 2622 C CA . ALA A 1 335 ? 11.943 -15.376 9.718 1.00 42.84 335 ALA A CA 1
ATOM 2623 C C . ALA A 1 335 ? 12.751 -15.606 11.005 1.00 42.84 335 ALA A C 1
ATOM 2625 O O . ALA A 1 335 ? 12.626 -14.864 11.967 1.00 42.84 335 ALA A O 1
ATOM 2626 N N . GLY A 1 336 ? 13.519 -16.697 11.029 1.00 40.81 336 GLY A N 1
ATOM 2627 C CA . GLY A 1 336 ? 14.534 -16.953 12.043 1.00 40.81 336 GLY A CA 1
ATOM 2628 C C . GLY A 1 336 ? 14.018 -17.447 13.394 1.00 40.81 336 GLY A C 1
ATOM 2629 O O . GLY A 1 336 ? 13.556 -16.702 14.248 1.00 40.81 336 GLY A O 1
ATOM 2630 N N . VAL A 1 337 ? 14.247 -18.731 13.655 1.00 36.84 337 VAL A N 1
ATOM 2631 C CA . VAL A 1 337 ? 14.543 -19.203 15.010 1.00 36.84 337 VAL A CA 1
ATOM 2632 C C . VAL A 1 337 ? 15.601 -18.275 15.616 1.00 36.84 337 VAL A C 1
ATOM 2634 O O . VAL A 1 337 ? 16.675 -18.141 15.033 1.00 36.84 337 VAL A O 1
ATOM 2637 N N . ARG A 1 338 ? 15.301 -17.691 16.783 1.00 38.53 338 ARG A N 1
ATOM 2638 C CA . ARG A 1 338 ? 16.267 -17.086 17.712 1.00 38.53 338 ARG A CA 1
ATOM 2639 C C . ARG A 1 338 ? 17.461 -18.034 17.882 1.00 38.53 338 ARG A C 1
ATOM 2641 O O . ARG A 1 338 ? 17.392 -18.983 18.660 1.00 38.53 338 ARG A O 1
ATOM 2648 N N . GLN A 1 339 ? 18.527 -17.843 17.119 1.00 38.38 339 GLN A N 1
ATOM 2649 C CA . GLN A 1 339 ? 19.836 -18.392 17.455 1.00 38.38 339 GLN A CA 1
ATOM 2650 C C . GLN A 1 339 ? 20.593 -17.255 18.110 1.00 38.38 339 GLN A C 1
ATOM 2652 O O . GLN A 1 339 ? 20.586 -16.164 17.580 1.00 38.38 339 GLN A O 1
ATOM 2657 N N . GLU A 1 340 ? 21.207 -17.478 19.259 1.00 34.44 340 GLU A N 1
ATOM 2658 C CA . GLU A 1 340 ? 21.942 -16.447 19.992 1.00 34.44 340 GLU A CA 1
ATOM 2659 C C . GLU A 1 340 ? 23.373 -16.323 19.424 1.00 34.44 340 GLU A C 1
ATOM 2661 O O . GLU A 1 340 ? 24.119 -17.305 19.417 1.00 34.44 340 GLU A O 1
ATOM 2666 N N . GLY A 1 341 ? 23.784 -15.141 18.939 1.00 38.56 341 GLY A N 1
ATOM 2667 C CA . GLY A 1 341 ? 25.155 -14.887 18.475 1.00 38.56 341 GLY A CA 1
ATOM 2668 C C . GLY A 1 341 ? 25.439 -13.466 17.943 1.00 38.56 341 GLY A C 1
ATOM 2669 O O . GLY A 1 341 ? 24.814 -12.983 17.014 1.00 38.56 341 GLY A O 1
ATOM 2670 N N . ALA A 1 342 ? 26.489 -12.816 18.454 1.00 40.16 342 ALA A N 1
ATOM 2671 C CA . ALA A 1 342 ? 26.843 -11.391 18.290 1.00 40.16 342 ALA A CA 1
ATOM 2672 C C . ALA A 1 342 ? 27.137 -10.829 16.861 1.00 40.16 342 ALA A C 1
ATOM 2674 O O . ALA A 1 342 ? 27.695 -9.741 16.740 1.00 40.16 342 ALA A O 1
ATOM 2675 N N . HIS A 1 343 ? 26.772 -11.521 15.775 1.00 46.88 343 HIS A N 1
ATOM 2676 C CA . HIS A 1 343 ? 26.892 -11.047 14.381 1.00 46.88 343 HIS A CA 1
ATOM 2677 C C . HIS A 1 343 ? 25.526 -10.876 13.669 1.00 46.88 343 HIS A C 1
ATOM 2679 O O . HIS A 1 343 ? 25.479 -10.814 12.442 1.00 46.88 343 HIS A O 1
ATOM 2685 N N . GLN A 1 344 ? 24.423 -10.820 14.427 1.00 53.16 344 GLN A N 1
ATOM 2686 C CA . GLN A 1 344 ? 23.049 -11.035 13.943 1.00 53.16 344 GLN A CA 1
ATOM 2687 C C . GLN A 1 344 ? 22.221 -9.793 13.586 1.00 53.16 344 GLN A C 1
ATOM 2689 O O . GLN A 1 344 ? 21.337 -9.915 12.743 1.00 53.16 344 GLN A O 1
ATOM 2694 N N . GLY A 1 345 ? 22.541 -8.605 14.110 1.00 62.44 345 GLY A N 1
ATOM 2695 C CA . GLY A 1 345 ? 21.641 -7.443 13.994 1.00 62.44 345 GLY A CA 1
ATOM 2696 C C . GLY A 1 345 ? 21.260 -7.053 12.558 1.00 62.44 345 GLY A C 1
ATOM 2697 O O . GLY A 1 345 ? 20.095 -6.826 12.269 1.00 62.44 345 GLY A O 1
ATOM 2698 N N . ALA A 1 346 ? 22.206 -7.062 11.611 1.00 65.62 346 ALA A N 1
ATOM 2699 C CA . ALA A 1 346 ? 21.911 -6.685 10.222 1.00 65.62 346 ALA A CA 1
ATOM 2700 C C . ALA A 1 346 ? 21.085 -7.735 9.452 1.00 65.62 346 ALA A C 1
ATOM 2702 O O . ALA A 1 346 ? 20.349 -7.391 8.532 1.00 65.62 346 ALA A O 1
ATOM 2703 N N . ALA A 1 347 ? 21.226 -9.021 9.791 1.00 66.69 347 ALA A N 1
ATOM 2704 C CA . ALA A 1 347 ? 20.464 -10.093 9.149 1.00 66.69 347 ALA A CA 1
ATOM 2705 C C . ALA A 1 347 ? 19.049 -10.205 9.733 1.00 66.69 347 ALA A C 1
ATOM 2707 O O . ALA A 1 347 ? 18.121 -10.535 9.000 1.00 66.69 347 ALA A O 1
ATOM 2708 N N . GLU A 1 348 ? 18.902 -9.920 11.027 1.00 69.88 348 GLU A N 1
ATOM 2709 C CA . GLU A 1 348 ? 17.616 -9.833 11.720 1.00 69.88 348 GLU A CA 1
ATOM 2710 C C . GLU A 1 348 ? 16.818 -8.620 11.234 1.00 69.88 348 GLU A C 1
ATOM 2712 O O . GLU A 1 348 ? 15.692 -8.803 10.782 1.00 69.88 348 GLU A O 1
ATOM 2717 N N . ALA A 1 349 ? 17.434 -7.434 11.162 1.00 73.12 349 ALA A N 1
ATOM 2718 C CA . ALA A 1 349 ? 16.794 -6.237 10.612 1.00 73.12 349 ALA A CA 1
ATOM 2719 C C . ALA A 1 349 ? 16.325 -6.441 9.158 1.00 73.12 349 ALA A C 1
ATOM 2721 O O . ALA A 1 349 ? 15.186 -6.146 8.819 1.00 73.12 349 ALA A O 1
ATOM 2722 N N . ALA A 1 350 ? 17.158 -7.044 8.299 1.00 73.62 350 ALA A N 1
ATOM 2723 C CA . ALA A 1 350 ? 16.772 -7.337 6.914 1.00 73.62 350 ALA A CA 1
ATOM 2724 C C . ALA A 1 350 ? 15.653 -8.391 6.796 1.00 73.62 350 ALA A C 1
ATOM 2726 O O . ALA A 1 350 ? 14.933 -8.434 5.795 1.00 73.62 350 ALA A O 1
ATOM 2727 N N . ALA A 1 351 ? 15.534 -9.287 7.779 1.00 75.81 351 ALA A N 1
ATOM 2728 C CA . ALA A 1 351 ? 14.468 -10.277 7.842 1.00 75.81 351 ALA A CA 1
ATOM 2729 C C . ALA A 1 351 ? 13.148 -9.659 8.323 1.00 75.81 351 ALA A C 1
ATOM 2731 O O . ALA A 1 351 ? 12.094 -10.003 7.787 1.00 75.81 351 ALA A O 1
ATOM 2732 N N . GLU A 1 352 ? 13.216 -8.738 9.283 1.00 78.31 352 GLU A N 1
ATOM 2733 C CA . GLU A 1 352 ? 12.074 -7.957 9.752 1.00 78.31 352 GLU A CA 1
ATOM 2734 C C . GLU A 1 352 ? 11.571 -6.987 8.681 1.00 78.31 352 GLU A C 1
ATOM 2736 O O . GLU A 1 352 ? 10.381 -6.996 8.383 1.00 78.31 352 GLU A O 1
ATOM 2741 N N . GLU A 1 353 ? 12.459 -6.267 7.993 1.00 80.31 353 GLU A N 1
ATOM 2742 C CA . GLU A 1 353 ? 12.102 -5.418 6.848 1.00 80.31 353 GLU A CA 1
ATOM 2743 C C . GLU A 1 353 ? 11.388 -6.238 5.762 1.00 80.31 353 GLU A C 1
ATOM 2745 O O . GLU A 1 353 ? 10.317 -5.867 5.288 1.00 80.31 353 GLU A O 1
ATOM 2750 N N . ALA A 1 354 ? 11.921 -7.417 5.416 1.00 79.88 354 ALA A N 1
ATOM 2751 C CA . ALA A 1 354 ? 11.291 -8.321 4.453 1.00 79.88 354 ALA A CA 1
ATOM 2752 C C . ALA A 1 354 ? 9.903 -8.806 4.898 1.00 79.88 354 ALA A C 1
ATOM 2754 O O . ALA A 1 354 ? 9.027 -9.046 4.057 1.00 79.88 354 ALA A O 1
ATOM 2755 N N . GLN A 1 355 ? 9.722 -8.988 6.208 1.00 83.31 355 GLN A N 1
ATOM 2756 C CA . GLN A 1 355 ? 8.445 -9.339 6.804 1.00 83.31 355 GLN A CA 1
ATOM 2757 C C . GLN A 1 355 ? 7.474 -8.156 6.716 1.00 83.31 355 GLN A C 1
ATOM 2759 O O . GLN A 1 355 ? 6.379 -8.338 6.188 1.00 83.31 355 GLN A O 1
ATOM 2764 N N . ALA A 1 356 ? 7.871 -6.955 7.134 1.00 87.25 356 ALA A N 1
ATOM 2765 C CA . ALA A 1 356 ? 7.069 -5.739 7.016 1.00 87.25 356 ALA A CA 1
ATOM 2766 C C . ALA A 1 356 ? 6.577 -5.528 5.572 1.00 87.25 356 ALA A C 1
ATOM 2768 O O . ALA A 1 356 ? 5.372 -5.457 5.320 1.00 87.25 356 ALA A O 1
ATOM 2769 N N . ASP A 1 357 ? 7.492 -5.602 4.603 1.00 87.19 357 ASP A N 1
ATOM 2770 C CA . ASP A 1 357 ? 7.229 -5.508 3.161 1.00 87.19 357 ASP A CA 1
ATOM 2771 C C . ASP A 1 357 ? 6.195 -6.525 2.646 1.00 87.19 357 ASP A C 1
ATOM 2773 O O . ASP A 1 357 ? 5.486 -6.313 1.651 1.00 87.19 357 ASP A O 1
ATOM 2777 N N . GLU A 1 358 ? 6.168 -7.706 3.257 1.00 88.94 358 GLU A N 1
ATOM 2778 C CA . GLU A 1 358 ? 5.212 -8.754 2.941 1.00 88.94 358 GLU A CA 1
ATOM 2779 C C . GLU A 1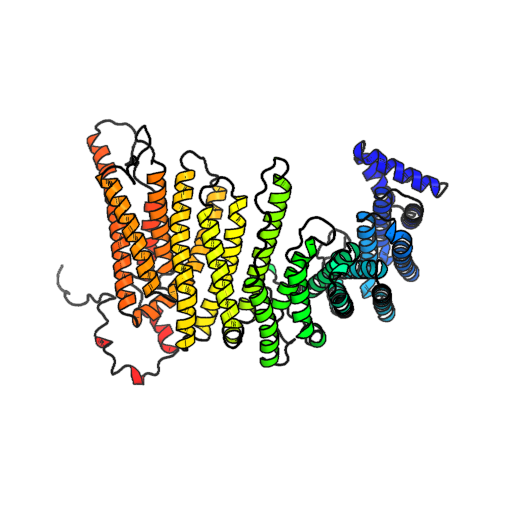 358 ? 3.828 -8.445 3.504 1.00 88.94 358 GLU A C 1
ATOM 2781 O O . GLU A 1 358 ? 2.845 -8.534 2.763 1.00 88.94 358 GLU A O 1
ATOM 2786 N N . TYR A 1 359 ? 3.746 -8.068 4.775 1.00 91.31 359 TYR A N 1
ATOM 2787 C CA . TYR A 1 359 ? 2.482 -7.791 5.449 1.00 91.31 359 TYR A CA 1
ATOM 2788 C C . TYR A 1 359 ? 1.799 -6.549 4.871 1.00 91.31 359 TYR A C 1
ATOM 2790 O O . TYR A 1 359 ? 0.632 -6.633 4.478 1.00 91.31 359 TYR A O 1
ATOM 2798 N N . ILE A 1 360 ? 2.544 -5.456 4.694 1.00 92.50 360 ILE A N 1
ATOM 2799 C CA . ILE A 1 360 ? 2.058 -4.215 4.075 1.00 92.50 360 ILE A CA 1
ATOM 2800 C C . ILE A 1 360 ? 1.581 -4.482 2.643 1.00 92.50 360 ILE A C 1
ATOM 2802 O O . ILE A 1 360 ? 0.498 -4.044 2.246 1.00 92.50 360 ILE A O 1
ATOM 2806 N N . GLY A 1 361 ? 2.334 -5.267 1.863 1.00 92.38 361 GLY A N 1
ATOM 2807 C CA . GLY A 1 361 ? 1.946 -5.623 0.497 1.00 92.38 361 GLY A CA 1
ATOM 2808 C C . GLY A 1 361 ? 0.661 -6.459 0.422 1.00 92.38 361 GLY A C 1
ATOM 2809 O O . GLY A 1 361 ? -0.167 -6.244 -0.465 1.00 92.38 361 GLY A O 1
ATOM 2810 N N . ILE A 1 362 ? 0.468 -7.399 1.354 1.00 93.31 362 ILE A N 1
ATOM 2811 C CA . ILE A 1 362 ? -0.750 -8.221 1.434 1.00 93.31 362 ILE A CA 1
ATOM 2812 C C . ILE A 1 362 ? -1.950 -7.381 1.887 1.00 93.31 362 ILE A C 1
ATOM 2814 O O . ILE A 1 362 ? -3.019 -7.487 1.282 1.00 93.31 362 ILE A O 1
ATOM 2818 N N . ALA A 1 363 ? -1.774 -6.524 2.896 1.00 95.19 363 ALA A N 1
ATOM 2819 C CA . ALA A 1 363 ? -2.815 -5.614 3.369 1.00 95.19 363 ALA A CA 1
ATOM 2820 C C . ALA A 1 363 ? -3.237 -4.629 2.266 1.00 95.19 363 ALA A C 1
ATOM 2822 O O . ALA A 1 363 ? -4.423 -4.510 1.968 1.00 95.19 363 ALA A O 1
ATOM 2823 N N . SER A 1 364 ? -2.274 -4.032 1.557 1.00 94.62 364 SER A N 1
ATOM 2824 C CA . SER A 1 364 ? -2.529 -3.154 0.405 1.00 94.62 364 SER A CA 1
ATOM 2825 C C . SER A 1 364 ? -3.343 -3.849 -0.693 1.00 94.62 364 SER A C 1
ATOM 2827 O O . SER A 1 364 ? -4.250 -3.259 -1.285 1.00 94.62 364 SER A O 1
ATOM 2829 N N . MET A 1 365 ? -3.048 -5.126 -0.971 1.00 95.00 365 MET A N 1
ATOM 2830 C CA . MET A 1 365 ? -3.816 -5.924 -1.931 1.00 95.00 365 MET A CA 1
ATOM 2831 C C . MET A 1 365 ? -5.254 -6.155 -1.450 1.00 95.00 365 MET A C 1
ATOM 2833 O O . MET A 1 365 ? -6.179 -6.041 -2.254 1.00 95.00 365 MET A O 1
ATOM 2837 N N . ALA A 1 366 ? -5.461 -6.432 -0.159 1.00 95.25 366 ALA A N 1
ATOM 2838 C CA . ALA A 1 366 ? -6.795 -6.592 0.419 1.00 95.25 366 ALA A CA 1
ATOM 2839 C C . ALA A 1 366 ? -7.632 -5.305 0.302 1.00 95.25 366 ALA A C 1
ATOM 2841 O O . ALA A 1 366 ? -8.7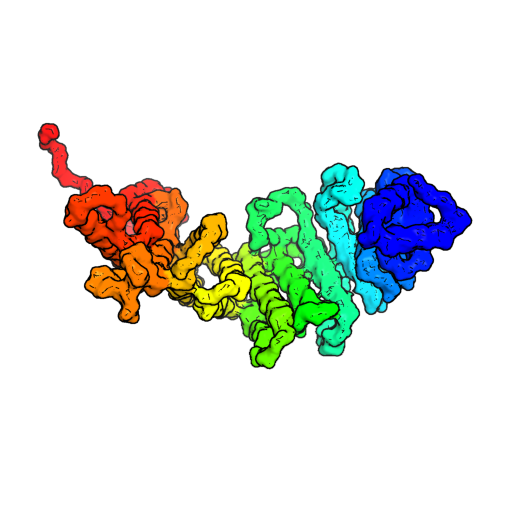46 -5.366 -0.227 1.00 95.25 366 ALA A O 1
ATOM 2842 N N . VAL A 1 367 ? -7.063 -4.148 0.670 1.00 94.31 367 VAL A N 1
ATOM 2843 C CA . VAL A 1 367 ? -7.708 -2.829 0.509 1.00 94.31 367 VAL A CA 1
ATOM 2844 C C . VAL A 1 367 ? -8.115 -2.614 -0.939 1.00 94.31 367 VAL A C 1
ATOM 2846 O O . VAL A 1 367 ? -9.245 -2.220 -1.233 1.00 94.31 367 VAL A O 1
ATOM 2849 N N . ARG A 1 368 ? -7.204 -2.909 -1.873 1.00 94.25 368 ARG A N 1
ATOM 2850 C CA . ARG A 1 368 ? -7.453 -2.713 -3.300 1.00 94.25 368 ARG A CA 1
ATOM 2851 C C . ARG A 1 368 ? -8.588 -3.589 -3.818 1.00 94.25 368 ARG A C 1
ATOM 2853 O O . ARG A 1 368 ? -9.406 -3.109 -4.602 1.00 94.25 368 ARG A O 1
ATOM 2860 N N . LEU A 1 369 ? -8.644 -4.853 -3.399 1.00 95.69 369 LEU A N 1
ATOM 2861 C CA . LEU A 1 369 ? -9.704 -5.781 -3.796 1.00 95.69 369 LEU A CA 1
ATOM 2862 C C . LEU A 1 369 ? -11.069 -5.315 -3.294 1.00 95.69 369 LEU A C 1
ATOM 2864 O O . LEU A 1 369 ? -12.014 -5.256 -4.085 1.00 95.69 369 LEU A O 1
ATOM 2868 N N . VAL A 1 370 ? -11.156 -4.941 -2.016 1.00 94.00 370 VAL A N 1
ATOM 2869 C CA . VAL A 1 370 ? -12.388 -4.423 -1.414 1.00 94.00 370 VAL A CA 1
ATOM 2870 C C . VAL A 1 370 ? -12.841 -3.149 -2.120 1.00 94.00 370 VAL A C 1
ATOM 2872 O O . VAL A 1 370 ? -13.961 -3.101 -2.628 1.00 94.00 370 VAL A O 1
ATOM 2875 N N . SER A 1 371 ? -11.961 -2.154 -2.221 1.00 91.81 371 SER A N 1
ATOM 2876 C CA . SER A 1 371 ? -12.285 -0.846 -2.798 1.00 91.81 371 SER A CA 1
ATOM 2877 C C . SER A 1 371 ? -12.659 -0.928 -4.281 1.00 91.81 371 SER A C 1
ATOM 2879 O O . SER A 1 371 ? -13.532 -0.196 -4.749 1.00 91.81 371 SER A O 1
ATOM 2881 N N . ASN A 1 372 ? -12.031 -1.830 -5.046 1.00 92.44 372 ASN A N 1
ATOM 2882 C CA . ASN A 1 372 ? -12.362 -2.018 -6.457 1.00 92.44 372 ASN A CA 1
ATOM 2883 C C . ASN A 1 372 ? -13.677 -2.787 -6.634 1.00 92.44 372 ASN A C 1
ATOM 2885 O O . ASN A 1 372 ? -14.601 -2.314 -7.302 1.00 92.44 372 ASN A O 1
ATOM 2889 N N . PHE A 1 373 ? -13.766 -4.008 -6.100 1.00 92.81 373 PHE A N 1
ATOM 2890 C CA . PHE A 1 373 ? -14.879 -4.908 -6.411 1.00 92.81 373 PHE A CA 1
ATOM 2891 C C . PHE A 1 373 ? -16.138 -4.597 -5.618 1.00 92.81 373 PHE A C 1
ATOM 2893 O O . PHE A 1 373 ? -17.221 -4.816 -6.166 1.00 92.81 373 PHE A O 1
ATOM 2900 N N . LYS A 1 374 ? -15.989 -3.987 -4.438 1.00 90.50 374 LYS A N 1
ATOM 2901 C CA . LYS A 1 374 ? -17.060 -3.635 -3.507 1.00 90.50 374 LYS A CA 1
ATOM 2902 C C . LYS A 1 374 ? -17.773 -4.860 -2.930 1.00 90.50 374 LYS A C 1
ATOM 2904 O O . LYS A 1 374 ? -17.800 -5.937 -3.532 1.00 90.50 374 LYS A O 1
ATOM 2909 N N . LEU A 1 375 ? -18.375 -4.704 -1.759 1.00 88.50 375 LEU A N 1
ATOM 2910 C CA . LEU A 1 375 ? -19.066 -5.771 -1.041 1.00 88.50 375 LEU A CA 1
ATOM 2911 C C . LEU A 1 375 ? -20.247 -6.336 -1.838 1.00 88.50 375 LEU A C 1
ATOM 2913 O O . LEU A 1 375 ? -20.448 -7.547 -1.850 1.00 88.50 375 LEU A O 1
ATOM 2917 N N . SER A 1 376 ? -20.960 -5.491 -2.586 1.00 84.88 376 SER A N 1
ATOM 2918 C CA . SER A 1 376 ? -22.039 -5.925 -3.490 1.00 84.88 376 SER A CA 1
ATOM 2919 C C . SER A 1 376 ? -21.615 -6.998 -4.504 1.00 84.88 376 SER A C 1
ATOM 2921 O O . SER A 1 376 ? -22.423 -7.863 -4.843 1.00 84.88 376 SER A O 1
ATOM 2923 N N . THR A 1 377 ? -20.362 -6.979 -4.975 1.00 90.12 377 THR A N 1
ATOM 2924 C CA . THR A 1 377 ? -19.810 -8.018 -5.865 1.00 90.12 377 THR A CA 1
ATOM 2925 C C . THR A 1 377 ? -19.148 -9.128 -5.058 1.00 90.12 377 THR A C 1
ATOM 2927 O O . THR A 1 377 ? -19.400 -10.302 -5.315 1.00 90.12 377 THR A O 1
ATOM 2930 N N . LEU A 1 378 ? -18.308 -8.760 -4.087 1.00 92.12 378 LEU A N 1
ATOM 2931 C CA . LEU A 1 378 ? -17.505 -9.700 -3.308 1.00 92.12 378 LEU A CA 1
ATOM 2932 C C . LEU A 1 378 ? -18.369 -10.657 -2.485 1.00 92.12 378 LEU A C 1
ATOM 2934 O O . LEU A 1 378 ? -18.113 -11.854 -2.495 1.00 92.12 378 LEU A O 1
ATOM 2938 N N . GLY A 1 379 ? -19.441 -10.169 -1.861 1.00 88.00 379 GLY A N 1
ATOM 2939 C CA . GLY A 1 379 ? -20.360 -10.981 -1.061 1.00 88.00 379 GLY A CA 1
ATOM 2940 C C . GLY A 1 379 ? -21.109 -12.062 -1.850 1.00 88.00 379 GLY A C 1
ATOM 2941 O O . GLY A 1 379 ? -21.721 -12.936 -1.244 1.00 88.00 379 GLY A O 1
ATOM 2942 N N . GLN A 1 380 ? -21.058 -12.028 -3.186 1.00 88.88 380 GLN A N 1
ATOM 2943 C CA . GLN A 1 380 ? -21.631 -13.059 -4.059 1.00 88.88 380 GLN A CA 1
ATOM 2944 C C . GLN A 1 380 ? -20.632 -14.175 -4.407 1.00 88.88 380 GLN A C 1
ATOM 2946 O O . GLN A 1 380 ? -21.008 -15.125 -5.089 1.00 88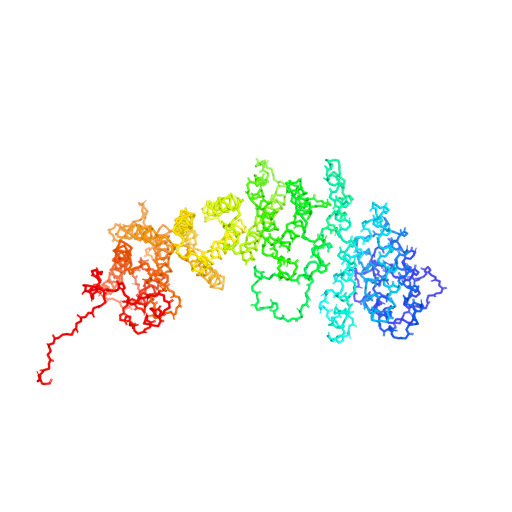.88 380 GLN A O 1
ATOM 2951 N N . LEU A 1 381 ? -19.363 -14.046 -4.006 1.00 92.44 381 LEU A N 1
ATOM 2952 C CA . LEU A 1 381 ? -18.304 -15.003 -4.321 1.00 92.44 381 LEU A CA 1
ATOM 2953 C C . LEU A 1 381 ? -18.206 -16.076 -3.232 1.00 92.44 381 LEU A C 1
ATOM 2955 O O . LEU A 1 381 ? -18.154 -15.759 -2.044 1.00 92.44 381 LEU A O 1
ATOM 2959 N N . ASP A 1 382 ? -18.069 -17.340 -3.634 1.00 92.06 382 ASP A N 1
ATOM 2960 C CA . ASP A 1 382 ? -17.928 -18.469 -2.700 1.00 92.06 382 ASP A CA 1
ATOM 2961 C C . ASP A 1 382 ? -16.679 -18.341 -1.806 1.00 92.06 382 ASP A C 1
ATOM 2963 O O . ASP A 1 382 ? -16.672 -18.753 -0.645 1.00 92.06 382 ASP A O 1
ATOM 2967 N N . SER A 1 383 ? -15.614 -17.733 -2.334 1.00 91.81 383 SER A N 1
ATOM 2968 C CA . SER A 1 383 ? -14.334 -17.530 -1.648 1.00 91.81 383 SER A CA 1
ATOM 2969 C C . SER A 1 383 ? -14.326 -16.358 -0.662 1.00 91.81 383 SER A C 1
ATOM 2971 O O . SER A 1 383 ? -13.389 -16.236 0.133 1.00 91.81 383 SER A O 1
ATOM 2973 N N . PHE A 1 384 ? -15.362 -15.513 -0.660 1.00 92.38 384 PHE A N 1
ATOM 2974 C CA . PHE A 1 384 ? -15.386 -14.296 0.151 1.00 92.38 384 PHE A CA 1
ATOM 2975 C C . PHE A 1 384 ? -15.397 -14.574 1.655 1.00 92.38 384 PHE A C 1
ATOM 2977 O O . PHE A 1 384 ? -14.699 -13.897 2.404 1.00 92.38 384 PHE A O 1
ATOM 2984 N N . ALA A 1 385 ? -16.126 -15.598 2.106 1.00 91.12 385 ALA A N 1
ATOM 2985 C CA . ALA A 1 385 ? -16.173 -15.948 3.526 1.00 91.12 385 ALA A CA 1
ATOM 2986 C C . ALA A 1 385 ? -14.784 -16.338 4.066 1.00 91.12 385 ALA A C 1
ATOM 2988 O O . ALA A 1 385 ? -14.381 -15.876 5.133 1.00 91.12 385 ALA A O 1
ATOM 2989 N N . ALA A 1 386 ? -14.028 -17.135 3.302 1.00 94.38 386 ALA A N 1
ATOM 2990 C CA . ALA A 1 386 ? -12.661 -17.506 3.658 1.00 94.38 386 ALA A CA 1
ATOM 2991 C C . ALA A 1 386 ? -11.728 -16.286 3.636 1.00 94.38 386 ALA A C 1
ATOM 2993 O O . ALA A 1 386 ? -10.946 -16.090 4.564 1.00 94.38 386 ALA A O 1
ATOM 2994 N N . PHE A 1 387 ? -11.844 -15.433 2.614 1.00 95.88 387 PHE A N 1
ATOM 2995 C CA . PHE A 1 387 ? -11.090 -14.183 2.533 1.00 95.88 387 PHE A CA 1
ATOM 2996 C C . PHE A 1 387 ? -11.324 -13.290 3.761 1.00 95.88 387 PHE A C 1
ATOM 2998 O O . PHE A 1 387 ? -10.361 -12.910 4.423 1.00 95.88 387 PHE A O 1
ATOM 3005 N N . ALA A 1 388 ? -12.584 -13.019 4.113 1.00 94.06 388 ALA A N 1
ATOM 3006 C CA . ALA A 1 388 ? -12.946 -12.190 5.261 1.00 94.06 388 ALA A CA 1
ATOM 3007 C C . ALA A 1 388 ? -12.465 -12.795 6.591 1.00 94.06 388 ALA A C 1
ATOM 3009 O O . ALA A 1 388 ? -11.959 -12.077 7.452 1.00 94.06 388 ALA A O 1
ATOM 3010 N N . GLN A 1 389 ? -12.554 -14.121 6.747 1.00 93.94 389 GLN A N 1
ATOM 3011 C CA . GLN A 1 389 ? -12.041 -14.815 7.929 1.00 93.94 389 GLN A CA 1
ATOM 3012 C C . GLN A 1 389 ? -10.523 -14.645 8.080 1.00 93.94 389 GLN A C 1
ATOM 3014 O O . GLN A 1 389 ? -10.038 -14.366 9.177 1.00 93.94 389 GLN A O 1
ATOM 3019 N N . HIS A 1 390 ? -9.760 -14.814 6.997 1.00 95.56 390 HIS A N 1
ATOM 3020 C CA . HIS A 1 390 ? -8.306 -14.660 7.046 1.00 95.56 390 HIS A CA 1
ATOM 3021 C C . HIS A 1 390 ? -7.872 -13.196 7.188 1.00 95.56 390 HIS A C 1
ATOM 3023 O O . HIS A 1 390 ? -6.881 -12.928 7.867 1.00 95.56 390 HIS A O 1
ATOM 3029 N N . LEU A 1 391 ? -8.636 -12.256 6.623 1.00 95.94 391 LEU A N 1
ATOM 3030 C CA . LEU A 1 391 ? -8.456 -10.824 6.852 1.00 95.94 391 LEU A CA 1
ATOM 3031 C C . LEU A 1 391 ? -8.617 -10.493 8.343 1.00 95.94 391 LEU A C 1
ATOM 3033 O O . LEU A 1 391 ? -7.735 -9.870 8.923 1.00 95.94 391 LEU A O 1
ATOM 3037 N N . ALA A 1 392 ? -9.684 -10.992 8.980 1.00 94.94 392 ALA A N 1
ATOM 3038 C CA . ALA A 1 392 ? -9.947 -10.768 10.402 1.00 94.94 392 ALA A CA 1
ATOM 3039 C C . ALA A 1 392 ? -8.839 -11.365 11.277 1.00 94.94 392 ALA A C 1
ATOM 3041 O O . ALA A 1 392 ? -8.333 -10.699 12.176 1.00 94.94 392 ALA A O 1
ATOM 3042 N N . ALA A 1 393 ? -8.403 -12.591 10.970 1.00 94.56 393 ALA A N 1
ATOM 3043 C CA . ALA A 1 393 ? -7.313 -13.243 11.689 1.00 94.56 393 ALA A CA 1
ATOM 3044 C C . ALA A 1 393 ? -6.000 -12.442 11.618 1.00 94.56 393 ALA A C 1
ATOM 3046 O O . ALA A 1 393 ? -5.287 -12.347 12.618 1.00 94.56 393 ALA A O 1
ATOM 3047 N N . LEU A 1 394 ? -5.684 -11.853 10.459 1.00 94.94 394 LEU A N 1
ATOM 3048 C CA . LEU A 1 394 ? -4.507 -11.003 10.305 1.00 94.94 394 LEU A CA 1
ATOM 3049 C C . LEU A 1 394 ? -4.658 -9.680 11.070 1.00 94.94 394 LEU A C 1
ATOM 3051 O O . LEU A 1 394 ? -3.726 -9.293 11.771 1.00 94.94 394 LEU A O 1
ATOM 3055 N N . SER A 1 395 ? -5.823 -9.027 11.001 1.00 96.12 395 SER A N 1
ATOM 3056 C CA . SER A 1 395 ? -6.102 -7.798 11.759 1.00 96.12 395 SER A CA 1
ATOM 3057 C C . SER A 1 395 ? -5.948 -8.021 13.268 1.00 96.12 395 SER A C 1
ATOM 3059 O O . SER A 1 395 ? -5.205 -7.292 13.923 1.00 96.12 395 SER A O 1
ATOM 3061 N N . SER A 1 396 ? -6.559 -9.083 13.805 1.00 95.38 396 SER A N 1
ATOM 3062 C CA . SER A 1 396 ? -6.417 -9.485 15.211 1.00 95.38 396 SER A CA 1
ATOM 3063 C C . SER A 1 396 ? -4.963 -9.749 15.591 1.00 95.38 396 SER A C 1
ATOM 3065 O O . SER A 1 396 ? -4.509 -9.352 16.662 1.00 95.38 396 SER A O 1
ATOM 3067 N N . ARG A 1 397 ? -4.206 -10.414 14.711 1.00 93.25 397 ARG A N 1
ATOM 3068 C CA . ARG A 1 397 ? -2.791 -10.702 14.948 1.00 93.25 397 ARG A CA 1
ATOM 3069 C C . ARG A 1 397 ? -1.955 -9.426 15.046 1.00 93.25 397 ARG A C 1
ATOM 3071 O O . ARG A 1 397 ? -1.138 -9.342 15.956 1.00 93.25 397 ARG A O 1
ATOM 3078 N N . MET A 1 398 ? -2.155 -8.456 14.152 1.00 93.94 398 MET A N 1
ATOM 3079 C CA . MET A 1 398 ? -1.423 -7.182 14.191 1.00 93.94 398 MET A CA 1
ATOM 3080 C C . MET A 1 398 ? -1.702 -6.406 15.478 1.00 93.94 398 MET A C 1
ATOM 3082 O O . MET A 1 398 ? -0.758 -5.924 16.098 1.00 93.94 398 MET A O 1
ATOM 3086 N N . LEU A 1 399 ? -2.956 -6.390 15.947 1.00 94.25 399 LEU A N 1
ATOM 3087 C CA . LEU A 1 399 ? -3.297 -5.824 17.255 1.00 94.25 399 LEU A CA 1
ATOM 3088 C C . LEU A 1 399 ? -2.594 -6.573 18.395 1.00 94.25 399 LEU A C 1
ATOM 3090 O O . LEU A 1 399 ? -1.939 -5.960 19.229 1.00 94.25 399 LEU A O 1
ATOM 3094 N N . HIS A 1 400 ? -2.671 -7.904 18.437 1.00 93.38 400 HIS A N 1
ATOM 3095 C CA . HIS A 1 400 ? -2.031 -8.673 19.507 1.00 93.38 400 HIS A CA 1
ATOM 3096 C C . HIS A 1 400 ? -0.507 -8.506 19.544 1.00 93.38 400 HIS A C 1
ATOM 3098 O O . HIS A 1 400 ? 0.056 -8.366 20.629 1.00 93.38 400 HIS A O 1
ATOM 3104 N N . GLU A 1 401 ? 0.159 -8.520 18.387 1.00 90.00 401 GLU A N 1
ATOM 3105 C CA . GLU A 1 401 ? 1.608 -8.333 18.308 1.00 90.00 401 GLU A CA 1
ATOM 3106 C C . GLU A 1 401 ? 2.015 -6.897 18.667 1.00 90.00 401 GLU A C 1
ATOM 3108 O O . GLU A 1 401 ? 2.924 -6.730 19.474 1.00 90.00 401 GLU A O 1
ATOM 3113 N N . SER A 1 402 ? 1.313 -5.874 18.161 1.00 90.38 402 SER A N 1
ATOM 3114 C CA . SER A 1 402 ? 1.544 -4.465 18.533 1.00 90.38 402 SER A CA 1
ATOM 3115 C C . SER A 1 402 ? 1.375 -4.248 20.042 1.00 90.38 402 SER A C 1
ATOM 3117 O O . SER A 1 402 ? 2.265 -3.714 20.702 1.00 90.38 402 SER A O 1
ATOM 3119 N N . LYS A 1 403 ? 0.294 -4.775 20.632 1.00 90.88 403 LYS A N 1
ATOM 3120 C CA . LYS A 1 403 ? 0.052 -4.721 22.083 1.00 90.88 403 LYS A CA 1
ATOM 3121 C C . LYS A 1 403 ? 1.160 -5.390 22.895 1.00 90.88 403 LYS A C 1
ATOM 3123 O O . LYS A 1 403 ? 1.520 -4.891 23.956 1.00 90.88 403 LYS A O 1
ATOM 3128 N N . ALA A 1 404 ? 1.676 -6.531 22.436 1.00 88.88 404 ALA A N 1
ATOM 3129 C CA . ALA A 1 404 ? 2.723 -7.273 23.140 1.00 88.88 404 ALA A CA 1
ATOM 3130 C C . ALA A 1 404 ? 4.079 -6.547 23.157 1.00 88.88 404 ALA A C 1
ATOM 3132 O O . ALA A 1 404 ? 4.947 -6.902 23.955 1.00 88.88 404 ALA A O 1
ATOM 3133 N N . LEU A 1 405 ? 4.258 -5.563 22.276 1.00 86.31 405 LEU A N 1
ATOM 3134 C CA . LEU A 1 405 ? 5.485 -4.790 22.115 1.00 86.31 405 LEU A CA 1
ATOM 3135 C C . LEU A 1 405 ? 5.393 -3.378 22.707 1.00 86.31 405 LEU A C 1
ATOM 3137 O O . LEU A 1 405 ? 6.382 -2.657 22.667 1.00 86.31 405 LEU A O 1
ATOM 3141 N N . ALA A 1 406 ? 4.241 -2.997 23.266 1.00 84.25 406 ALA A N 1
ATOM 3142 C CA . ALA A 1 406 ? 4.034 -1.682 23.865 1.00 84.25 406 ALA A CA 1
ATOM 3143 C C . ALA A 1 406 ? 5.075 -1.372 24.958 1.00 84.25 406 ALA A C 1
ATOM 3145 O O . ALA A 1 406 ? 5.379 -2.235 25.787 1.00 84.25 406 ALA A O 1
ATOM 3146 N N . GLY A 1 407 ? 5.587 -0.135 24.972 1.00 74.88 407 GLY A N 1
ATOM 3147 C CA . GLY A 1 407 ? 6.561 0.349 25.962 1.00 74.88 407 GLY A CA 1
ATOM 3148 C C . GLY A 1 407 ? 7.990 -0.168 25.781 1.00 74.88 407 GLY A C 1
ATOM 3149 O O . GLY A 1 407 ? 8.764 -0.152 26.736 1.00 74.88 407 GLY A O 1
ATOM 3150 N N . ARG A 1 408 ? 8.338 -0.687 24.599 1.00 77.00 408 ARG A N 1
ATOM 3151 C CA . ARG A 1 408 ? 9.731 -0.950 24.213 1.00 77.00 408 ARG A CA 1
ATOM 3152 C C . ARG A 1 408 ? 10.267 0.285 23.482 1.00 77.00 408 ARG A C 1
ATOM 3154 O O . ARG A 1 408 ? 9.571 0.775 22.607 1.00 77.00 408 ARG A O 1
ATOM 3161 N N . ASP A 1 409 ? 11.497 0.705 23.781 1.00 60.97 409 ASP A N 1
ATOM 3162 C CA . ASP A 1 409 ? 12.168 1.890 23.193 1.00 60.97 409 ASP A CA 1
ATOM 3163 C C . ASP A 1 409 ? 12.450 1.803 21.672 1.00 60.97 409 ASP A C 1
ATOM 3165 O O . ASP A 1 409 ? 13.174 2.635 21.134 1.00 60.97 409 ASP A O 1
ATOM 3169 N N . ASP A 1 410 ? 11.963 0.769 20.982 1.00 63.47 410 ASP A N 1
ATOM 3170 C CA . ASP A 1 410 ? 12.262 0.513 19.570 1.00 63.47 410 ASP A CA 1
ATOM 3171 C C . ASP A 1 410 ? 10.998 0.760 18.734 1.00 63.47 410 ASP A C 1
ATOM 3173 O O . ASP A 1 410 ? 10.210 -0.153 18.465 1.00 63.47 410 ASP A O 1
ATOM 3177 N N . ASP A 1 411 ? 10.762 2.024 18.376 1.00 59.31 411 ASP A N 1
ATOM 3178 C CA . ASP A 1 411 ? 9.599 2.437 17.577 1.00 59.31 411 ASP A CA 1
ATOM 3179 C C . ASP A 1 411 ? 9.592 1.787 16.183 1.00 59.31 411 ASP A C 1
ATOM 3181 O O . ASP A 1 411 ? 8.523 1.506 15.625 1.00 59.31 411 ASP A O 1
ATOM 3185 N N . GLU A 1 412 ? 10.775 1.454 15.647 1.00 58.81 412 GLU A N 1
ATOM 3186 C CA . GLU A 1 412 ? 10.923 0.727 14.381 1.00 58.81 412 GLU A CA 1
ATOM 3187 C C . GLU A 1 412 ? 10.353 -0.697 14.467 1.00 58.81 412 GLU A C 1
ATOM 3189 O O . GLU A 1 412 ? 9.685 -1.138 13.523 1.00 58.81 412 GLU A O 1
ATOM 3194 N N . ASP A 1 413 ? 10.526 -1.388 15.609 1.00 63.44 413 ASP A N 1
ATOM 3195 C CA . ASP A 1 413 ? 9.929 -2.709 15.828 1.00 63.44 413 ASP A CA 1
ATOM 3196 C C . ASP A 1 413 ? 8.406 -2.587 15.676 1.00 63.44 413 ASP A C 1
ATOM 3198 O O . ASP A 1 413 ? 7.799 -3.388 14.976 1.00 63.44 413 ASP A O 1
ATOM 3202 N N . VAL A 1 414 ? 7.747 -1.604 16.301 1.00 65.00 414 VAL A N 1
ATOM 3203 C CA . VAL A 1 414 ? 6.272 -1.544 16.401 1.00 65.00 414 VAL A CA 1
ATOM 3204 C C . VAL A 1 414 ? 5.592 -0.949 15.158 1.00 65.00 414 VAL A C 1
ATOM 3206 O O . VAL A 1 414 ? 4.490 -1.392 14.798 1.00 65.00 414 VAL A O 1
ATOM 3209 N N . GLY A 1 415 ? 6.232 0.012 14.485 1.00 82.62 415 GLY A N 1
ATOM 3210 C CA . GLY A 1 415 ? 5.614 0.865 13.463 1.00 82.62 415 GLY A CA 1
ATOM 3211 C C . GLY A 1 415 ? 4.922 0.105 12.328 1.00 82.62 415 GLY A C 1
ATOM 3212 O O . GLY A 1 415 ? 3.739 0.324 12.054 1.00 82.62 415 GLY A O 1
ATOM 3213 N N . TRP A 1 416 ? 5.598 -0.876 11.725 1.00 87.81 416 TRP A N 1
ATOM 3214 C CA . TRP A 1 416 ? 5.058 -1.585 10.557 1.00 87.81 416 TRP A CA 1
ATOM 3215 C C . TRP A 1 416 ? 3.824 -2.446 10.875 1.00 87.81 416 TRP A C 1
ATOM 3217 O O . TRP A 1 416 ? 2.984 -2.682 9.999 1.00 87.81 416 TRP A O 1
ATOM 3227 N N . ARG A 1 417 ? 3.668 -2.921 12.123 1.00 90.69 417 ARG A N 1
ATOM 3228 C CA . ARG A 1 417 ? 2.476 -3.684 12.548 1.00 90.69 417 ARG A CA 1
ATOM 3229 C C . ARG A 1 417 ? 1.261 -2.773 12.666 1.00 90.69 417 ARG A C 1
ATOM 3231 O O . ARG A 1 417 ? 0.169 -3.169 12.251 1.00 90.69 417 ARG A O 1
ATOM 3238 N N . ARG A 1 418 ? 1.454 -1.554 13.185 1.00 89.44 418 ARG A N 1
ATOM 3239 C CA . ARG A 1 418 ? 0.412 -0.516 13.244 1.00 89.44 418 ARG A CA 1
ATOM 3240 C C . ARG A 1 418 ? 0.021 -0.053 11.845 1.00 89.44 418 ARG A C 1
ATOM 3242 O O . ARG A 1 418 ? -1.169 -0.017 11.549 1.00 89.44 418 ARG A O 1
ATOM 3249 N N . GLU A 1 419 ? 0.995 0.185 10.968 1.00 91.00 419 GLU A N 1
ATOM 3250 C CA . GLU A 1 419 ? 0.753 0.535 9.561 1.00 91.00 419 GLU A CA 1
ATOM 3251 C C . GLU A 1 419 ? -0.006 -0.580 8.823 1.00 91.00 419 GLU A C 1
ATOM 3253 O O . GLU A 1 419 ? -1.018 -0.339 8.162 1.00 91.00 419 GLU A O 1
ATOM 3258 N N . THR A 1 420 ? 0.414 -1.837 9.002 1.00 94.12 420 THR A N 1
ATOM 3259 C CA . THR A 1 420 ? -0.297 -2.992 8.435 1.00 94.12 420 THR A CA 1
ATOM 3260 C C . THR A 1 420 ? -1.735 -3.053 8.951 1.00 94.12 420 THR A C 1
ATOM 3262 O O . THR A 1 420 ? -2.657 -3.285 8.168 1.00 94.12 420 THR A O 1
ATOM 3265 N N . PHE A 1 421 ? -1.957 -2.854 10.255 1.00 95.44 421 PHE A N 1
ATOM 3266 C CA . PHE A 1 421 ? -3.305 -2.817 10.816 1.00 95.44 421 PHE A CA 1
ATOM 3267 C C . PHE A 1 421 ? -4.141 -1.669 10.243 1.00 95.44 421 PHE A C 1
ATOM 3269 O O . PHE A 1 421 ? -5.298 -1.910 9.908 1.00 95.44 421 PHE A O 1
ATOM 3276 N N . ALA A 1 422 ? -3.576 -0.471 10.074 1.00 94.00 422 ALA A N 1
ATOM 3277 C CA . ALA A 1 422 ? -4.271 0.674 9.486 1.00 94.00 422 ALA A CA 1
ATOM 3278 C C . ALA A 1 422 ? -4.793 0.351 8.074 1.00 94.00 422 ALA A C 1
ATOM 3280 O O . ALA A 1 422 ? -5.983 0.512 7.809 1.00 94.00 422 ALA A O 1
ATOM 3281 N N . LEU A 1 423 ? -3.965 -0.257 7.217 1.00 94.88 423 LEU A N 1
ATOM 3282 C CA . LEU A 1 423 ? -4.398 -0.735 5.896 1.00 94.88 423 LEU A CA 1
ATOM 3283 C C . LEU A 1 423 ? -5.504 -1.800 5.997 1.00 94.88 423 LEU A C 1
ATOM 3285 O O . LEU A 1 423 ? -6.482 -1.803 5.250 1.00 94.88 423 LEU A O 1
ATOM 3289 N N . LEU A 1 424 ? -5.394 -2.742 6.933 1.00 96.31 424 LEU A N 1
ATOM 3290 C CA . LEU A 1 424 ? -6.453 -3.736 7.125 1.00 96.31 424 LEU A CA 1
ATOM 3291 C C . LEU A 1 424 ? -7.757 -3.081 7.605 1.00 96.31 424 LEU A C 1
ATOM 3293 O O . LEU A 1 424 ? -8.832 -3.479 7.158 1.00 96.31 424 LEU A O 1
ATOM 3297 N N . LEU A 1 425 ? -7.672 -2.072 8.472 1.00 96.12 425 LEU A N 1
ATOM 3298 C CA . LEU A 1 425 ? -8.808 -1.295 8.951 1.00 96.12 425 LEU A CA 1
ATOM 3299 C C . LEU A 1 425 ? -9.481 -0.529 7.805 1.00 96.12 425 LEU A C 1
ATOM 3301 O O . LEU A 1 425 ? -10.702 -0.602 7.691 1.00 96.12 425 LEU A O 1
ATOM 3305 N N . GLU A 1 426 ? -8.718 0.082 6.894 1.00 94.62 426 GLU A N 1
ATOM 3306 C CA . GLU A 1 426 ? -9.262 0.687 5.666 1.00 94.62 426 GLU A CA 1
ATOM 3307 C C . GLU A 1 426 ? -10.080 -0.319 4.843 1.00 94.62 426 GLU A C 1
ATOM 3309 O O . GLU A 1 426 ? -11.146 0.011 4.322 1.00 94.62 426 GLU A O 1
ATOM 3314 N N . SER A 1 427 ? -9.629 -1.578 4.762 1.00 94.31 427 SER A N 1
ATOM 3315 C CA . SER A 1 427 ? -10.384 -2.640 4.078 1.00 94.31 427 SER A CA 1
ATOM 3316 C C . SER A 1 427 ? -11.737 -2.890 4.751 1.00 94.31 427 SER A C 1
ATOM 3318 O O . SER A 1 427 ? -12.750 -3.070 4.074 1.00 94.31 427 SER A O 1
ATOM 3320 N N . TRP A 1 428 ? -11.776 -2.908 6.084 1.00 95.44 428 TRP A N 1
ATOM 3321 C CA . TRP A 1 428 ? -13.016 -3.093 6.838 1.00 95.44 428 TRP A CA 1
ATOM 3322 C C . TRP A 1 428 ? -13.953 -1.891 6.718 1.00 95.44 428 TRP A C 1
ATOM 3324 O O . TRP A 1 428 ? -15.151 -2.089 6.517 1.00 95.44 428 TRP A O 1
ATOM 3334 N N . VAL A 1 429 ? -13.422 -0.668 6.777 1.00 92.69 429 VAL A N 1
ATOM 3335 C CA . VAL A 1 429 ? -14.197 0.568 6.600 1.00 92.69 429 VAL A CA 1
ATOM 3336 C C . VAL A 1 429 ? -14.801 0.627 5.200 1.00 92.69 429 VAL A C 1
ATOM 3338 O O . VAL A 1 429 ? -16.006 0.827 5.074 1.00 92.69 429 VAL A O 1
ATOM 3341 N N . ALA A 1 430 ? -14.027 0.326 4.155 1.00 91.56 430 ALA A N 1
ATOM 3342 C CA . ALA A 1 430 ? -14.535 0.294 2.785 1.00 91.56 430 ALA A CA 1
ATOM 3343 C C . ALA A 1 430 ? -15.667 -0.739 2.595 1.00 91.56 430 ALA A C 1
ATOM 3345 O O . ALA A 1 430 ? -16.625 -0.490 1.860 1.00 91.56 430 ALA A O 1
ATOM 3346 N N . MET A 1 431 ? -15.603 -1.894 3.276 1.00 91.25 431 MET A N 1
ATOM 3347 C CA . MET A 1 431 ? -16.719 -2.854 3.293 1.00 91.25 431 MET A CA 1
ATOM 3348 C C . MET A 1 431 ? -17.925 -2.338 4.087 1.00 91.25 431 MET A C 1
ATOM 3350 O O . MET A 1 431 ? -19.058 -2.559 3.661 1.00 91.25 431 MET A O 1
ATOM 3354 N N . ALA A 1 432 ? -17.700 -1.680 5.227 1.00 88.81 432 ALA A N 1
ATOM 3355 C CA . ALA A 1 432 ? -18.753 -1.114 6.068 1.00 88.81 432 ALA A CA 1
ATOM 3356 C C . ALA A 1 432 ? -19.532 -0.007 5.341 1.00 88.81 432 ALA A C 1
ATOM 3358 O O . ALA A 1 432 ? -20.759 0.005 5.370 1.00 88.81 432 ALA A O 1
ATOM 3359 N N . GLU A 1 433 ? -18.831 0.881 4.639 1.00 86.19 433 GLU A N 1
ATOM 3360 C CA . GLU A 1 433 ? -19.434 1.943 3.832 1.00 86.19 433 GLU A CA 1
ATOM 3361 C C . GLU A 1 433 ? -20.233 1.380 2.650 1.00 86.19 433 GLU A C 1
ATOM 3363 O O . GLU A 1 433 ? -21.377 1.774 2.425 1.00 86.19 433 GLU A O 1
ATOM 3368 N N . ASP A 1 434 ? -19.686 0.407 1.910 1.00 83.44 434 ASP A N 1
ATOM 3369 C CA . ASP A 1 434 ? -20.423 -0.207 0.795 1.00 83.44 434 ASP A CA 1
ATOM 3370 C C . ASP A 1 434 ? -21.644 -1.010 1.273 1.00 83.44 434 ASP A C 1
ATOM 3372 O O . ASP A 1 434 ? -22.670 -1.054 0.586 1.00 83.44 434 ASP A O 1
ATOM 3376 N N . PHE A 1 435 ? -21.564 -1.629 2.457 1.00 80.56 435 PHE A N 1
ATOM 3377 C CA . PHE A 1 435 ? -22.690 -2.323 3.085 1.00 80.56 435 PHE A CA 1
ATOM 3378 C C . PHE A 1 435 ? -23.887 -1.388 3.288 1.00 80.56 435 PHE A C 1
ATOM 3380 O O . PHE A 1 435 ? -25.017 -1.761 2.957 1.00 80.56 435 PHE A O 1
ATOM 3387 N N . GLU A 1 436 ? -23.642 -0.180 3.791 1.00 70.69 436 GLU A N 1
ATOM 3388 C CA . GLU A 1 436 ? -24.685 0.816 4.043 1.00 70.69 436 GLU A CA 1
ATOM 3389 C C . GLU A 1 436 ? -25.366 1.272 2.758 1.00 70.69 436 GLU A C 1
ATOM 3391 O O . GLU A 1 436 ? -26.593 1.312 2.693 1.00 70.69 436 GLU A O 1
ATOM 3396 N N . VAL A 1 437 ? -24.579 1.522 1.712 1.00 70.00 437 VAL A N 1
ATOM 3397 C CA . VAL A 1 437 ? -25.100 1.990 0.423 1.00 70.00 437 VAL A CA 1
ATOM 3398 C C . VAL A 1 437 ? -25.918 0.913 -0.296 1.00 70.00 437 VAL A C 1
ATOM 3400 O O . VAL A 1 437 ? -26.886 1.228 -0.985 1.00 70.00 437 VAL A O 1
ATOM 3403 N N . THR A 1 438 ? -25.522 -0.360 -0.195 1.00 63.53 438 THR A N 1
ATOM 3404 C CA . THR A 1 438 ? -26.019 -1.401 -1.115 1.00 63.53 438 THR A CA 1
ATOM 3405 C C . THR A 1 438 ? -26.947 -2.433 -0.489 1.00 63.53 438 THR A C 1
ATOM 3407 O O . THR A 1 438 ? -27.711 -3.067 -1.215 1.00 63.53 438 THR A O 1
ATOM 3410 N N . SER A 1 439 ? -26.848 -2.675 0.820 1.00 57.31 439 SER A N 1
ATOM 3411 C CA . SER A 1 439 ? -27.317 -3.941 1.398 1.00 57.31 439 SER A CA 1
ATOM 3412 C C . SER A 1 439 ? -27.888 -3.833 2.812 1.00 57.31 439 SER A C 1
ATOM 3414 O O . SER A 1 439 ? -28.096 -4.864 3.459 1.00 57.31 439 SER A O 1
ATOM 3416 N N . GLY A 1 440 ? -28.199 -2.620 3.285 1.00 57.84 440 GLY A N 1
ATOM 3417 C CA . GLY A 1 440 ? -28.762 -2.385 4.619 1.00 57.84 440 GLY A CA 1
ATOM 3418 C C . GLY A 1 440 ? -30.012 -3.224 4.942 1.00 57.84 440 GLY A C 1
ATOM 3419 O O . GLY A 1 440 ? -30.257 -3.543 6.107 1.00 57.84 440 GLY A O 1
ATOM 3420 N N . GLU A 1 441 ? -30.768 -3.666 3.938 1.00 59.38 441 GLU A N 1
ATOM 3421 C CA . GLU A 1 441 ? -31.982 -4.472 4.122 1.00 59.38 441 GLU A CA 1
ATOM 3422 C C . GLU A 1 441 ? -31.726 -5.992 4.224 1.00 59.38 441 GLU A C 1
ATOM 3424 O O . GLU A 1 441 ? -32.584 -6.737 4.707 1.00 59.38 441 GLU A O 1
ATOM 3429 N N . ASN A 1 442 ? -30.546 -6.493 3.824 1.00 73.19 442 ASN A N 1
ATOM 3430 C CA . ASN A 1 442 ? -30.238 -7.925 3.882 1.00 73.19 442 ASN A CA 1
ATOM 3431 C C . ASN A 1 442 ? -29.819 -8.343 5.301 1.00 73.19 442 ASN A C 1
ATOM 3433 O O . ASN A 1 442 ? -28.647 -8.267 5.675 1.00 73.19 442 ASN A O 1
ATOM 3437 N N . GLN A 1 443 ? -30.779 -8.846 6.082 1.00 75.62 443 GLN A N 1
ATOM 3438 C CA . GLN A 1 443 ? -30.563 -9.265 7.473 1.00 75.62 443 GLN A CA 1
ATOM 3439 C C . GLN A 1 443 ? -29.445 -10.308 7.648 1.00 75.62 443 GLN A C 1
ATOM 3441 O O . GLN A 1 443 ? -28.719 -10.261 8.641 1.00 75.62 443 GLN A O 1
ATOM 3446 N N . GLY A 1 444 ? -29.279 -11.237 6.699 1.00 77.75 444 GLY A N 1
ATOM 3447 C CA . GLY A 1 444 ? -28.232 -12.260 6.773 1.00 77.75 444 GLY A CA 1
ATOM 3448 C C . GLY A 1 444 ? -26.835 -11.662 6.617 1.00 77.75 444 GLY A C 1
ATOM 3449 O O . GLY A 1 444 ? -25.939 -11.955 7.407 1.00 77.75 444 GLY A O 1
ATOM 3450 N N . MET A 1 445 ? -26.672 -10.768 5.640 1.00 75.75 445 MET A N 1
ATOM 3451 C CA . MET A 1 445 ? -25.407 -10.075 5.393 1.00 75.75 445 MET A CA 1
ATOM 3452 C C . MET A 1 445 ? -25.080 -9.066 6.500 1.00 75.75 445 MET A C 1
ATOM 3454 O O . MET A 1 445 ? -23.930 -8.984 6.923 1.00 75.75 445 MET A O 1
ATOM 3458 N N . ARG A 1 446 ? -26.100 -8.378 7.035 1.00 80.94 446 ARG A N 1
ATOM 3459 C CA . ARG A 1 446 ? -25.982 -7.503 8.210 1.00 80.94 446 ARG A CA 1
ATOM 3460 C C . ARG A 1 446 ? -25.396 -8.251 9.399 1.00 80.94 446 ARG A C 1
ATOM 3462 O O . ARG A 1 446 ? -24.396 -7.819 9.961 1.00 80.94 446 ARG A O 1
ATOM 3469 N N . LYS A 1 447 ? -25.995 -9.392 9.749 1.00 83.81 447 LYS A N 1
ATOM 3470 C CA . LYS A 1 447 ? -25.525 -10.215 10.863 1.00 83.81 447 LYS A CA 1
ATOM 3471 C C . LYS A 1 447 ? -24.105 -10.733 10.621 1.00 83.81 447 LYS A C 1
ATOM 3473 O O . LYS A 1 447 ? -23.281 -10.661 11.521 1.00 83.81 447 LYS A O 1
ATOM 3478 N N . GLY A 1 448 ? -23.804 -11.196 9.405 1.00 84.44 448 GLY A N 1
ATOM 3479 C CA . GLY A 1 448 ? -22.457 -11.645 9.044 1.00 84.44 448 GLY A CA 1
ATOM 3480 C C . GLY A 1 448 ? -21.398 -10.550 9.202 1.00 84.44 448 GLY A C 1
ATOM 3481 O O . GLY A 1 448 ? -20.331 -10.815 9.747 1.00 84.44 448 GLY A O 1
ATOM 3482 N N . MET A 1 449 ? -21.709 -9.316 8.791 1.00 86.56 449 MET A N 1
ATOM 3483 C CA . MET A 1 449 ? -20.811 -8.175 8.974 1.00 86.56 449 MET A CA 1
ATOM 3484 C C . MET A 1 449 ? -20.625 -7.840 10.458 1.00 86.56 449 MET A C 1
ATOM 3486 O O . MET A 1 449 ? -19.497 -7.698 10.911 1.00 86.56 449 MET A O 1
ATOM 3490 N N . GLN A 1 450 ? -21.714 -7.789 11.231 1.00 89.00 450 GLN A N 1
ATOM 3491 C CA . GLN A 1 450 ? -21.674 -7.546 12.678 1.00 89.00 450 GLN A CA 1
ATOM 3492 C C . GLN A 1 450 ? -20.836 -8.588 13.431 1.00 89.00 450 GLN A C 1
ATOM 3494 O O . GLN A 1 450 ? -20.026 -8.236 14.289 1.00 89.00 450 GLN A O 1
ATOM 3499 N N . ASP A 1 451 ? -21.011 -9.869 13.096 1.00 89.44 451 ASP A N 1
ATOM 3500 C CA . ASP A 1 451 ? -20.279 -10.977 13.710 1.00 89.44 451 ASP A CA 1
ATOM 3501 C C . ASP A 1 451 ? -18.784 -10.961 13.342 1.00 89.44 451 ASP A C 1
ATOM 3503 O O . ASP A 1 451 ? -17.963 -11.419 14.136 1.00 89.44 451 ASP A O 1
ATOM 3507 N N . ALA A 1 452 ? -18.418 -10.405 12.180 1.00 87.81 452 ALA A N 1
ATOM 3508 C CA . ALA A 1 452 ? -17.029 -10.257 11.750 1.00 87.81 452 ALA A CA 1
ATOM 3509 C C . ALA A 1 452 ? -16.338 -9.016 12.344 1.00 87.81 452 ALA A C 1
ATOM 3511 O O . ALA A 1 452 ? -15.185 -9.105 12.764 1.00 87.81 452 ALA A O 1
ATOM 3512 N N . THR A 1 453 ? -17.017 -7.865 12.396 1.00 92.62 453 THR A N 1
ATOM 3513 C CA . THR A 1 453 ? -16.395 -6.585 12.778 1.00 92.62 453 THR A CA 1
ATOM 3514 C C . THR A 1 453 ? -16.397 -6.325 14.278 1.00 92.62 453 THR A C 1
ATOM 3516 O O . THR A 1 453 ? -15.446 -5.727 14.781 1.00 92.62 453 THR A O 1
ATOM 3519 N N . PHE A 1 454 ? -17.410 -6.784 15.024 1.00 94.94 454 PHE A N 1
ATOM 3520 C CA . PHE A 1 454 ? -17.465 -6.525 16.465 1.00 94.94 454 PHE A CA 1
ATOM 3521 C C . PHE A 1 454 ? -16.266 -7.105 17.236 1.00 94.94 454 PHE A C 1
ATOM 3523 O O . PHE A 1 454 ? -15.676 -6.356 18.012 1.00 94.94 454 PHE A O 1
ATOM 3530 N N . PRO A 1 455 ? -15.859 -8.379 17.044 1.00 95.88 455 PRO A N 1
ATOM 3531 C CA . PRO A 1 455 ? -14.699 -8.918 17.755 1.00 95.88 455 PRO A CA 1
ATOM 3532 C C . PRO A 1 455 ? -13.421 -8.124 17.473 1.00 95.88 455 PRO A C 1
ATOM 3534 O O . PRO A 1 455 ? -12.586 -7.962 18.358 1.00 95.88 455 PRO A O 1
ATOM 3537 N N . LEU A 1 456 ? -13.281 -7.600 16.251 1.00 96.00 456 LEU A N 1
ATOM 3538 C CA . LEU A 1 456 ? -12.145 -6.767 15.883 1.00 96.00 456 LEU A CA 1
ATOM 3539 C C . LEU A 1 456 ? -12.184 -5.407 16.592 1.00 96.00 456 LEU A C 1
ATOM 3541 O O . LEU A 1 456 ? -11.164 -4.963 17.108 1.00 96.00 456 LEU A O 1
ATOM 3545 N N . TYR A 1 457 ? -13.357 -4.771 16.659 1.00 97.44 457 TYR A N 1
ATOM 3546 C CA . TYR A 1 457 ? -13.543 -3.528 17.407 1.00 97.44 457 TYR A CA 1
ATOM 3547 C C . TYR A 1 457 ? -13.265 -3.717 18.905 1.00 97.44 457 TYR A C 1
ATOM 3549 O O . TYR A 1 457 ? -12.562 -2.912 19.505 1.00 97.44 457 TYR A O 1
ATOM 3557 N N . GLU A 1 458 ? -13.752 -4.805 19.506 1.00 97.06 458 GLU A N 1
ATOM 3558 C CA . GLU A 1 458 ? -13.495 -5.134 20.914 1.00 97.06 458 GLU A CA 1
ATOM 3559 C C . GLU A 1 458 ? -11.993 -5.317 21.193 1.00 97.06 458 GLU A C 1
ATOM 3561 O O . GLU A 1 458 ? -11.467 -4.766 22.160 1.00 97.06 458 GLU A O 1
ATOM 3566 N N . GLN A 1 459 ? -11.277 -6.014 20.306 1.00 96.88 459 GLN A N 1
ATOM 3567 C CA . GLN A 1 459 ? -9.821 -6.155 20.395 1.00 96.88 459 GLN A CA 1
ATOM 3568 C C . GLN A 1 459 ? -9.086 -4.826 20.198 1.00 96.88 459 GLN A C 1
ATOM 3570 O O . GLN A 1 459 ? -8.089 -4.589 20.876 1.00 96.88 459 GLN A O 1
ATOM 3575 N N . TYR A 1 460 ? -9.565 -3.959 19.301 1.00 97.50 460 TYR A N 1
ATOM 3576 C CA . TYR A 1 460 ? -9.005 -2.622 19.100 1.00 97.50 460 TYR A CA 1
ATOM 3577 C C . TYR A 1 460 ? -9.162 -1.752 20.354 1.00 97.50 460 TYR A C 1
ATOM 3579 O O . TYR A 1 460 ? -8.196 -1.139 20.797 1.00 97.50 460 TYR A O 1
ATOM 3587 N N . LEU A 1 461 ? -10.339 -1.768 20.992 1.00 96.94 461 LEU A N 1
ATOM 3588 C CA . LEU A 1 461 ? -10.559 -1.082 22.270 1.00 96.94 461 LEU A CA 1
ATOM 3589 C C . LEU A 1 461 ? -9.561 -1.552 23.336 1.00 96.94 461 LEU A C 1
ATOM 3591 O O . LEU A 1 461 ? -8.917 -0.742 24.001 1.00 96.94 461 LEU A O 1
ATOM 3595 N N . GLU A 1 462 ? -9.414 -2.869 23.498 1.00 95.81 462 GLU A N 1
ATOM 3596 C CA . GLU A 1 462 ? -8.494 -3.448 24.480 1.00 95.81 462 GLU A CA 1
ATOM 3597 C C . GLU A 1 462 ? -7.019 -3.158 24.147 1.00 95.81 462 GLU A C 1
ATOM 3599 O O . GLU A 1 462 ? -6.186 -3.034 25.054 1.00 95.81 462 GLU A O 1
ATOM 3604 N N . HIS A 1 463 ? -6.685 -3.087 22.856 1.00 96.06 463 HIS A N 1
ATOM 3605 C CA . HIS A 1 463 ? -5.373 -2.692 22.354 1.00 96.06 463 HIS A CA 1
ATOM 3606 C C . HIS A 1 463 ? -5.059 -1.255 22.761 1.00 96.06 463 HIS A C 1
ATOM 3608 O O . HIS A 1 463 ? -4.143 -1.060 23.558 1.00 96.06 463 HIS A O 1
ATOM 3614 N N . GLU A 1 464 ? -5.851 -0.284 22.307 1.00 95.44 464 GLU A N 1
ATOM 3615 C CA . GLU A 1 464 ? -5.601 1.144 22.534 1.00 95.44 464 GLU A CA 1
ATOM 3616 C C . GLU A 1 464 ? -5.518 1.486 24.021 1.00 95.44 464 GLU A C 1
ATOM 3618 O O . GLU A 1 464 ? -4.582 2.144 24.467 1.00 95.44 464 GLU A O 1
ATOM 3623 N N . LEU A 1 465 ? -6.439 0.959 24.833 1.00 96.00 465 LEU A N 1
ATOM 3624 C CA . LEU A 1 465 ? -6.428 1.191 26.279 1.00 96.00 465 LEU A CA 1
ATOM 3625 C C . LEU A 1 465 ? -5.198 0.611 26.979 1.00 96.00 465 LEU A C 1
ATOM 3627 O O . LEU A 1 465 ? -4.825 1.093 28.049 1.00 96.00 465 LEU A O 1
ATOM 3631 N N . THR A 1 466 ? -4.606 -0.455 26.438 1.00 94.81 466 THR A N 1
ATOM 3632 C CA . THR A 1 466 ? -3.395 -1.045 27.019 1.00 94.81 466 THR A CA 1
ATOM 3633 C C . THR A 1 466 ? -2.147 -0.335 26.521 1.00 94.81 466 THR A C 1
ATOM 3635 O O . THR A 1 466 ? -1.280 -0.034 27.334 1.00 94.81 466 THR A O 1
ATOM 3638 N N . VAL A 1 467 ? -2.063 -0.072 25.217 1.00 92.12 467 VAL A N 1
ATOM 3639 C CA . VAL A 1 467 ? -0.906 0.562 24.580 1.00 92.12 467 VAL A CA 1
ATOM 3640 C C . VAL A 1 467 ? -0.720 1.976 25.118 1.00 92.12 467 VAL A C 1
ATOM 3642 O O . VAL A 1 467 ? 0.329 2.233 25.700 1.00 92.12 467 VAL A O 1
ATOM 3645 N N . SER A 1 468 ? -1.759 2.824 25.092 1.00 92.00 468 SER A N 1
ATOM 3646 C CA . SER A 1 468 ? -1.662 4.193 25.622 1.00 92.00 468 SER A CA 1
ATOM 3647 C C . SER A 1 468 ? -1.256 4.219 27.101 1.00 92.00 468 SER A C 1
ATOM 3649 O O . SER A 1 468 ? -0.505 5.087 27.528 1.00 92.00 468 SER A O 1
ATOM 3651 N N . ARG A 1 469 ? -1.722 3.248 27.904 1.00 93.50 469 ARG A N 1
ATOM 3652 C CA . ARG A 1 469 ? -1.323 3.135 29.316 1.00 93.50 469 ARG A CA 1
ATOM 3653 C C . ARG A 1 469 ? 0.167 2.834 29.459 1.00 93.50 469 ARG A C 1
ATOM 3655 O O . ARG A 1 469 ? 0.832 3.454 30.278 1.00 93.50 469 ARG A O 1
ATOM 3662 N N . VAL A 1 470 ? 0.649 1.829 28.731 1.00 92.69 470 VAL A N 1
ATOM 3663 C CA . VAL A 1 470 ? 2.025 1.331 28.854 1.00 92.69 470 VAL A CA 1
ATOM 3664 C C . VAL A 1 470 ? 3.023 2.345 28.295 1.00 92.69 470 VAL A C 1
ATOM 3666 O O . VAL A 1 470 ? 4.066 2.554 28.903 1.00 92.69 470 VAL A O 1
ATOM 3669 N N . GLU A 1 471 ? 2.695 3.006 27.187 1.00 88.69 471 GLU A N 1
ATOM 3670 C CA . GLU A 1 471 ? 3.524 4.072 26.612 1.00 88.69 471 GLU A CA 1
ATOM 3671 C C . GLU A 1 471 ? 3.616 5.275 27.557 1.00 88.69 471 GLU A C 1
ATOM 3673 O O . GLU A 1 471 ? 4.716 5.724 27.859 1.00 88.69 471 GLU A O 1
ATOM 3678 N N . ALA A 1 472 ? 2.496 5.710 28.142 1.00 89.81 472 ALA A N 1
ATOM 3679 C CA . ALA A 1 472 ? 2.506 6.798 29.121 1.00 89.81 472 ALA A CA 1
ATOM 3680 C C . ALA A 1 472 ? 3.182 6.429 30.454 1.00 89.81 472 ALA A C 1
ATOM 3682 O O . ALA A 1 472 ? 3.684 7.298 31.162 1.00 89.81 472 ALA A O 1
ATOM 3683 N N . GLU A 1 473 ? 3.198 5.147 30.833 1.00 91.19 473 GLU A N 1
ATOM 3684 C CA . GLU A 1 473 ? 4.019 4.660 31.949 1.00 91.19 473 GLU A CA 1
ATOM 3685 C C . GLU A 1 473 ? 5.518 4.769 31.628 1.00 91.19 473 GLU A C 1
ATOM 3687 O O . GLU A 1 473 ? 6.306 5.095 32.518 1.00 91.19 473 GLU A O 1
ATOM 3692 N N . ALA A 1 474 ? 5.904 4.500 30.378 1.00 88.19 474 ALA A N 1
ATOM 3693 C CA . ALA A 1 474 ? 7.290 4.520 29.922 1.00 88.19 474 ALA A CA 1
ATOM 3694 C C . ALA A 1 474 ? 7.827 5.941 29.681 1.00 88.19 474 ALA A C 1
ATOM 3696 O O . ALA A 1 474 ? 9.004 6.181 29.939 1.00 88.19 474 ALA A O 1
ATOM 3697 N N . SER A 1 475 ? 6.986 6.894 29.266 1.00 84.19 475 SER A N 1
ATOM 3698 C CA . SER A 1 475 ? 7.424 8.263 28.957 1.00 84.19 475 SER A CA 1
ATOM 3699 C C . SER A 1 475 ? 7.688 9.146 30.181 1.00 84.19 475 SER A C 1
ATOM 3701 O O . SER A 1 475 ? 8.272 10.224 30.061 1.00 84.19 475 SER A O 1
ATOM 3703 N N . VAL A 1 476 ? 7.329 8.708 31.397 1.00 83.12 476 VAL A N 1
ATOM 3704 C CA . VAL A 1 476 ? 7.574 9.497 32.616 1.00 83.12 476 VAL A CA 1
ATOM 3705 C C . VAL A 1 476 ? 9.071 9.762 32.812 1.00 83.12 476 VAL A C 1
ATOM 3707 O O . VAL A 1 476 ? 9.840 8.864 33.150 1.00 83.12 476 VAL A O 1
ATOM 3710 N N . GLY A 1 477 ? 9.462 11.033 32.685 1.00 73.69 477 GLY A N 1
ATOM 3711 C CA . GLY A 1 477 ? 10.849 11.489 32.826 1.00 73.69 477 GLY A CA 1
ATOM 3712 C C . GLY A 1 477 ? 11.616 11.616 31.506 1.00 73.69 477 GLY A C 1
ATOM 3713 O O . GLY A 1 477 ? 12.815 11.899 31.546 1.00 73.69 477 GLY A O 1
ATOM 3714 N N . HIS A 1 478 ? 10.940 11.436 30.370 1.00 77.62 478 HIS A N 1
ATOM 3715 C CA . HIS A 1 478 ? 11.459 11.683 29.027 1.00 77.62 478 HIS A CA 1
ATOM 3716 C C . HIS A 1 478 ? 10.865 12.984 28.455 1.00 77.62 478 HIS A C 1
ATOM 3718 O O . HIS A 1 478 ? 9.708 13.305 28.711 1.00 77.62 478 HIS A O 1
ATOM 3724 N N . GLU A 1 479 ? 11.677 13.765 27.733 1.00 67.31 479 GLU A N 1
ATOM 3725 C CA . GLU A 1 479 ? 11.211 14.931 26.966 1.00 67.31 479 GLU A CA 1
ATOM 3726 C C . GLU A 1 479 ? 10.817 14.440 25.564 1.00 67.31 479 GLU A C 1
ATOM 3728 O O . GLU A 1 479 ? 11.661 13.877 24.864 1.00 67.31 479 GLU A O 1
ATOM 3733 N N . GLU A 1 480 ? 9.547 14.606 25.193 1.00 65.62 480 GLU A N 1
ATOM 3734 C CA . GLU A 1 480 ? 9.011 14.258 23.869 1.00 65.62 480 GLU A CA 1
ATOM 3735 C C . GLU A 1 480 ? 9.183 15.439 22.891 1.00 65.62 480 GLU A C 1
ATOM 3737 O O . GLU A 1 480 ? 9.293 16.594 23.310 1.00 65.62 480 GLU A O 1
ATOM 3742 N N . ASP A 1 481 ? 9.262 15.151 21.588 1.00 72.88 481 ASP A N 1
ATOM 3743 C CA . ASP A 1 481 ? 9.289 16.172 20.533 1.00 72.88 481 ASP A CA 1
ATOM 3744 C C . ASP A 1 481 ? 7.850 16.618 20.216 1.00 72.88 481 ASP A C 1
ATOM 3746 O O . ASP A 1 481 ? 7.051 15.836 19.698 1.00 72.88 481 ASP A O 1
ATOM 3750 N N . ASP A 1 482 ? 7.527 17.880 20.523 1.00 73.94 482 ASP A N 1
ATOM 3751 C CA . ASP A 1 482 ? 6.187 18.459 20.348 1.00 73.94 482 ASP A CA 1
ATOM 3752 C C . ASP A 1 482 ? 5.640 18.293 18.906 1.00 73.94 482 ASP A C 1
ATOM 3754 O O . ASP A 1 482 ? 4.430 18.148 18.714 1.00 73.94 482 ASP A O 1
ATOM 3758 N N . GLU A 1 483 ? 6.502 18.325 17.875 1.00 69.25 483 GLU A N 1
ATOM 3759 C CA . GLU A 1 483 ? 6.069 18.178 16.472 1.00 69.25 483 GLU A CA 1
ATOM 3760 C C . GLU A 1 483 ? 5.698 16.723 16.133 1.00 69.25 483 GLU A C 1
ATOM 3762 O O . GLU A 1 483 ? 4.756 16.475 15.374 1.00 69.25 483 GLU A O 1
ATOM 3767 N N . GLU A 1 484 ? 6.418 15.755 16.701 1.00 69.00 484 GLU A N 1
ATOM 3768 C CA . GLU A 1 484 ? 6.158 14.325 16.515 1.00 69.00 484 GLU A CA 1
ATOM 3769 C C . GLU A 1 484 ? 4.870 13.899 17.237 1.00 69.00 484 GLU A C 1
ATOM 3771 O O . GLU A 1 484 ? 4.062 13.147 16.679 1.00 69.00 484 GLU A O 1
ATOM 3776 N N . GLU A 1 485 ? 4.617 14.462 18.424 1.00 71.94 485 GLU A N 1
ATOM 3777 C CA . GLU A 1 485 ? 3.386 14.241 19.191 1.00 71.94 485 GLU A CA 1
ATOM 3778 C C . GLU A 1 485 ? 2.139 14.733 18.427 1.00 71.94 485 GLU A C 1
ATOM 3780 O O . GLU A 1 485 ? 1.128 14.024 18.363 1.00 71.94 485 GLU A O 1
ATOM 3785 N N . GLU A 1 486 ? 2.195 15.915 17.793 1.00 74.94 486 GLU A N 1
ATOM 3786 C CA . GLU A 1 486 ? 1.057 16.472 17.042 1.00 74.94 486 GLU A CA 1
ATOM 3787 C C . GLU A 1 486 ? 0.692 15.607 15.824 1.00 74.94 486 GLU A C 1
ATOM 3789 O O . GLU A 1 486 ? -0.490 15.326 15.588 1.00 74.94 486 GLU A O 1
ATOM 3794 N N . ILE A 1 487 ? 1.696 15.148 15.069 1.00 70.62 487 ILE A N 1
ATOM 3795 C CA . ILE A 1 487 ? 1.487 14.272 13.907 1.00 70.62 487 ILE A CA 1
ATOM 3796 C C . ILE A 1 487 ? 0.903 12.929 14.360 1.00 70.62 487 ILE A C 1
ATOM 3798 O O . ILE A 1 487 ? -0.125 12.496 13.833 1.00 70.62 487 ILE A O 1
ATOM 3802 N N . GLY A 1 488 ? 1.495 12.304 15.383 1.00 77.31 488 GLY A N 1
ATOM 3803 C CA . GLY A 1 488 ? 1.006 11.036 15.925 1.00 77.31 488 GLY A CA 1
ATOM 3804 C C . GLY A 1 488 ? -0.427 11.127 16.464 1.00 77.31 488 GLY A C 1
ATOM 3805 O O . GLY A 1 488 ? -1.224 10.201 16.287 1.00 77.31 488 GLY A O 1
ATOM 3806 N N . ALA A 1 489 ? -0.800 12.256 17.072 1.00 80.56 489 ALA A N 1
ATOM 3807 C CA . ALA A 1 489 ? -2.160 12.494 17.548 1.00 80.56 489 ALA A CA 1
ATOM 3808 C C . ALA A 1 489 ? -3.183 12.594 16.402 1.00 80.56 489 ALA A C 1
ATOM 3810 O O . ALA A 1 489 ? -4.294 12.073 16.538 1.00 80.56 489 ALA A O 1
ATOM 3811 N N . ALA A 1 490 ? -2.824 13.229 15.280 1.00 83.88 490 ALA A N 1
ATOM 3812 C CA . ALA A 1 490 ? -3.694 13.339 14.108 1.00 83.88 490 ALA A CA 1
ATOM 3813 C C . ALA A 1 490 ? -3.946 11.973 13.446 1.00 83.88 490 ALA A C 1
ATOM 3815 O O . ALA A 1 490 ? -5.101 11.624 13.185 1.00 83.88 490 ALA A O 1
ATOM 3816 N N . ASP A 1 491 ? -2.895 11.172 13.258 1.00 83.69 491 ASP A N 1
ATOM 3817 C CA . ASP A 1 491 ? -3.005 9.820 12.694 1.00 83.69 491 ASP A CA 1
ATOM 3818 C C . ASP A 1 491 ? -3.869 8.912 13.588 1.00 83.69 491 ASP A C 1
ATOM 3820 O O . ASP A 1 491 ? -4.699 8.125 13.115 1.00 83.69 491 ASP A O 1
ATOM 3824 N N . LYS A 1 492 ? -3.731 9.059 14.912 1.00 85.31 492 LYS A N 1
ATOM 3825 C CA . LYS A 1 492 ? -4.534 8.323 15.893 1.00 85.31 492 LYS A CA 1
ATOM 3826 C C . LYS A 1 492 ? -6.011 8.743 15.875 1.00 85.31 492 LYS A C 1
ATOM 3828 O O . LYS A 1 492 ? -6.873 7.868 15.955 1.00 85.31 492 LYS A O 1
ATOM 3833 N N . ASP A 1 493 ? -6.322 10.036 15.728 1.00 88.38 493 ASP A N 1
ATOM 3834 C CA . ASP A 1 493 ? -7.700 10.555 15.568 1.00 88.38 493 ASP A CA 1
ATOM 3835 C C . ASP A 1 493 ? -8.391 9.932 14.339 1.00 88.38 493 ASP A C 1
ATOM 3837 O O . ASP A 1 493 ? -9.526 9.449 14.428 1.00 88.38 493 ASP A O 1
ATOM 3841 N N . GLU A 1 494 ? -7.692 9.866 13.199 1.00 89.31 494 GLU A N 1
ATOM 3842 C CA . GLU A 1 494 ? -8.208 9.253 11.965 1.00 89.31 494 GLU A CA 1
ATOM 3843 C C . GLU A 1 494 ? -8.443 7.743 12.126 1.00 89.31 494 GLU A C 1
ATOM 3845 O O . GLU A 1 494 ? -9.501 7.215 11.749 1.00 89.31 494 GLU A O 1
ATOM 3850 N N . GLN A 1 495 ? -7.495 7.038 12.749 1.00 91.56 495 GLN A N 1
ATOM 3851 C CA . GLN A 1 495 ? -7.629 5.608 13.005 1.00 91.56 495 GLN A CA 1
ATOM 3852 C C . GLN A 1 495 ? -8.786 5.301 13.972 1.00 91.56 495 GLN A C 1
ATOM 3854 O O . GLN A 1 495 ? -9.569 4.382 13.713 1.00 91.56 495 GLN A O 1
ATOM 3859 N N . MET A 1 496 ? -8.952 6.075 15.052 1.00 93.31 496 MET A N 1
ATOM 3860 C CA . MET A 1 496 ? -10.065 5.897 15.994 1.00 93.31 496 MET A CA 1
ATOM 3861 C C . MET A 1 496 ? -11.421 6.179 15.341 1.00 93.31 496 MET A C 1
ATOM 3863 O O . MET A 1 496 ? -12.390 5.464 15.610 1.00 93.31 496 MET A O 1
ATOM 3867 N N . CYS A 1 497 ? -11.495 7.164 14.443 1.00 91.50 497 CYS A N 1
ATOM 3868 C CA . CYS A 1 497 ? -12.682 7.418 13.628 1.00 91.50 497 CYS A CA 1
ATOM 3869 C C . CYS A 1 497 ? -13.030 6.199 12.749 1.00 91.50 497 CYS A C 1
ATOM 3871 O O . CYS A 1 497 ? -14.166 5.712 12.752 1.00 91.50 497 CYS A O 1
ATOM 3873 N N . SER A 1 498 ? -12.025 5.634 12.076 1.00 92.75 498 SER A N 1
ATOM 3874 C CA . SER A 1 498 ? -12.159 4.424 11.257 1.00 92.75 498 SER A CA 1
ATOM 3875 C C . SER A 1 498 ? -12.593 3.201 12.075 1.00 92.75 498 SER A C 1
ATOM 3877 O O . SER A 1 498 ? -13.474 2.444 11.664 1.00 92.75 498 SER A O 1
ATOM 3879 N N . ALA A 1 499 ? -12.046 3.013 13.277 1.00 94.69 499 ALA A N 1
ATOM 3880 C CA . ALA A 1 499 ? -12.457 1.932 14.169 1.00 94.69 499 ALA A CA 1
ATOM 3881 C C . ALA A 1 499 ? -13.889 2.131 14.695 1.00 94.69 499 ALA A C 1
ATOM 3883 O O . ALA A 1 499 ? -14.666 1.175 14.765 1.00 94.69 499 ALA A O 1
ATOM 3884 N N . ALA A 1 500 ? -14.277 3.368 15.017 1.00 92.94 500 ALA A N 1
ATOM 3885 C CA . ALA A 1 500 ? -15.633 3.696 15.443 1.00 92.94 500 ALA A CA 1
ATOM 3886 C C . ALA A 1 500 ? -16.675 3.397 14.356 1.00 92.94 500 ALA A C 1
ATOM 3888 O O . ALA A 1 500 ? -17.742 2.873 14.679 1.00 92.94 500 ALA A O 1
ATOM 3889 N N . CYS A 1 501 ? -16.353 3.625 13.077 1.00 90.62 501 CYS A N 1
ATOM 3890 C CA . CYS A 1 501 ? -17.182 3.206 11.940 1.00 90.62 501 CYS A CA 1
ATOM 3891 C C . CYS A 1 501 ? -17.554 1.710 12.022 1.00 90.62 501 CYS A C 1
ATOM 3893 O O . CYS A 1 501 ? -18.723 1.350 11.867 1.00 90.62 501 CYS A O 1
ATOM 3895 N N . LEU A 1 502 ? -16.602 0.840 12.383 1.00 92.75 502 LEU A N 1
ATOM 3896 C CA . LEU A 1 502 ? -16.872 -0.588 12.591 1.00 92.75 502 LEU A CA 1
ATOM 3897 C C . LEU A 1 502 ? -17.729 -0.854 13.831 1.00 92.75 502 LEU A C 1
ATOM 3899 O O . LEU A 1 502 ? -18.658 -1.661 13.773 1.00 92.75 502 LEU A O 1
ATOM 3903 N N . GLY A 1 503 ? -17.440 -0.174 14.944 1.00 93.19 503 GLY A N 1
ATOM 3904 C CA . GLY A 1 503 ? -18.202 -0.312 16.187 1.00 93.19 503 GLY A CA 1
ATOM 3905 C C . GLY A 1 503 ? -19.683 0.039 16.013 1.00 93.19 503 GLY A C 1
ATOM 3906 O O . GLY A 1 503 ? -20.561 -0.656 16.524 1.00 93.19 503 GLY A O 1
ATOM 3907 N N . ARG A 1 504 ? -19.986 1.057 15.202 1.00 90.88 504 ARG A N 1
ATOM 3908 C CA . ARG A 1 504 ? -21.361 1.491 14.910 1.00 90.88 504 ARG A CA 1
ATOM 3909 C C . ARG A 1 504 ? -22.195 0.431 14.186 1.00 90.88 504 ARG A C 1
ATOM 3911 O O . ARG A 1 504 ? -23.408 0.392 14.380 1.00 90.88 504 ARG A O 1
ATOM 3918 N N . LEU A 1 505 ? -21.576 -0.493 13.444 1.00 89.50 505 LEU A N 1
ATOM 3919 C CA . LEU A 1 505 ? -22.295 -1.621 12.834 1.00 89.50 505 LEU A CA 1
ATOM 3920 C C . LEU A 1 505 ? -22.933 -2.540 13.886 1.00 89.50 505 LEU A C 1
ATOM 3922 O O . LEU A 1 505 ? -23.992 -3.118 13.634 1.00 89.50 505 LEU A O 1
ATOM 3926 N N . SER A 1 506 ? -22.306 -2.656 15.061 1.00 91.62 506 SER A N 1
ATOM 3927 C CA . SER A 1 506 ? -22.761 -3.456 16.206 1.00 91.62 506 SER A CA 1
ATOM 3928 C C . SER A 1 506 ? -22.978 -2.585 17.446 1.00 91.62 506 SER A C 1
ATOM 3930 O O . SER A 1 506 ? -22.540 -2.939 18.543 1.00 91.62 506 SER A O 1
ATOM 3932 N N . LEU A 1 507 ? -23.678 -1.458 17.269 1.00 92.56 507 LEU A N 1
ATOM 3933 C CA . LEU A 1 507 ? -23.758 -0.366 18.242 1.00 92.56 507 LEU A CA 1
ATOM 3934 C C . LEU A 1 507 ? -24.019 -0.815 19.686 1.00 92.56 507 LEU A C 1
ATOM 3936 O O . LEU A 1 507 ? -23.240 -0.470 20.564 1.00 92.56 507 LEU A O 1
ATOM 3940 N N . ALA A 1 508 ? -25.063 -1.609 19.947 1.00 93.69 508 ALA A N 1
ATOM 3941 C CA . ALA A 1 508 ? -25.384 -2.050 21.308 1.00 93.69 508 ALA A CA 1
ATOM 3942 C C . ALA A 1 508 ? -24.218 -2.804 21.974 1.00 93.69 508 ALA A C 1
ATOM 3944 O O . ALA A 1 508 ? -23.861 -2.536 23.119 1.00 93.69 508 ALA A O 1
ATOM 3945 N N . ARG A 1 509 ? -23.574 -3.725 21.247 1.00 95.56 509 ARG A N 1
ATOM 3946 C CA . ARG A 1 509 ? -22.431 -4.485 21.776 1.00 95.56 509 ARG A CA 1
ATOM 3947 C C . ARG A 1 509 ? -21.234 -3.563 22.015 1.00 95.56 509 ARG A C 1
ATOM 3949 O O . ARG A 1 509 ? -20.571 -3.684 23.039 1.00 95.56 509 ARG A O 1
ATOM 3956 N N . SER A 1 510 ? -20.985 -2.634 21.094 1.00 96.88 510 SER A N 1
ATOM 3957 C CA . SER A 1 510 ? -19.890 -1.666 21.188 1.00 96.88 510 SER A CA 1
ATOM 3958 C C . SER A 1 510 ? -20.079 -0.672 22.334 1.00 96.88 510 SER A C 1
ATOM 3960 O O . SER A 1 510 ? -19.134 -0.442 23.080 1.00 96.88 510 SER A O 1
ATOM 3962 N N . LEU A 1 511 ? -21.294 -0.155 22.542 1.00 97.38 511 LEU A N 1
ATOM 3963 C CA . LEU A 1 511 ? -21.629 0.702 23.683 1.00 97.38 511 LEU A CA 1
ATOM 3964 C C . LEU A 1 511 ? -21.389 -0.025 25.006 1.00 97.38 511 LEU A C 1
ATOM 3966 O O . LEU A 1 511 ? -20.731 0.521 25.885 1.00 97.38 511 LEU A O 1
ATOM 3970 N N . ALA A 1 512 ? -21.861 -1.269 25.127 1.00 97.69 512 ALA A N 1
ATOM 3971 C CA . ALA A 1 512 ? -21.633 -2.076 26.323 1.00 97.69 512 ALA A CA 1
ATOM 3972 C C . ALA A 1 512 ? -20.135 -2.313 26.583 1.00 97.69 512 ALA A C 1
ATOM 3974 O O . ALA A 1 512 ? -19.686 -2.198 27.723 1.00 97.69 512 ALA A O 1
ATOM 3975 N N . ALA A 1 513 ? -19.354 -2.610 25.539 1.00 97.88 513 ALA A N 1
ATOM 3976 C CA . ALA A 1 513 ? -17.914 -2.823 25.658 1.00 97.88 513 ALA A CA 1
ATOM 3977 C C . ALA A 1 513 ? -17.180 -1.554 26.120 1.00 97.88 513 ALA A C 1
ATOM 3979 O O . ALA A 1 513 ? -16.391 -1.618 27.060 1.00 97.88 513 ALA A O 1
ATOM 3980 N N . VAL A 1 514 ? -17.468 -0.397 25.513 1.00 97.81 514 VAL A N 1
ATOM 3981 C CA . VAL A 1 514 ? -16.865 0.887 25.908 1.00 97.81 514 VAL A CA 1
ATOM 3982 C C . VAL A 1 514 ? -17.275 1.278 27.328 1.00 97.81 514 VAL A C 1
ATOM 3984 O O . VAL A 1 514 ? -16.422 1.669 28.122 1.00 97.81 514 VAL A O 1
ATOM 3987 N N . ASP A 1 515 ? -18.552 1.126 27.685 1.00 97.88 515 ASP A N 1
ATOM 3988 C CA . ASP A 1 515 ? -19.064 1.465 29.016 1.00 97.88 515 ASP A CA 1
ATOM 3989 C C . ASP A 1 515 ? -18.370 0.649 30.120 1.00 97.88 515 ASP A C 1
ATOM 3991 O O . ASP A 1 515 ? -17.961 1.201 31.141 1.00 97.88 515 ASP A O 1
ATOM 3995 N N . VAL A 1 516 ? -18.124 -0.646 29.888 1.00 97.56 516 VAL A N 1
ATOM 3996 C CA . VAL A 1 516 ? -17.331 -1.483 30.807 1.00 97.56 516 VAL A CA 1
ATOM 3997 C C . VAL A 1 516 ? -15.925 -0.911 31.022 1.00 97.56 516 VAL A C 1
ATOM 3999 O O . VAL A 1 516 ? -15.458 -0.872 32.162 1.00 97.56 516 VAL A O 1
ATOM 4002 N N . GLN A 1 517 ? -15.264 -0.429 29.966 1.00 97.06 517 GLN A N 1
ATOM 4003 C CA . GLN A 1 517 ? -13.922 0.154 30.072 1.00 97.06 517 GLN A CA 1
ATOM 4004 C C . GLN A 1 517 ? -13.932 1.497 30.817 1.00 97.06 517 GLN A C 1
ATOM 4006 O O . GLN A 1 517 ? -13.110 1.706 31.711 1.00 97.06 517 GLN A O 1
ATOM 4011 N N . VAL A 1 518 ? -14.893 2.382 30.517 1.00 97.44 518 VAL A N 1
ATOM 4012 C CA . VAL A 1 518 ? -15.046 3.685 31.194 1.00 97.44 518 VAL A CA 1
ATOM 4013 C C . VAL A 1 518 ? -15.330 3.497 32.685 1.00 97.44 518 VAL A C 1
ATOM 4015 O O . VAL A 1 518 ? -14.706 4.153 33.524 1.00 97.44 518 VAL A O 1
ATOM 4018 N N . ARG A 1 519 ? -16.221 2.571 33.056 1.00 97.31 519 ARG A N 1
ATOM 4019 C CA . ARG A 1 519 ? -16.478 2.259 34.470 1.00 97.31 519 ARG A CA 1
ATOM 4020 C C . ARG A 1 519 ? -15.247 1.673 35.148 1.00 97.31 519 ARG A C 1
ATOM 4022 O O . ARG A 1 519 ? -14.890 2.114 36.237 1.00 97.31 519 ARG A O 1
ATOM 4029 N N . GLY A 1 520 ? -14.569 0.732 34.490 1.00 95.75 520 GLY A N 1
ATOM 4030 C CA . GLY A 1 520 ? -13.368 0.095 35.023 1.00 95.75 520 GLY A CA 1
ATOM 4031 C C . GLY A 1 520 ? -12.268 1.104 35.352 1.00 95.75 520 GLY A C 1
ATOM 4032 O O . GLY A 1 520 ? -11.728 1.087 36.459 1.00 95.75 520 GLY A O 1
ATOM 4033 N N . VAL A 1 521 ? -11.974 2.036 34.440 1.00 95.00 521 VAL A N 1
ATOM 4034 C CA . VAL A 1 521 ? -10.971 3.079 34.702 1.00 95.00 521 VAL A CA 1
ATOM 4035 C C . VAL A 1 521 ? -11.446 4.091 35.749 1.00 95.00 521 VAL A C 1
ATOM 4037 O O . VAL A 1 521 ? -10.655 4.509 36.597 1.00 95.00 521 VAL A O 1
ATOM 4040 N N . SER A 1 522 ? -12.744 4.409 35.783 1.00 95.25 522 SER A N 1
ATOM 4041 C CA . SER A 1 522 ? -13.328 5.268 36.823 1.00 95.25 522 SER A CA 1
ATOM 4042 C C . SER A 1 522 ? -13.168 4.664 38.222 1.00 95.25 522 SER A C 1
ATOM 4044 O O . SER A 1 522 ? -12.815 5.369 39.163 1.00 95.25 522 SER A O 1
ATOM 4046 N N . GLU A 1 523 ? -13.341 3.348 38.375 1.00 95.12 523 GLU A N 1
ATOM 4047 C CA . GLU A 1 523 ? -13.113 2.647 39.647 1.00 95.12 523 GLU A CA 1
ATOM 4048 C C . GLU A 1 523 ? -11.641 2.669 40.088 1.00 95.12 523 GLU A C 1
ATOM 4050 O O . GLU A 1 523 ? -11.342 2.691 41.287 1.00 95.12 523 GLU A O 1
ATOM 4055 N N . VAL A 1 524 ? -10.696 2.617 39.144 1.00 93.25 524 VAL A N 1
ATOM 4056 C CA . VAL A 1 524 ? -9.261 2.731 39.455 1.00 93.25 524 VAL A CA 1
ATOM 4057 C C . VAL A 1 524 ? -8.923 4.161 39.874 1.00 93.25 524 VAL A C 1
ATOM 4059 O O . VAL A 1 524 ? -8.228 4.349 40.874 1.00 93.25 524 VAL A O 1
ATOM 4062 N N . LEU A 1 525 ? -9.465 5.163 39.179 1.00 91.19 525 LEU A N 1
ATOM 4063 C CA . LEU A 1 525 ? -9.292 6.570 39.534 1.00 91.19 525 LEU A CA 1
ATOM 4064 C C . LEU A 1 525 ? -9.926 6.904 40.888 1.00 91.19 525 LEU A C 1
ATOM 4066 O O . LEU A 1 525 ? -9.258 7.513 41.716 1.00 91.19 525 LEU A O 1
ATOM 4070 N N . SER A 1 526 ? -11.147 6.446 41.179 1.00 92.25 526 SER A N 1
ATOM 4071 C CA . SER A 1 526 ? -11.767 6.639 42.502 1.00 92.25 526 SER A CA 1
ATOM 4072 C C . SER A 1 526 ? -10.885 6.069 43.615 1.00 92.25 526 SER A C 1
ATOM 4074 O O . SER A 1 526 ? -10.636 6.734 44.619 1.00 92.25 526 SER A O 1
ATOM 4076 N N . ARG A 1 527 ? -10.311 4.874 43.408 1.00 91.19 527 ARG A N 1
ATOM 4077 C CA . ARG A 1 527 ? -9.362 4.282 44.361 1.00 91.19 527 ARG A CA 1
ATOM 4078 C C . ARG A 1 527 ? -8.100 5.122 44.522 1.00 91.19 527 ARG A C 1
ATOM 4080 O O . ARG A 1 527 ? -7.705 5.367 45.656 1.00 91.19 527 ARG A O 1
ATOM 4087 N N . LEU A 1 528 ? -7.513 5.623 43.434 1.00 89.31 528 LEU A N 1
ATOM 4088 C CA . LEU A 1 528 ? -6.381 6.553 43.500 1.00 89.31 528 LEU A CA 1
ATOM 4089 C C . LEU A 1 528 ? -6.719 7.797 44.341 1.00 89.31 528 LEU A C 1
ATOM 4091 O O . LEU A 1 528 ? -5.900 8.227 45.153 1.00 89.31 528 LEU A O 1
ATOM 4095 N N . LEU A 1 529 ? -7.932 8.342 44.213 1.00 85.12 529 LEU A N 1
ATOM 4096 C CA . LEU A 1 529 ? -8.391 9.492 45.002 1.00 85.12 529 LEU A CA 1
ATOM 4097 C C . LEU A 1 529 ? -8.595 9.188 46.483 1.00 85.12 529 LEU A C 1
ATOM 4099 O O . LEU A 1 529 ? -8.439 10.084 47.317 1.00 85.12 529 LEU A O 1
ATOM 4103 N N . GLU A 1 530 ? -8.992 7.965 46.812 1.00 87.25 530 GLU A N 1
ATOM 4104 C CA . GLU A 1 530 ? -9.253 7.532 48.183 1.00 87.25 530 GLU A CA 1
ATOM 4105 C C . GLU A 1 530 ? -7.972 7.119 48.912 1.00 87.25 530 GLU A C 1
ATOM 4107 O O . GLU A 1 530 ? -7.768 7.487 50.069 1.00 87.25 530 GLU A O 1
ATOM 4112 N N . THR A 1 531 ? -7.102 6.358 48.246 1.00 87.94 531 THR A N 1
ATOM 4113 C CA . THR A 1 531 ? -5.936 5.715 48.868 1.00 87.94 531 THR A CA 1
ATOM 4114 C C . THR A 1 531 ? -4.615 6.404 48.547 1.00 87.94 531 THR A C 1
ATOM 4116 O O . THR A 1 531 ? -3.599 6.071 49.160 1.00 87.94 531 THR A O 1
ATOM 4119 N N . GLY A 1 532 ? -4.586 7.311 47.565 1.00 84.81 532 GLY A N 1
ATOM 4120 C CA . GLY A 1 532 ? -3.351 7.904 47.049 1.00 84.81 532 GLY A CA 1
ATOM 4121 C C . GLY A 1 532 ? -2.427 6.894 46.361 1.00 84.81 532 GLY A C 1
ATOM 4122 O O . GLY A 1 532 ? -1.226 7.145 46.258 1.00 84.81 532 GLY A O 1
ATOM 4123 N N . SER A 1 533 ? -2.945 5.733 45.941 1.00 86.12 533 SER A N 1
ATOM 4124 C CA . SER A 1 533 ? -2.156 4.663 45.322 1.00 86.12 533 SER A CA 1
ATOM 4125 C C . SER A 1 533 ? -2.886 3.958 44.179 1.00 86.12 533 SER A C 1
ATOM 4127 O O . SER A 1 533 ? -4.098 3.764 44.225 1.00 86.12 533 SER A O 1
ATOM 4129 N N . VAL A 1 534 ? -2.124 3.518 43.175 1.00 88.06 534 VAL A N 1
ATOM 4130 C CA . VAL A 1 534 ? -2.580 2.650 42.079 1.00 88.06 534 VAL A CA 1
ATOM 4131 C C . VAL A 1 534 ? -1.887 1.303 42.230 1.00 88.06 534 VAL A C 1
ATOM 4133 O O . VAL A 1 534 ? -0.663 1.243 42.291 1.00 88.06 534 VAL A O 1
ATOM 4136 N N . ASN A 1 535 ? -2.650 0.210 42.316 1.00 83.94 535 ASN A N 1
ATOM 4137 C CA . ASN A 1 535 ? -2.107 -1.156 42.418 1.00 83.94 535 ASN A CA 1
ATOM 4138 C C . ASN A 1 535 ? -1.037 -1.339 43.521 1.00 83.94 535 ASN A C 1
ATOM 4140 O O . ASN A 1 535 ? -0.102 -2.122 43.376 1.00 83.94 535 ASN A O 1
ATOM 4144 N N . GLY A 1 536 ? -1.169 -0.612 44.637 1.00 81.38 536 GLY A N 1
ATOM 4145 C CA . GLY A 1 536 ? -0.220 -0.655 45.756 1.00 81.38 536 GLY A CA 1
ATOM 4146 C C . GLY A 1 536 ? 1.040 0.200 45.574 1.00 81.38 536 GLY A C 1
ATOM 4147 O O . GLY A 1 536 ? 1.864 0.244 46.485 1.00 81.38 536 GLY A O 1
ATOM 4148 N N . GLN A 1 537 ? 1.184 0.905 44.449 1.00 85.12 537 GLN A N 1
ATOM 4149 C CA . GLN A 1 537 ? 2.221 1.914 44.239 1.00 85.12 537 GLN A CA 1
ATOM 4150 C C . GLN A 1 537 ? 1.698 3.317 44.568 1.00 85.12 537 GLN A C 1
ATOM 4152 O O . GLN A 1 537 ? 0.528 3.602 44.309 1.00 85.12 537 GLN A O 1
ATOM 4157 N N . PRO A 1 538 ? 2.528 4.206 45.145 1.00 86.81 538 PRO A N 1
ATOM 4158 C CA . PRO A 1 538 ? 2.122 5.583 45.406 1.00 86.81 538 PRO A CA 1
ATOM 4159 C C . PRO A 1 538 ? 1.730 6.275 44.097 1.00 86.81 538 PRO A C 1
ATOM 4161 O O . PRO A 1 538 ? 2.381 6.084 43.075 1.00 86.81 538 PRO A O 1
ATOM 4164 N N . GLY A 1 539 ? 0.668 7.078 44.127 1.00 86.19 539 GLY A N 1
ATOM 4165 C CA . GLY A 1 539 ? 0.182 7.816 42.957 1.00 86.19 539 GLY A CA 1
ATOM 4166 C C . GLY A 1 539 ? 1.073 8.987 42.536 1.00 86.19 539 GLY A C 1
ATOM 4167 O O . GLY A 1 539 ? 0.888 9.543 41.461 1.00 86.19 539 GLY A O 1
ATOM 4168 N N . LEU A 1 540 ? 2.034 9.361 43.381 1.00 87.81 540 LEU A N 1
ATOM 4169 C CA . LEU A 1 540 ? 2.972 10.456 43.156 1.00 87.81 540 LEU A CA 1
ATOM 4170 C C . LEU A 1 540 ? 4.408 9.965 43.337 1.00 87.81 540 LEU A C 1
ATOM 4172 O O . LEU A 1 540 ? 4.674 9.097 44.177 1.00 87.81 540 LEU A O 1
ATOM 4176 N N . LEU A 1 541 ? 5.333 10.557 42.586 1.00 85.69 541 LEU A N 1
ATOM 4177 C CA . LEU A 1 541 ? 6.768 10.342 42.744 1.00 85.69 541 LEU A CA 1
ATOM 4178 C C . LEU A 1 541 ? 7.291 10.899 44.085 1.00 85.69 541 LEU A C 1
ATOM 4180 O O . LEU A 1 541 ? 6.662 11.772 44.702 1.00 85.69 541 LEU A O 1
ATOM 4184 N N . PRO A 1 542 ? 8.459 10.422 44.566 1.00 77.31 542 PRO A N 1
ATOM 4185 C CA . PRO A 1 542 ? 9.120 10.984 45.741 1.00 77.31 542 PRO A CA 1
ATOM 4186 C C . PRO A 1 542 ? 9.362 12.491 45.568 1.00 77.31 542 PRO A C 1
ATOM 4188 O O . PRO A 1 542 ? 10.111 12.907 44.694 1.00 77.31 542 PRO A O 1
ATOM 4191 N N . GLY A 1 543 ? 8.723 13.311 46.405 1.00 72.88 543 GLY A N 1
ATOM 4192 C CA . GLY A 1 543 ? 8.709 14.775 46.261 1.00 72.88 543 GLY A CA 1
ATOM 4193 C C . GLY A 1 543 ? 7.304 15.348 46.074 1.00 72.88 543 GLY A C 1
ATOM 4194 O O . GLY A 1 543 ? 7.085 16.515 46.382 1.00 72.88 543 GLY A O 1
ATOM 4195 N N . GLY A 1 544 ? 6.334 14.518 45.672 1.00 75.81 544 GLY A N 1
ATOM 4196 C CA . GLY A 1 544 ? 4.909 14.859 45.664 1.00 75.81 544 GLY A CA 1
ATOM 4197 C C . GLY A 1 544 ? 4.492 15.886 44.611 1.00 75.81 544 GLY A C 1
ATOM 4198 O O . GLY A 1 544 ? 3.407 16.442 44.737 1.00 75.81 544 GLY A O 1
ATOM 4199 N N . GLN A 1 545 ? 5.339 16.161 43.615 1.00 76.06 545 GLN A N 1
ATOM 4200 C CA . GLN A 1 545 ? 5.072 17.154 42.566 1.00 76.06 545 GLN A CA 1
ATOM 4201 C C . GLN A 1 545 ? 4.630 16.533 41.235 1.00 76.06 545 GLN A C 1
ATOM 4203 O O . GLN A 1 545 ? 3.942 17.199 40.472 1.00 76.06 545 GLN A O 1
ATOM 4208 N N . GLU A 1 546 ? 4.964 15.266 40.988 1.00 82.12 546 GLU A N 1
ATOM 4209 C CA . GLU A 1 546 ? 4.718 14.575 39.717 1.00 82.12 546 GLU A CA 1
ATOM 4210 C C . GLU A 1 546 ? 3.973 13.255 39.939 1.00 82.12 546 GLU A C 1
ATOM 4212 O O . GLU A 1 546 ? 4.133 12.605 40.981 1.00 82.12 546 GLU A O 1
ATOM 4217 N N . LEU A 1 547 ? 3.162 12.863 38.952 1.00 87.88 547 LEU A N 1
ATOM 4218 C CA . LEU A 1 547 ? 2.491 11.566 38.908 1.00 87.88 547 LEU A CA 1
ATOM 4219 C C . LEU A 1 547 ? 3.521 10.435 38.852 1.00 87.88 547 LEU A C 1
ATOM 4221 O O . LEU A 1 547 ? 4.543 10.535 38.180 1.00 87.88 547 LEU A O 1
ATOM 4225 N N . SER A 1 548 ? 3.248 9.338 39.558 1.00 91.19 548 SER A N 1
ATOM 4226 C CA . SER A 1 548 ? 4.016 8.111 39.341 1.00 91.19 548 SER A CA 1
ATOM 4227 C C . SER A 1 548 ? 3.680 7.502 37.976 1.00 91.19 548 SER A C 1
ATOM 4229 O O . SER A 1 548 ? 2.555 7.692 37.514 1.00 91.19 548 SER A O 1
ATOM 4231 N N . PRO A 1 549 ? 4.579 6.701 37.368 1.00 91.50 549 PRO A N 1
ATOM 4232 C CA . PRO A 1 549 ? 4.304 5.993 36.116 1.00 91.50 549 PRO A CA 1
ATOM 4233 C C . PRO A 1 549 ? 2.934 5.312 36.093 1.00 91.50 549 PRO A C 1
ATOM 4235 O O . PRO A 1 549 ? 2.121 5.578 35.215 1.00 91.50 549 PRO A O 1
ATOM 4238 N N . ALA A 1 550 ? 2.613 4.532 37.130 1.00 92.00 550 ALA A N 1
ATOM 4239 C CA . ALA A 1 550 ? 1.331 3.838 37.235 1.00 92.00 550 ALA A CA 1
ATOM 4240 C C . ALA A 1 550 ? 0.119 4.789 37.284 1.00 92.00 550 ALA A C 1
ATOM 4242 O O . ALA A 1 550 ? -0.953 4.450 36.787 1.00 92.00 550 ALA A O 1
ATOM 4243 N N . ALA A 1 551 ? 0.254 5.967 37.901 1.00 91.81 551 ALA A N 1
ATOM 4244 C CA . ALA A 1 551 ? -0.814 6.961 37.917 1.00 91.81 551 ALA A CA 1
ATOM 4245 C C . ALA A 1 551 ? -0.931 7.695 36.572 1.00 91.81 551 ALA A C 1
ATOM 4247 O O . ALA A 1 551 ? -2.052 7.893 36.106 1.00 91.81 551 ALA A O 1
ATOM 4248 N N . THR A 1 552 ? 0.192 8.025 35.923 1.00 92.38 552 THR A N 1
ATOM 4249 C CA . THR A 1 552 ? 0.236 8.583 34.561 1.00 92.38 552 THR A CA 1
ATOM 4250 C C . THR A 1 552 ? -0.444 7.646 33.566 1.00 92.38 552 THR A C 1
ATOM 4252 O O . THR A 1 552 ? -1.364 8.063 32.866 1.00 92.38 552 THR A O 1
ATOM 4255 N N . GLY A 1 553 ? -0.101 6.355 33.590 1.00 93.12 553 GLY A N 1
ATOM 4256 C CA . GLY A 1 553 ? -0.729 5.347 32.740 1.00 93.12 553 GLY A CA 1
ATOM 4257 C C . GLY A 1 553 ? -2.242 5.256 32.928 1.00 93.12 553 GLY A C 1
ATOM 4258 O O . GLY A 1 553 ? -2.982 5.182 31.951 1.00 93.12 553 GLY A O 1
ATOM 4259 N N . VAL A 1 554 ? -2.742 5.281 34.170 1.00 93.69 554 VAL A N 1
ATOM 4260 C CA . VAL A 1 554 ? -4.196 5.249 34.429 1.00 93.69 554 VAL A CA 1
ATOM 4261 C C . VAL A 1 554 ? -4.888 6.520 33.932 1.00 93.69 554 VAL A C 1
ATOM 4263 O O . VAL A 1 554 ? -5.993 6.432 33.395 1.00 93.69 554 VAL A O 1
ATOM 4266 N N . MET A 1 555 ? -4.263 7.691 34.084 1.00 93.69 555 MET A N 1
ATOM 4267 C CA . MET A 1 555 ? -4.802 8.947 33.549 1.00 93.69 555 MET A CA 1
ATOM 4268 C C . MET A 1 555 ? -4.894 8.901 32.023 1.00 93.69 555 MET A C 1
ATOM 4270 O O . MET A 1 555 ? -5.922 9.285 31.463 1.00 93.69 555 MET A O 1
ATOM 4274 N N . GLU A 1 556 ? -3.866 8.374 31.357 1.00 94.44 556 GLU A N 1
ATOM 4275 C CA . GLU A 1 556 ? -3.850 8.245 29.901 1.00 94.44 556 GLU A CA 1
ATOM 4276 C C . GLU A 1 556 ? -4.820 7.168 29.394 1.00 94.44 556 GLU A C 1
ATOM 4278 O O . GLU A 1 556 ? -5.511 7.352 28.389 1.00 94.44 556 GLU A O 1
ATOM 4283 N N . GLN A 1 557 ? -4.970 6.072 30.138 1.00 95.50 557 GLN A N 1
ATOM 4284 C CA . GLN A 1 557 ? -5.998 5.068 29.880 1.00 95.50 557 GLN A CA 1
ATOM 4285 C C . GLN A 1 557 ? -7.406 5.670 29.983 1.00 95.50 557 GLN A C 1
ATOM 4287 O O . GLN A 1 557 ? -8.257 5.389 29.139 1.00 95.50 557 GLN A O 1
ATOM 4292 N N . ALA A 1 558 ? -7.655 6.519 30.985 1.00 96.19 558 ALA A N 1
ATOM 4293 C CA . ALA A 1 558 ? -8.931 7.215 31.138 1.00 96.19 558 ALA A CA 1
ATOM 4294 C C . ALA A 1 558 ? -9.179 8.183 29.981 1.00 96.19 558 ALA A C 1
ATOM 4296 O O . ALA A 1 558 ? -10.275 8.199 29.421 1.00 96.19 558 ALA A O 1
ATOM 4297 N N . ARG A 1 559 ? -8.149 8.938 29.579 1.00 95.88 559 ARG A N 1
ATOM 4298 C CA . ARG A 1 559 ? -8.208 9.841 28.426 1.00 95.88 559 ARG A CA 1
ATOM 4299 C C . ARG A 1 559 ? -8.566 9.068 27.159 1.00 95.88 559 ARG A C 1
ATOM 4301 O O . ARG A 1 559 ? -9.523 9.421 26.478 1.00 95.88 559 ARG A O 1
ATOM 4308 N N . THR A 1 560 ? -7.865 7.967 26.899 1.00 96.38 560 THR A N 1
ATOM 4309 C CA . THR A 1 560 ? -8.099 7.092 25.743 1.00 96.38 560 THR A CA 1
ATOM 4310 C C . THR A 1 560 ? -9.520 6.515 25.751 1.00 96.38 560 THR A C 1
ATOM 4312 O O . THR A 1 560 ? -10.188 6.530 24.721 1.00 96.38 560 THR A O 1
ATOM 4315 N N . ALA A 1 561 ? -10.032 6.071 26.906 1.00 97.38 561 ALA A N 1
ATOM 4316 C CA . ALA A 1 561 ? -11.403 5.565 27.030 1.00 97.38 561 ALA A CA 1
ATOM 4317 C C . ALA A 1 561 ? -12.457 6.627 26.680 1.00 97.38 561 ALA A C 1
ATOM 4319 O O . ALA A 1 561 ? -13.417 6.333 25.967 1.00 97.38 561 ALA A O 1
ATOM 4320 N N . VAL A 1 562 ? -12.262 7.865 27.148 1.00 96.62 562 VAL A N 1
ATOM 4321 C CA . VAL A 1 562 ? -13.131 9.006 26.819 1.00 96.62 562 VAL A CA 1
ATOM 4322 C C . VAL A 1 562 ? -13.094 9.303 25.321 1.00 96.62 562 VAL A C 1
ATOM 4324 O O . VAL A 1 562 ? -14.145 9.515 24.716 1.00 96.62 562 VAL A O 1
ATOM 4327 N N . VAL A 1 563 ? -11.907 9.279 24.708 1.00 95.19 563 VAL A N 1
ATOM 4328 C CA . VAL A 1 563 ? -11.753 9.564 23.276 1.00 95.19 563 VAL A CA 1
ATOM 4329 C C . VAL A 1 563 ? -12.421 8.489 22.412 1.00 95.19 563 VAL A C 1
ATOM 4331 O O . VAL A 1 563 ? -13.221 8.815 21.535 1.00 95.19 563 VAL A O 1
ATOM 4334 N N . LEU A 1 564 ? -12.205 7.209 22.726 1.00 95.75 564 LEU A N 1
ATOM 4335 C CA . LEU A 1 564 ? -12.875 6.087 22.058 1.00 95.75 564 LEU A CA 1
ATOM 4336 C C . LEU A 1 564 ? -14.404 6.164 22.189 1.00 95.75 564 LEU A C 1
ATOM 4338 O O . LEU A 1 564 ? -15.120 5.922 21.214 1.00 95.75 564 LEU A O 1
ATOM 4342 N N . ALA A 1 565 ? -14.912 6.536 23.370 1.00 95.69 565 ALA A N 1
ATOM 4343 C CA . ALA A 1 565 ? -16.341 6.743 23.587 1.00 95.69 565 ALA A CA 1
ATOM 4344 C C . ALA A 1 565 ? -16.887 7.874 22.707 1.00 95.69 565 ALA A C 1
ATOM 4346 O O . ALA A 1 565 ? -17.913 7.692 22.051 1.00 95.69 565 ALA A O 1
ATOM 4347 N N . ALA A 1 566 ? -16.185 9.007 22.641 1.00 93.19 566 ALA A N 1
ATOM 4348 C CA . ALA A 1 566 ? -16.581 10.154 21.832 1.00 93.19 566 ALA A CA 1
ATOM 4349 C C . ALA A 1 566 ? -16.645 9.819 20.333 1.00 93.19 566 ALA A C 1
ATOM 4351 O O . ALA A 1 566 ? -17.633 10.158 19.683 1.00 93.19 566 ALA A O 1
ATOM 4352 N N . HIS A 1 567 ? -15.641 9.118 19.790 1.00 92.50 567 HIS A N 1
ATOM 4353 C CA . HIS A 1 567 ? -15.664 8.686 18.389 1.00 92.50 567 HIS A CA 1
ATOM 4354 C C . HIS A 1 567 ? -16.793 7.698 18.107 1.00 92.50 567 HIS A C 1
ATOM 4356 O O . HIS A 1 567 ? -17.411 7.769 17.047 1.00 92.50 567 HIS A O 1
ATOM 4362 N N . LEU A 1 568 ? -17.111 6.790 19.037 1.00 93.31 568 LEU A N 1
ATOM 4363 C CA . LEU A 1 568 ? -18.213 5.850 18.839 1.00 93.31 568 LEU A CA 1
ATOM 4364 C C . LEU A 1 568 ? -19.558 6.577 18.710 1.00 93.31 568 LEU A C 1
ATOM 4366 O O . LEU A 1 568 ? -20.345 6.220 17.831 1.00 93.31 568 LEU A O 1
ATOM 4370 N N . VAL A 1 569 ? -19.802 7.586 19.554 1.00 91.00 569 VAL A N 1
ATOM 4371 C CA . VAL A 1 569 ? -21.117 8.235 19.682 1.00 91.00 569 VAL A CA 1
ATOM 4372 C C . VAL A 1 569 ? -21.277 9.530 18.879 1.00 91.00 569 VAL A C 1
ATOM 4374 O O . VAL A 1 569 ? -22.399 9.982 18.724 1.00 91.00 569 VAL A O 1
ATOM 4377 N N . ALA A 1 570 ? -20.221 10.150 18.349 1.00 85.81 570 ALA A N 1
ATOM 4378 C CA . ALA A 1 570 ? -20.357 11.421 17.626 1.00 85.81 570 ALA A CA 1
ATOM 4379 C C . ALA A 1 570 ? -19.324 11.618 16.501 1.00 85.81 570 ALA A C 1
ATOM 4381 O O . ALA A 1 570 ? -18.177 11.172 16.604 1.00 85.81 570 ALA A O 1
ATOM 4382 N N . ASP A 1 571 ? -19.699 12.364 15.456 1.00 80.12 571 ASP A N 1
ATOM 4383 C CA . ASP A 1 571 ? -18.840 12.729 14.316 1.00 80.12 571 ASP A CA 1
ATOM 4384 C C . ASP A 1 571 ? -18.193 14.112 14.464 1.00 80.12 571 ASP A C 1
ATOM 4386 O O . ASP A 1 571 ? -18.505 14.878 15.377 1.00 80.12 571 ASP A O 1
ATOM 4390 N N . LYS A 1 572 ? -17.153 14.359 13.653 1.00 69.19 572 LYS A N 1
ATOM 4391 C CA . LYS A 1 572 ? -16.281 15.532 13.782 1.00 69.19 572 LYS A CA 1
ATOM 4392 C C . LYS A 1 572 ? -16.993 16.734 13.188 1.00 69.19 572 LYS A C 1
ATOM 4394 O O . LYS A 1 572 ? -17.415 16.677 12.042 1.00 69.19 572 LYS A O 1
ATOM 4399 N N . ASP A 1 573 ? -17.116 17.787 13.992 1.00 63.34 573 ASP A N 1
ATOM 4400 C CA . ASP A 1 573 ? -17.686 19.080 13.604 1.00 63.34 573 ASP A CA 1
ATOM 4401 C C . ASP A 1 573 ? -19.161 19.051 13.158 1.00 63.34 573 ASP A C 1
ATOM 4403 O O . ASP A 1 573 ? -19.612 19.975 12.480 1.00 63.34 573 ASP A O 1
ATOM 4407 N N . ASP A 1 574 ? -19.930 18.038 13.578 1.00 64.38 574 ASP A N 1
ATOM 4408 C CA . ASP A 1 574 ? -21.360 17.936 13.273 1.00 64.38 574 ASP A CA 1
ATOM 4409 C C . ASP A 1 574 ? -22.243 18.311 14.484 1.00 64.38 574 ASP A C 1
ATOM 4411 O O . ASP A 1 574 ? -21.995 17.920 15.632 1.00 64.38 574 ASP A O 1
ATOM 4415 N N . SER A 1 575 ? -23.289 19.099 14.222 1.00 66.19 575 SER A N 1
ATOM 4416 C CA . SER A 1 575 ? -24.376 19.389 15.170 1.00 66.19 575 SER A CA 1
ATOM 4417 C C . SER A 1 575 ? -25.493 18.342 15.117 1.00 66.19 575 SER A C 1
ATOM 4419 O O . SER A 1 575 ? -26.532 18.495 15.756 1.00 66.19 575 SER A O 1
ATOM 4421 N N . MET A 1 576 ? -25.318 17.291 14.319 1.00 73.56 576 MET A N 1
ATOM 4422 C CA . MET A 1 576 ? -26.243 16.174 14.221 1.00 73.56 576 MET A CA 1
ATOM 4423 C C . MET A 1 576 ? -25.682 14.928 14.909 1.00 73.56 576 MET A C 1
ATOM 4425 O O . MET A 1 576 ? -24.479 14.673 14.942 1.00 73.56 576 MET A O 1
ATOM 4429 N N . VAL A 1 577 ? -26.587 14.112 15.448 1.00 78.81 577 VAL A N 1
ATOM 4430 C CA . VAL A 1 577 ? -26.310 12.714 15.756 1.00 78.81 577 VAL A CA 1
ATOM 4431 C C . VAL A 1 577 ? -25.938 12.037 14.437 1.00 78.81 577 VAL A C 1
ATOM 4433 O O . VAL A 1 577 ? -26.738 12.105 13.498 1.00 78.81 577 VAL A O 1
ATOM 4436 N N . PRO A 1 578 ? -24.786 11.345 14.363 1.00 77.81 578 PRO A N 1
ATOM 4437 C CA . PRO A 1 578 ? -24.401 10.584 13.183 1.00 77.81 578 PRO A CA 1
ATOM 4438 C C . PRO A 1 578 ? -25.565 9.749 12.651 1.00 77.81 578 PRO A C 1
ATOM 4440 O O . PRO A 1 578 ? -26.178 8.990 13.407 1.00 77.81 578 PRO A O 1
ATOM 4443 N N . GLU A 1 579 ? -25.861 9.847 11.356 1.00 74.50 579 GLU A N 1
ATOM 4444 C CA . GLU A 1 579 ? -27.029 9.197 10.736 1.00 74.50 579 GLU A CA 1
ATOM 4445 C C . GLU A 1 579 ? -27.089 7.687 11.052 1.00 74.50 579 GLU A C 1
ATOM 4447 O O . GLU A 1 579 ? -28.143 7.122 11.368 1.00 74.50 579 GLU A O 1
ATOM 4452 N N . ARG A 1 580 ? -25.915 7.041 11.077 1.00 73.12 580 ARG A N 1
ATOM 4453 C CA . ARG A 1 580 ? -25.730 5.623 11.429 1.00 73.12 580 ARG A CA 1
ATOM 4454 C C . ARG A 1 580 ? -26.200 5.288 12.846 1.00 73.12 580 ARG A C 1
ATOM 4456 O O . ARG A 1 580 ? -26.715 4.202 13.088 1.00 73.12 580 ARG A O 1
ATOM 4463 N N . LEU A 1 581 ? -26.005 6.206 13.788 1.00 82.88 581 LEU A N 1
ATOM 4464 C CA . LEU A 1 581 ? -26.456 6.057 15.168 1.00 82.88 581 LEU A CA 1
ATOM 4465 C C . LEU A 1 581 ? -27.941 6.368 15.274 1.00 82.88 581 LEU A C 1
ATOM 4467 O O . LEU A 1 581 ? -28.678 5.591 15.871 1.00 82.88 581 LEU A O 1
ATOM 4471 N N . HIS A 1 582 ? -28.383 7.466 14.659 1.00 80.88 582 HIS A N 1
ATOM 4472 C CA . HIS A 1 582 ? -29.775 7.903 14.699 1.00 80.88 582 HIS A CA 1
ATOM 4473 C C . HIS A 1 582 ? -30.728 6.795 14.227 1.00 80.88 582 HIS A C 1
ATOM 4475 O O . HIS A 1 582 ? -31.667 6.432 14.934 1.00 80.88 582 HIS A O 1
ATOM 4481 N N . THR A 1 583 ? -30.432 6.172 13.084 1.00 79.12 583 THR A N 1
ATOM 4482 C CA . THR A 1 583 ? -31.251 5.084 12.522 1.00 79.12 583 THR A CA 1
ATOM 4483 C C . THR A 1 583 ? -31.361 3.864 13.440 1.00 79.12 583 THR A C 1
ATOM 4485 O O . THR A 1 583 ? -32.446 3.300 13.567 1.00 79.12 583 THR A O 1
ATOM 4488 N N . VAL A 1 584 ? -30.273 3.461 14.106 1.00 82.81 584 VAL A N 1
ATOM 4489 C CA . VAL A 1 584 ? -30.274 2.324 15.043 1.00 82.81 584 VAL A CA 1
ATOM 4490 C C . VAL A 1 584 ? -30.991 2.683 16.345 1.00 82.81 584 VAL A C 1
ATOM 4492 O O . VAL A 1 584 ? -31.822 1.911 16.819 1.00 82.81 584 VAL A O 1
ATOM 4495 N N . LEU A 1 585 ? -30.719 3.864 16.903 1.00 85.25 585 LEU A N 1
ATOM 4496 C CA . LEU A 1 585 ? -31.292 4.325 18.172 1.00 85.25 585 LEU A CA 1
ATOM 4497 C C . LEU A 1 585 ? -32.817 4.512 18.106 1.00 85.25 585 LEU A C 1
ATOM 4499 O O . LEU A 1 585 ? -33.487 4.378 19.127 1.00 85.25 585 LEU A O 1
ATOM 4503 N N . LEU A 1 586 ? -33.385 4.772 16.923 1.00 82.19 586 LEU A N 1
ATOM 4504 C CA . LEU A 1 586 ? -34.839 4.852 16.730 1.00 82.19 586 LEU A CA 1
ATOM 4505 C C . LEU A 1 586 ? -35.558 3.497 16.841 1.00 82.19 586 LEU A C 1
ATOM 4507 O O . LEU A 1 586 ? -36.766 3.464 17.098 1.00 82.19 586 LEU A O 1
ATOM 4511 N N . VAL A 1 587 ? -34.850 2.388 16.607 1.00 83.25 587 VAL A N 1
ATOM 4512 C CA . VAL A 1 587 ? -35.452 1.047 16.490 1.00 83.25 587 VAL A CA 1
ATOM 4513 C C . VAL A 1 587 ? -34.942 0.038 17.521 1.00 83.25 587 VAL A C 1
ATOM 4515 O O . VAL A 1 587 ? -35.614 -0.970 17.740 1.00 83.25 587 VAL A O 1
ATOM 4518 N N . ASP A 1 588 ? -33.797 0.292 18.159 1.00 86.12 588 ASP A N 1
ATOM 4519 C CA . ASP A 1 588 ? -33.184 -0.563 19.182 1.00 86.12 588 ASP A CA 1
ATOM 4520 C C . ASP A 1 588 ? -33.169 0.144 20.550 1.00 86.12 588 ASP A C 1
ATOM 4522 O O . ASP A 1 588 ? -32.233 0.869 20.895 1.00 86.12 588 ASP A O 1
ATOM 4526 N N . ASP A 1 589 ? -34.215 -0.098 21.348 1.00 89.69 589 ASP A N 1
ATOM 4527 C CA . ASP A 1 589 ? -34.360 0.487 22.690 1.00 89.69 589 ASP A CA 1
ATOM 4528 C C . ASP A 1 589 ? -33.199 0.078 23.626 1.00 89.69 589 ASP A C 1
ATOM 4530 O O . ASP A 1 589 ? -32.775 0.862 24.472 1.00 89.69 589 ASP A O 1
ATOM 4534 N N . ASN A 1 590 ? -32.622 -1.118 23.445 1.00 93.50 590 ASN A N 1
ATOM 4535 C CA . ASN A 1 590 ? -31.478 -1.570 24.239 1.00 93.50 590 ASN A CA 1
ATOM 4536 C C . ASN A 1 590 ? -30.204 -0.781 23.889 1.00 93.50 590 ASN A C 1
ATOM 4538 O O . ASN A 1 590 ? -29.438 -0.423 24.782 1.00 93.50 590 ASN A O 1
ATOM 4542 N N . ALA A 1 591 ? -29.978 -0.459 22.611 1.00 91.81 591 ALA A N 1
ATOM 4543 C CA . ALA A 1 591 ? -28.882 0.432 22.224 1.00 91.81 591 ALA A CA 1
ATOM 4544 C C . ALA A 1 591 ? -29.042 1.836 22.839 1.00 91.81 591 ALA A C 1
ATOM 4546 O O . ALA A 1 591 ? -28.059 2.413 23.305 1.00 91.81 591 ALA A O 1
ATOM 4547 N N . ALA A 1 592 ? -30.270 2.365 22.895 1.00 90.38 592 ALA A N 1
ATOM 4548 C CA . ALA A 1 592 ? -30.551 3.657 23.518 1.00 90.38 592 ALA A CA 1
ATOM 4549 C C . ALA A 1 592 ? -30.283 3.651 25.035 1.00 90.38 592 ALA A C 1
ATOM 4551 O O . ALA A 1 592 ? -29.625 4.559 25.546 1.00 90.38 592 ALA A O 1
ATOM 4552 N N . GLU A 1 593 ? -30.714 2.610 25.754 1.00 94.69 593 GLU A N 1
ATOM 4553 C CA . GLU A 1 593 ? -30.417 2.450 27.186 1.00 94.69 593 GLU A CA 1
ATOM 4554 C C . GLU A 1 593 ? -28.906 2.362 27.458 1.00 94.69 593 GLU A C 1
ATOM 4556 O O . GLU A 1 593 ? -28.398 2.985 28.394 1.00 94.69 593 GLU A O 1
ATOM 4561 N N . LEU A 1 594 ? -28.166 1.637 26.615 1.00 96.56 594 LEU A N 1
ATOM 4562 C CA . LEU A 1 594 ? -26.712 1.512 26.730 1.00 96.56 594 LEU A CA 1
ATOM 4563 C C . LEU A 1 594 ? -25.981 2.827 26.433 1.00 96.56 594 LEU A C 1
ATOM 4565 O O . LEU A 1 594 ? -24.982 3.124 27.087 1.00 96.56 594 LEU A O 1
ATOM 4569 N N . LEU A 1 595 ? -26.488 3.644 25.506 1.00 94.06 595 LEU A N 1
ATOM 4570 C CA . LEU A 1 595 ? -25.952 4.983 25.257 1.00 94.06 595 LEU A CA 1
ATOM 4571 C C . LEU A 1 595 ? -26.129 5.876 26.488 1.00 94.06 595 LEU A C 1
ATOM 4573 O O . LEU A 1 595 ? -25.181 6.524 26.927 1.00 94.06 595 LEU A O 1
ATOM 4577 N N . VAL A 1 596 ? -27.326 5.873 27.079 1.00 93.38 596 VAL A N 1
ATOM 4578 C CA . VAL A 1 596 ? -27.605 6.620 28.313 1.00 93.38 596 VAL A CA 1
ATOM 4579 C C . VAL A 1 596 ? -26.687 6.148 29.439 1.00 93.38 596 VAL A C 1
ATOM 4581 O O . VAL A 1 596 ? -26.110 6.972 30.147 1.00 93.38 596 VAL A O 1
ATOM 4584 N N . SER A 1 597 ? -26.510 4.837 29.592 1.00 96.19 597 SER A N 1
ATOM 4585 C CA . SER A 1 597 ? -25.587 4.243 30.562 1.00 96.19 597 SER A CA 1
ATOM 4586 C C . SER A 1 597 ? -24.148 4.744 30.384 1.00 96.19 597 SER A C 1
ATOM 4588 O O . SER A 1 597 ? -23.541 5.216 31.345 1.00 96.19 597 SER A O 1
ATOM 4590 N N . LEU A 1 598 ? -23.629 4.727 29.152 1.00 96.25 598 LEU A N 1
ATOM 4591 C CA . LEU A 1 598 ? -22.291 5.227 28.834 1.00 96.25 598 LEU A CA 1
ATOM 4592 C C . LEU A 1 598 ? -22.130 6.713 29.192 1.00 96.25 598 LEU A C 1
ATOM 4594 O O . LEU A 1 598 ? -21.123 7.095 29.788 1.00 96.25 598 LEU A O 1
ATOM 4598 N N . VAL A 1 599 ? -23.127 7.549 28.886 1.00 93.62 599 VAL A N 1
ATOM 4599 C CA . VAL A 1 599 ? -23.107 8.978 29.246 1.00 93.62 599 VAL A CA 1
ATOM 4600 C C . VAL A 1 599 ? -23.047 9.165 30.764 1.00 93.62 599 VAL A C 1
ATOM 4602 O O . VAL A 1 599 ? -22.267 9.986 31.243 1.00 93.62 599 VAL A O 1
ATOM 4605 N N . HIS A 1 600 ? -23.798 8.380 31.543 1.00 95.50 600 HIS A N 1
ATOM 4606 C CA . HIS A 1 600 ? -23.704 8.428 33.007 1.00 95.50 600 HIS A CA 1
ATOM 4607 C C . HIS A 1 600 ? -22.303 8.052 33.507 1.00 95.50 600 HIS A C 1
ATOM 4609 O O . HIS A 1 600 ? -21.785 8.713 34.407 1.00 95.50 600 HIS A O 1
ATOM 4615 N N . SER A 1 601 ? -21.668 7.041 32.911 1.00 97.00 601 SER A N 1
ATOM 4616 C CA . SER A 1 601 ? -20.292 6.656 33.246 1.00 97.00 601 SER A CA 1
ATOM 4617 C C . SER A 1 601 ? -19.280 7.759 32.913 1.00 97.00 601 SER A C 1
ATOM 4619 O O . SER A 1 601 ? -18.388 8.031 33.716 1.00 97.00 601 SER A O 1
ATOM 4621 N N . LEU A 1 602 ? -19.437 8.447 31.776 1.00 96.12 602 LEU A N 1
ATOM 4622 C CA . LEU A 1 602 ? -18.600 9.595 31.399 1.00 96.12 602 LEU A CA 1
ATOM 4623 C C . LEU A 1 602 ? -18.787 10.784 32.355 1.00 96.12 602 LEU A C 1
ATOM 4625 O O . LEU A 1 602 ? -17.810 11.420 32.749 1.00 96.12 602 LEU A O 1
ATOM 4629 N N . LEU A 1 603 ? -20.024 11.066 32.773 1.00 95.12 603 LEU A N 1
ATOM 4630 C CA . LEU A 1 603 ? -20.317 12.115 33.755 1.00 95.12 603 LEU A CA 1
ATOM 4631 C C . LEU A 1 603 ? -19.762 11.778 35.142 1.00 95.12 603 LEU A C 1
ATOM 4633 O O . LEU A 1 603 ? -19.263 12.666 35.829 1.00 95.12 603 LEU A O 1
ATOM 4637 N N . TYR A 1 604 ? -19.799 10.507 35.544 1.00 96.69 604 TYR A N 1
ATOM 4638 C CA . TYR A 1 604 ? -19.153 10.062 36.777 1.00 96.69 604 TYR A CA 1
ATOM 4639 C C . TYR A 1 604 ? -17.633 10.267 36.721 1.00 96.69 604 TYR A C 1
ATOM 4641 O O . TYR A 1 604 ? -17.042 10.780 37.668 1.00 96.69 604 TYR A O 1
ATOM 4649 N N . LEU A 1 605 ? -16.996 9.948 35.591 1.00 95.75 605 LEU A N 1
ATOM 4650 C CA . LEU A 1 605 ? -15.571 10.212 35.393 1.00 95.75 605 LEU A CA 1
ATOM 4651 C C . LEU A 1 605 ? -15.244 11.717 35.439 1.00 95.75 605 LEU A C 1
ATOM 4653 O O . LEU A 1 605 ? -14.235 12.109 36.030 1.00 95.75 605 LEU A O 1
ATOM 4657 N N . LEU A 1 606 ? -16.112 12.566 34.877 1.00 94.38 606 LEU A N 1
ATOM 4658 C CA . LEU A 1 606 ? -16.001 14.018 35.020 1.00 94.38 606 LEU A CA 1
ATOM 4659 C C . LEU A 1 606 ? -16.097 14.449 36.490 1.00 94.38 606 LEU A C 1
ATOM 4661 O O . LEU A 1 606 ? -15.286 15.262 36.923 1.00 94.38 606 LEU A O 1
ATOM 4665 N N . ASP A 1 607 ? -17.040 13.910 37.261 1.00 94.62 607 ASP A N 1
ATOM 4666 C CA . ASP A 1 607 ? -17.210 14.234 38.685 1.00 94.62 607 ASP A CA 1
ATOM 4667 C C . ASP A 1 607 ? -15.962 13.879 39.514 1.00 94.62 607 ASP A C 1
ATOM 4669 O O . ASP A 1 607 ? -15.502 14.674 40.340 1.00 94.62 607 ASP A O 1
ATOM 4673 N N . LEU A 1 608 ? -15.325 12.737 39.223 1.00 92.31 608 LEU A N 1
ATOM 4674 C CA . LEU A 1 608 ? -14.031 12.374 39.815 1.00 92.31 608 LEU A CA 1
ATOM 4675 C C . LEU A 1 608 ? -12.942 13.409 39.477 1.00 92.31 608 LEU A C 1
ATOM 4677 O O . LEU A 1 608 ? -12.159 13.801 40.348 1.00 92.31 608 LEU A O 1
ATOM 4681 N N . HIS A 1 609 ? -12.903 13.886 38.230 1.00 90.19 609 HIS A N 1
ATOM 4682 C CA . HIS A 1 609 ? -11.950 14.907 37.789 1.00 90.19 609 HIS A CA 1
ATOM 4683 C C . HIS A 1 609 ? -12.229 16.289 38.411 1.00 90.19 609 HIS A C 1
ATOM 4685 O O . HIS A 1 609 ? -11.306 16.991 38.826 1.00 90.19 609 HIS A O 1
ATOM 4691 N N . VAL A 1 610 ? -13.498 16.673 38.558 1.00 89.69 610 VAL A N 1
ATOM 4692 C CA . VAL A 1 610 ? -13.910 17.901 39.257 1.00 89.69 610 VAL A CA 1
ATOM 4693 C C . VAL A 1 610 ? -13.551 17.824 40.739 1.00 89.69 610 VAL A C 1
ATOM 4695 O O . VAL A 1 610 ? -12.990 18.771 41.287 1.00 89.69 610 VAL A O 1
ATOM 4698 N N . THR A 1 611 ? -13.755 16.674 41.378 1.00 88.44 611 THR A N 1
ATOM 4699 C CA . THR A 1 611 ? -13.357 16.453 42.774 1.00 88.44 611 THR A CA 1
ATOM 4700 C C . THR A 1 611 ? -11.850 16.672 42.977 1.00 88.44 611 THR A C 1
ATOM 4702 O O . THR A 1 611 ? -11.430 17.242 43.989 1.00 88.44 611 THR A O 1
ATOM 4705 N N . LEU A 1 612 ? -11.009 16.267 42.016 1.00 83.19 612 LEU A N 1
ATOM 4706 C CA . LEU A 1 612 ? -9.569 16.561 42.024 1.00 83.19 612 LEU A CA 1
ATOM 4707 C C . LEU A 1 612 ? -9.272 18.060 41.956 1.00 83.19 612 LEU A C 1
ATOM 4709 O O . LEU A 1 612 ? -8.445 18.559 42.729 1.00 83.19 612 LEU A O 1
ATOM 4713 N N . LEU A 1 613 ? -9.952 18.769 41.052 1.00 83.12 613 LEU A N 1
ATOM 4714 C CA . LEU A 1 613 ? -9.834 20.219 40.898 1.00 83.12 613 LEU A CA 1
ATOM 4715 C C . LEU A 1 613 ? -10.206 20.945 42.196 1.00 83.12 613 LEU A C 1
ATOM 4717 O O . LEU A 1 613 ? -9.442 21.784 42.678 1.00 83.12 613 LEU A O 1
ATOM 4721 N N . GLU A 1 614 ? -11.337 20.585 42.803 1.00 82.94 614 GLU A N 1
ATOM 4722 C CA . GLU A 1 614 ? -11.823 21.194 44.043 1.00 82.94 614 GLU A CA 1
ATOM 4723 C C . GLU A 1 614 ? -10.885 20.938 45.226 1.00 82.94 614 GLU A C 1
ATOM 4725 O O . GLU A 1 614 ? -10.579 21.865 45.981 1.00 82.94 614 GLU A O 1
ATOM 4730 N N . ARG A 1 615 ? -10.367 19.710 45.373 1.00 77.94 615 ARG A N 1
ATOM 4731 C CA . ARG A 1 615 ? -9.365 19.385 46.404 1.00 77.94 615 ARG A CA 1
ATOM 4732 C C . ARG A 1 615 ? -8.096 20.222 46.238 1.00 77.94 615 ARG A C 1
ATOM 4734 O O . ARG A 1 615 ? -7.567 20.720 47.232 1.00 77.94 615 ARG A O 1
ATOM 4741 N N . GLY A 1 616 ? -7.630 20.411 45.001 1.00 71.00 616 GLY A N 1
ATOM 4742 C CA . GLY A 1 616 ? -6.496 21.287 44.697 1.00 71.00 616 GLY A CA 1
ATOM 4743 C C . GLY A 1 616 ? -6.765 22.747 45.078 1.00 71.00 616 GLY A C 1
ATOM 4744 O O . GLY A 1 616 ? -5.940 23.381 45.735 1.00 71.00 616 GLY A O 1
ATOM 4745 N N . ALA A 1 617 ? -7.948 23.266 44.744 1.00 70.75 617 ALA A N 1
ATOM 4746 C CA . ALA A 1 617 ? -8.345 24.634 45.076 1.00 70.75 617 ALA A CA 1
ATOM 4747 C C . ALA A 1 617 ? -8.485 24.862 46.597 1.00 70.75 617 ALA A C 1
ATOM 4749 O O . ALA A 1 617 ? -8.034 25.882 47.122 1.00 70.75 617 ALA A O 1
ATOM 4750 N N . GLN A 1 618 ? -9.052 23.905 47.339 1.00 70.56 618 GLN A N 1
ATOM 4751 C CA . GLN A 1 618 ? -9.190 23.992 48.800 1.00 70.56 618 GLN A CA 1
ATOM 4752 C C . GLN A 1 618 ? -7.831 24.002 49.519 1.00 70.56 618 GLN A C 1
ATOM 4754 O O . GLN A 1 618 ? -7.652 24.742 50.491 1.00 70.56 618 GLN A O 1
ATOM 4759 N N . GLN A 1 619 ? -6.853 23.234 49.027 1.00 65.75 619 GLN A N 1
ATOM 4760 C CA . GLN A 1 619 ? -5.487 23.237 49.561 1.00 65.75 619 GLN A CA 1
ATOM 4761 C C . GLN A 1 619 ? -4.772 24.582 49.343 1.00 65.75 619 GLN A C 1
ATOM 4763 O O . GLN A 1 619 ? -4.010 25.006 50.212 1.00 65.75 619 GLN A O 1
ATOM 4768 N N . GLN A 1 620 ? -5.069 25.303 48.254 1.00 62.84 620 GLN A N 1
ATOM 4769 C CA . GLN A 1 620 ? -4.542 26.657 48.031 1.00 62.84 620 GLN A CA 1
ATOM 4770 C C . GLN A 1 620 ? -5.083 27.676 49.043 1.00 62.84 620 GLN A C 1
ATOM 4772 O O . GLN A 1 620 ? -4.323 28.488 49.569 1.00 62.84 620 GLN A O 1
ATOM 4777 N N . VAL A 1 621 ? -6.383 27.626 49.356 1.00 61.09 621 VAL A N 1
ATOM 4778 C CA . VAL A 1 621 ? -7.021 28.580 50.284 1.00 61.09 621 VAL A CA 1
ATOM 4779 C C . VAL A 1 621 ? -6.552 28.367 51.730 1.00 61.09 621 VAL A C 1
ATOM 4781 O O . VAL A 1 621 ? -6.379 29.333 52.474 1.00 61.09 621 VAL A O 1
ATOM 4784 N N . ALA A 1 622 ? -6.289 27.120 52.132 1.00 59.53 622 ALA A N 1
ATOM 4785 C CA . ALA A 1 622 ? -5.787 26.790 53.468 1.00 59.53 622 ALA A CA 1
ATOM 4786 C C . ALA A 1 622 ? -4.294 27.139 53.684 1.00 59.53 622 ALA A C 1
ATOM 4788 O O . ALA A 1 622 ? -3.848 27.223 54.828 1.00 59.53 622 ALA A O 1
ATOM 4789 N N . GLY A 1 623 ? -3.525 27.357 52.608 1.00 57.34 623 GLY A N 1
ATOM 4790 C CA . GLY A 1 623 ? -2.064 27.509 52.624 1.00 57.34 623 GLY A CA 1
ATOM 4791 C C . GLY A 1 623 ? -1.500 28.887 53.003 1.00 57.34 623 GLY A C 1
ATOM 4792 O O . GLY A 1 623 ? -0.285 29.012 53.103 1.00 57.34 623 GLY A O 1
ATOM 4793 N N . GLY A 1 624 ? -2.327 29.917 53.223 1.00 48.12 624 GLY A N 1
ATOM 4794 C CA . GLY A 1 624 ? -1.993 31.164 53.947 1.00 48.12 624 GLY A CA 1
ATOM 4795 C C . GLY A 1 624 ? -0.781 32.029 53.523 1.00 48.12 624 GLY A C 1
ATOM 4796 O O . GLY A 1 624 ? -0.571 33.073 54.139 1.00 48.12 624 GLY A O 1
ATOM 4797 N N . GLY A 1 625 ? 0.018 31.672 52.515 1.00 44.47 625 GLY A N 1
ATOM 4798 C CA . GLY A 1 625 ? 1.255 32.374 52.151 1.00 44.47 625 GLY A CA 1
ATOM 4799 C C . GLY A 1 625 ? 1.395 32.571 50.644 1.00 44.47 625 GLY A C 1
ATOM 4800 O O . GLY A 1 625 ? 1.242 31.627 49.880 1.00 44.47 625 GLY A O 1
ATOM 4801 N N . GLY A 1 626 ? 1.694 33.805 50.223 1.00 43.69 626 GLY A N 1
ATOM 4802 C CA . GLY A 1 626 ? 1.821 34.240 48.825 1.00 43.69 626 GLY A CA 1
ATOM 4803 C C . GLY A 1 626 ? 3.019 33.658 48.061 1.00 43.69 626 GLY A C 1
ATOM 4804 O O . GLY A 1 626 ? 3.906 34.404 47.654 1.00 43.69 626 GLY A O 1
ATOM 4805 N N . GLY A 1 627 ? 3.029 32.341 47.857 1.00 43.72 627 GLY A N 1
ATOM 4806 C CA . GLY A 1 627 ? 3.870 31.625 46.898 1.00 43.72 627 GLY A CA 1
ATOM 4807 C C . GLY A 1 627 ? 3.010 31.019 45.785 1.00 43.72 627 GLY A C 1
ATOM 4808 O O . GLY A 1 627 ? 1.873 30.622 46.020 1.00 43.72 627 GLY A O 1
ATOM 4809 N N . CYS A 1 628 ? 3.536 30.990 44.565 1.00 43.22 628 CYS A N 1
ATOM 4810 C CA . CYS A 1 628 ? 2.841 30.534 43.363 1.00 43.22 628 CYS A CA 1
ATOM 4811 C C . CYS A 1 628 ? 2.355 29.069 43.471 1.00 43.22 628 CYS A C 1
ATOM 4813 O O . CYS A 1 628 ? 3.143 28.175 43.762 1.00 43.22 628 CYS A O 1
ATOM 4815 N N . SER A 1 629 ? 1.054 28.875 43.228 1.00 50.03 629 SER A N 1
ATOM 4816 C CA . SER A 1 629 ? 0.395 27.755 42.530 1.00 50.03 629 SER A CA 1
ATOM 4817 C C . SER A 1 629 ? 1.029 26.354 42.591 1.00 50.03 629 SER A C 1
ATOM 4819 O O . SER A 1 629 ? 1.886 26.016 41.780 1.00 50.03 629 SER A O 1
ATOM 4821 N N . SER A 1 630 ? 0.468 25.462 43.402 1.00 55.62 630 SER A N 1
ATOM 4822 C CA . SER A 1 630 ? 0.431 24.040 43.049 1.00 55.62 630 SER A CA 1
ATOM 4823 C C . SER A 1 630 ? -1.036 23.649 42.985 1.00 55.62 630 SER A C 1
ATOM 4825 O O . SER A 1 630 ? -1.734 23.700 43.996 1.00 55.62 630 SER A O 1
ATOM 4827 N N . TRP A 1 631 ? -1.534 23.338 41.790 1.00 64.56 631 TRP A N 1
ATOM 4828 C CA . TRP A 1 631 ? -2.763 22.554 41.654 1.00 64.56 631 TRP A CA 1
ATOM 4829 C C . TRP A 1 631 ? -2.518 21.155 42.237 1.00 64.56 631 TRP A C 1
ATOM 4831 O O . TRP A 1 631 ? -1.379 20.822 42.582 1.00 64.56 631 TRP A O 1
ATOM 4841 N N . SER A 1 632 ? -3.569 20.343 42.398 1.00 69.31 632 SER A N 1
ATOM 4842 C CA . SER A 1 632 ? -3.355 18.949 42.798 1.00 69.31 632 SER A CA 1
ATOM 4843 C C . SER A 1 632 ? -2.405 18.290 41.787 1.00 69.31 632 SER A C 1
ATOM 4845 O O . SER A 1 632 ? -2.716 18.320 40.598 1.00 69.31 632 SER A O 1
ATOM 4847 N N . PRO A 1 633 ? -1.284 17.683 42.215 1.00 75.88 633 PRO A N 1
ATOM 4848 C CA . PRO A 1 633 ? -0.356 16.996 41.310 1.00 75.88 633 PRO A CA 1
ATOM 4849 C C . PRO A 1 633 ? -0.981 15.733 40.691 1.00 75.88 633 PRO A C 1
ATOM 4851 O O . PRO A 1 633 ? -0.404 15.125 39.801 1.00 75.88 633 PRO A O 1
ATOM 4854 N N . LEU A 1 634 ? -2.173 15.340 41.158 1.00 79.44 634 LEU A N 1
ATOM 4855 C CA . LEU A 1 634 ? -2.985 14.267 40.590 1.00 79.44 634 LEU A CA 1
ATOM 4856 C C . LEU A 1 634 ? -3.879 14.735 39.426 1.00 79.44 634 LEU A C 1
ATOM 4858 O O . LEU A 1 634 ? -4.616 13.930 38.864 1.00 79.44 634 LEU A O 1
ATOM 4862 N N . LEU A 1 635 ? -3.884 16.028 39.091 1.00 83.88 635 LEU A N 1
ATOM 4863 C CA . LEU A 1 635 ? -4.695 16.565 38.005 1.00 83.88 635 LEU A CA 1
ATOM 4864 C C . LEU A 1 635 ? -4.013 16.332 36.649 1.00 83.88 635 LEU A C 1
ATOM 4866 O O . LEU A 1 635 ? -2.891 16.783 36.443 1.00 83.88 635 LEU A O 1
ATOM 4870 N N . SER A 1 636 ? -4.722 15.711 35.703 1.00 88.06 636 SER A N 1
ATOM 4871 C CA . SER A 1 636 ? -4.279 15.595 34.306 1.00 88.06 636 SER A CA 1
ATOM 4872 C C . SER A 1 636 ? -5.016 16.604 33.406 1.00 88.06 636 SER A C 1
ATOM 4874 O O . SER A 1 636 ? -6.219 16.437 33.181 1.00 88.06 636 SER A O 1
ATOM 4876 N N . PRO A 1 637 ? -4.342 17.640 32.866 1.00 87.75 637 PRO A N 1
ATOM 4877 C CA . PRO A 1 637 ? -4.973 18.592 31.949 1.00 87.75 637 PRO A CA 1
ATOM 4878 C C . PRO A 1 637 ? -5.426 17.926 30.643 1.00 87.75 637 PRO A C 1
ATOM 4880 O O . PRO A 1 637 ? -6.467 18.295 30.106 1.00 87.75 637 PRO A O 1
ATOM 4883 N N . TYR A 1 638 ? -4.709 16.900 30.177 1.00 89.31 638 TYR A N 1
ATOM 4884 C CA . TYR A 1 638 ? -5.072 16.131 28.988 1.00 89.31 638 TYR A CA 1
ATOM 4885 C C . TYR A 1 638 ? -6.377 15.343 29.177 1.00 89.31 638 TYR A C 1
ATOM 4887 O O . TYR A 1 638 ? -7.235 15.352 28.293 1.00 89.31 638 TYR A O 1
ATOM 4895 N N . LEU A 1 639 ? -6.579 14.715 30.345 1.00 93.00 639 LEU A N 1
ATOM 4896 C CA . LEU A 1 639 ? -7.845 14.047 30.673 1.00 93.00 639 LEU A CA 1
ATOM 4897 C C . LEU A 1 639 ? -9.000 15.054 30.768 1.00 93.00 639 LEU A C 1
ATOM 4899 O O . LEU A 1 639 ? -10.067 14.822 30.200 1.00 93.00 639 LEU A O 1
ATOM 4903 N N . GLY A 1 640 ? -8.784 16.183 31.450 1.00 92.56 640 GLY A N 1
ATOM 4904 C CA . GLY A 1 640 ? -9.780 17.253 31.542 1.00 92.56 640 GLY A CA 1
ATOM 4905 C C . GLY A 1 640 ? -10.166 17.806 30.166 1.00 92.56 640 GLY A C 1
ATOM 4906 O O . GLY A 1 640 ? -11.351 17.972 29.873 1.00 92.56 640 GLY A O 1
ATOM 4907 N N . GLY A 1 641 ? -9.177 18.014 29.293 1.00 92.75 641 GLY A N 1
ATOM 4908 C CA . GLY A 1 641 ? -9.377 18.419 27.903 1.00 92.75 641 GLY A CA 1
ATOM 4909 C C . GLY A 1 641 ? -10.199 17.406 27.107 1.00 92.75 641 GLY A C 1
ATOM 4910 O O . GLY A 1 641 ? -11.174 17.793 26.467 1.00 92.75 641 GLY A O 1
ATOM 4911 N N . ALA A 1 642 ? -9.878 16.112 27.204 1.00 93.69 642 ALA A N 1
ATOM 4912 C CA . ALA A 1 642 ? -10.628 15.054 26.524 1.00 93.69 642 ALA A CA 1
ATOM 4913 C C . ALA A 1 642 ? -12.082 14.947 27.010 1.00 93.69 642 ALA A C 1
ATOM 4915 O O . ALA A 1 642 ? -12.985 14.776 26.194 1.00 93.69 642 ALA A O 1
ATOM 4916 N N . LEU A 1 643 ? -12.333 15.095 28.317 1.00 94.56 643 LEU A N 1
ATOM 4917 C CA . LEU A 1 643 ? -13.688 15.116 28.884 1.00 94.56 643 LEU A CA 1
ATOM 4918 C C . LEU A 1 643 ? -14.503 16.304 28.360 1.00 94.56 643 LEU A C 1
ATOM 4920 O O . LEU A 1 643 ? -15.641 16.127 27.929 1.00 94.56 643 LEU A O 1
ATOM 4924 N N . LEU A 1 644 ? -13.919 17.505 28.357 1.00 92.38 644 LEU A N 1
ATOM 4925 C CA . LEU A 1 644 ? -14.572 18.703 27.824 1.00 92.38 644 LEU A CA 1
ATOM 4926 C C . LEU A 1 644 ? -14.837 18.583 26.322 1.00 92.38 644 LEU A C 1
ATOM 4928 O O . LEU A 1 644 ? -15.929 18.919 25.863 1.00 92.38 644 LEU A O 1
ATOM 4932 N N . TRP A 1 645 ? -13.866 18.076 25.564 1.00 91.31 645 TRP A N 1
ATOM 4933 C CA . TRP A 1 645 ? -14.004 17.819 24.134 1.00 91.31 645 TRP A CA 1
ATOM 4934 C C . TRP A 1 645 ? -15.121 16.805 23.849 1.00 91.31 645 TRP A C 1
ATOM 4936 O O . TRP A 1 645 ? -16.018 17.092 23.056 1.00 91.31 645 TRP A O 1
ATOM 4946 N N . CYS A 1 646 ? -15.135 15.675 24.563 1.00 91.50 646 CYS A N 1
ATOM 4947 C CA . CYS A 1 646 ? -16.165 14.642 24.452 1.00 91.50 646 CYS A CA 1
ATOM 4948 C C . CYS A 1 646 ? -17.562 15.202 24.752 1.00 91.50 646 CYS A C 1
ATOM 4950 O O . CYS A 1 646 ? -18.484 15.014 23.960 1.00 91.50 646 CYS A O 1
ATOM 4952 N N . LEU A 1 647 ? -17.718 15.945 25.852 1.00 88.25 647 LEU A N 1
ATOM 4953 C CA . LEU A 1 647 ? -19.004 16.527 26.240 1.00 88.25 647 LEU A CA 1
ATOM 4954 C C . LEU A 1 647 ? -19.471 17.622 25.288 1.00 88.25 647 LEU A C 1
ATOM 4956 O O . LEU A 1 647 ? -20.665 17.710 25.029 1.00 88.25 647 LEU A O 1
ATOM 4960 N N . THR A 1 648 ? -18.559 18.433 24.750 1.00 87.88 648 THR A N 1
ATOM 4961 C CA . THR A 1 648 ? -18.897 19.463 23.756 1.00 87.88 648 THR A CA 1
ATOM 4962 C C . THR A 1 648 ? -19.441 18.818 22.486 1.00 87.88 648 THR A C 1
ATOM 4964 O O . THR A 1 648 ? -20.477 19.235 21.975 1.00 87.88 648 THR A O 1
ATOM 4967 N N . ARG A 1 649 ? -18.777 17.757 22.022 1.00 85.56 649 ARG A N 1
ATOM 4968 C CA . ARG A 1 649 ? -19.156 16.989 20.833 1.00 85.56 649 ARG A CA 1
ATOM 4969 C C . ARG A 1 649 ? -20.446 16.188 21.035 1.00 85.56 649 ARG A C 1
ATOM 4971 O O . ARG A 1 649 ? -21.270 16.078 20.137 1.00 85.56 649 ARG A O 1
ATOM 4978 N N . TRP A 1 650 ? -20.654 15.640 22.230 1.00 86.38 650 TRP A N 1
ATOM 4979 C CA . TRP A 1 650 ? -21.921 15.004 22.583 1.00 86.38 650 TRP A CA 1
ATOM 4980 C C . TRP A 1 650 ? -23.052 16.038 22.660 1.00 86.38 650 TRP A C 1
ATOM 4982 O O . TRP A 1 650 ? -24.116 15.838 22.083 1.00 86.38 650 TRP A O 1
ATOM 4992 N N . ALA A 1 651 ? -22.820 17.174 23.319 1.00 83.88 651 ALA A N 1
ATOM 4993 C CA . ALA A 1 651 ? -23.807 18.238 23.447 1.00 83.88 651 ALA A CA 1
ATOM 4994 C C . ALA A 1 651 ? -24.221 18.811 22.088 1.00 83.88 651 ALA A C 1
ATOM 4996 O O . ALA A 1 651 ? -25.404 19.069 21.899 1.00 83.88 651 ALA A O 1
ATOM 4997 N N . SER A 1 652 ? -23.287 18.978 21.144 1.00 79.12 652 SER A N 1
ATOM 4998 C CA . SER A 1 652 ? -23.599 19.524 19.820 1.00 79.12 652 SER A CA 1
ATOM 4999 C C . SER A 1 652 ? -24.561 18.649 19.023 1.00 79.12 652 SER A C 1
ATOM 5001 O O . SER A 1 652 ? -25.388 19.205 18.313 1.00 79.12 652 SER A O 1
ATOM 5003 N N . GLY A 1 653 ? -24.472 17.319 19.145 1.00 76.31 653 GLY A N 1
ATOM 5004 C CA . GLY A 1 653 ? -25.347 16.384 18.428 1.00 76.31 653 GLY A CA 1
ATOM 5005 C C . GLY A 1 653 ? -26.613 15.976 19.189 1.00 76.31 653 GLY A C 1
ATOM 5006 O O . GLY A 1 653 ? -27.672 15.814 18.588 1.00 76.31 653 GLY A O 1
ATOM 5007 N N . TYR A 1 654 ? -26.521 15.790 20.511 1.00 82.62 654 TYR A N 1
ATOM 5008 C CA . TYR A 1 654 ? -27.574 15.153 21.316 1.00 82.62 654 TYR A CA 1
ATOM 5009 C C . TYR A 1 654 ? -28.395 16.120 22.175 1.00 82.62 654 TYR A C 1
ATOM 5011 O O . TYR A 1 654 ? -29.514 15.776 22.565 1.00 82.62 654 TYR A O 1
ATOM 5019 N N . LEU A 1 655 ? -27.881 17.313 22.494 1.00 79.50 655 LEU A N 1
ATOM 5020 C CA . LEU A 1 655 ? -28.639 18.321 23.237 1.00 79.50 655 LEU A CA 1
ATOM 5021 C C . LEU A 1 655 ? -29.261 19.322 22.268 1.00 79.50 655 LEU A C 1
ATOM 5023 O O . LEU A 1 655 ? -28.576 19.898 21.435 1.00 79.50 655 LEU A O 1
ATOM 5027 N N . PHE A 1 656 ? -30.565 19.565 22.422 1.00 68.25 656 PHE A N 1
ATOM 5028 C CA . PHE A 1 656 ? -31.320 20.499 21.576 1.00 68.25 656 PHE A CA 1
ATOM 5029 C C . PHE A 1 656 ? -31.201 20.200 20.073 1.00 68.25 656 PHE A C 1
ATOM 5031 O O . PHE A 1 656 ? -31.134 21.127 19.269 1.00 68.25 656 PHE A O 1
ATOM 5038 N N . ALA A 1 657 ? -31.185 18.912 19.709 1.00 66.81 657 ALA A N 1
ATOM 5039 C CA . ALA A 1 657 ? -31.135 18.480 18.318 1.00 66.81 657 ALA A CA 1
ATOM 5040 C C . ALA A 1 657 ? -32.241 19.170 17.502 1.00 66.81 657 ALA A C 1
ATOM 5042 O O . ALA A 1 657 ? -33.425 19.088 17.845 1.00 66.81 657 ALA A O 1
ATOM 5043 N N . ASP A 1 658 ? -31.848 19.859 16.431 1.00 69.50 658 ASP A N 1
ATOM 5044 C CA . ASP A 1 658 ? -32.796 20.465 15.504 1.00 69.50 658 ASP A CA 1
ATOM 5045 C C . ASP A 1 658 ? -33.463 19.351 14.693 1.00 69.50 658 ASP A C 1
ATOM 5047 O O . ASP A 1 658 ? -32.883 18.799 13.759 1.00 69.50 658 ASP A O 1
ATOM 5051 N N . LEU A 1 659 ? -34.689 18.998 15.086 1.00 67.50 659 LEU A N 1
ATOM 5052 C CA . LEU A 1 659 ? -35.466 17.931 14.457 1.00 67.50 659 LEU A CA 1
ATOM 5053 C C . LEU A 1 659 ? -35.694 18.180 12.958 1.00 67.50 659 LEU A C 1
ATOM 5055 O O . LEU A 1 659 ? -35.831 17.214 12.213 1.00 67.50 659 LEU A O 1
ATOM 5059 N N . SER A 1 660 ? -35.657 19.438 12.496 1.00 68.44 660 SER A N 1
ATOM 5060 C CA . SER A 1 660 ? -35.807 19.762 11.071 1.00 68.44 660 SER A CA 1
ATOM 5061 C C . SER A 1 660 ? -34.654 19.233 10.210 1.00 68.44 660 SER A C 1
ATOM 5063 O O . SER A 1 660 ? -34.860 18.927 9.038 1.00 68.44 660 SER A O 1
ATOM 5065 N N . LEU A 1 661 ? -33.469 19.025 10.798 1.00 65.88 661 LEU A N 1
ATOM 5066 C CA . LEU A 1 661 ? -32.319 18.426 10.114 1.00 65.88 661 LEU A CA 1
ATOM 5067 C C . LEU A 1 661 ? -32.513 16.925 9.824 1.00 65.88 661 LEU A C 1
ATOM 5069 O O . LEU A 1 661 ? -31.799 16.363 8.999 1.00 65.88 661 LEU A O 1
ATOM 5073 N N . TYR A 1 662 ? -33.491 16.276 10.466 1.00 65.81 662 TYR A N 1
ATOM 5074 C CA . TYR A 1 662 ? -33.808 14.855 10.285 1.00 65.81 662 TYR A CA 1
ATOM 5075 C C . TYR A 1 662 ? -35.105 14.621 9.483 1.00 65.81 662 TYR A C 1
ATOM 5077 O O . TYR A 1 662 ? -35.428 13.479 9.170 1.00 65.81 662 TYR A O 1
ATOM 5085 N N . GLU A 1 663 ? -35.852 15.674 9.120 1.00 55.97 663 GLU A N 1
ATOM 5086 C CA . GLU A 1 663 ? -37.101 15.560 8.341 1.00 55.97 663 GLU A CA 1
ATOM 5087 C C . GLU A 1 663 ? -36.850 15.337 6.832 1.00 55.97 663 GLU A C 1
ATOM 5089 O O . GLU A 1 663 ? -37.676 14.730 6.147 1.00 55.97 663 GLU A O 1
ATOM 5094 N N . GLU A 1 664 ? -35.697 15.752 6.288 1.00 45.06 664 GLU A N 1
ATOM 5095 C CA . GLU A 1 664 ? -35.360 15.534 4.867 1.00 45.06 664 GLU A CA 1
ATOM 5096 C C . GLU A 1 664 ? -35.017 14.067 4.533 1.00 45.06 664 GLU A C 1
ATOM 5098 O O . GLU A 1 664 ? -35.151 13.647 3.380 1.00 45.06 664 GLU A O 1
ATOM 5103 N N . THR A 1 665 ? -34.642 13.252 5.525 1.00 42.69 665 THR A N 1
ATOM 5104 C CA . THR A 1 665 ? -34.295 11.830 5.346 1.00 42.69 665 THR A CA 1
ATOM 5105 C C . THR A 1 665 ? -35.504 10.886 5.402 1.00 42.69 665 THR A C 1
ATOM 5107 O O . THR A 1 665 ? -35.458 9.808 4.804 1.00 42.69 665 THR A O 1
ATOM 5110 N N . GLU A 1 666 ? -36.636 11.278 6.005 1.00 38.91 666 GLU A N 1
ATOM 5111 C CA . GLU A 1 666 ? -37.854 10.442 6.044 1.00 38.91 666 GLU A CA 1
ATOM 5112 C C . GLU A 1 666 ? -38.542 10.296 4.671 1.00 38.91 666 GLU A C 1
ATOM 5114 O O . GLU A 1 666 ? -39.194 9.283 4.389 1.00 38.91 666 GLU A O 1
ATOM 5119 N N . HIS A 1 667 ? -38.361 11.257 3.760 1.00 33.44 667 HIS A N 1
ATOM 5120 C CA . HIS A 1 667 ? -38.974 11.221 2.427 1.00 33.44 667 HIS A CA 1
ATOM 5121 C C . HIS A 1 667 ? -38.294 10.265 1.429 1.00 33.44 667 HIS A C 1
ATOM 5123 O O . HIS A 1 667 ? -38.802 10.089 0.318 1.00 33.44 667 HIS A O 1
ATOM 5129 N N . ALA A 1 668 ? -37.199 9.600 1.812 1.00 34.38 668 ALA A N 1
ATOM 5130 C CA . ALA A 1 668 ? -36.449 8.707 0.929 1.00 34.38 668 ALA A CA 1
ATOM 5131 C C . ALA A 1 668 ? -36.858 7.217 0.984 1.00 34.38 668 ALA A C 1
ATOM 5133 O O . ALA A 1 668 ? -36.302 6.435 0.213 1.00 34.38 668 ALA A O 1
ATOM 5134 N N . GLY A 1 669 ? -37.826 6.782 1.812 1.00 34.09 669 GLY A N 1
ATOM 5135 C CA . GLY A 1 669 ? -38.116 5.335 1.866 1.00 34.09 669 GLY A CA 1
ATOM 5136 C C . GLY A 1 669 ? -39.386 4.802 2.532 1.00 34.09 669 GLY A C 1
ATOM 5137 O O . GLY A 1 669 ? -39.704 3.637 2.299 1.00 34.09 669 GLY A O 1
ATOM 5138 N N . PHE A 1 670 ? -40.157 5.572 3.304 1.00 31.11 670 PHE A N 1
ATOM 5139 C CA . PHE A 1 670 ? -41.339 5.016 3.984 1.00 31.11 670 PHE A CA 1
ATOM 5140 C C . PHE A 1 670 ? -42.660 5.403 3.307 1.00 31.11 670 PHE A C 1
ATOM 5142 O O . PHE A 1 670 ? -43.039 6.568 3.224 1.00 31.11 670 PHE A O 1
ATOM 5149 N N . SER A 1 671 ? -43.391 4.392 2.821 1.00 29.50 671 SER A N 1
ATOM 5150 C CA . SER A 1 671 ? -44.763 4.553 2.324 1.00 29.50 671 SER A CA 1
ATOM 5151 C C . SER A 1 671 ? -45.708 4.921 3.484 1.00 29.50 671 SER A C 1
ATOM 5153 O O . SER A 1 671 ? -45.675 4.250 4.521 1.00 29.50 671 SER A O 1
ATOM 5155 N N . PRO A 1 672 ? -46.583 5.935 3.329 1.00 29.64 672 PRO A N 1
ATOM 5156 C CA . PRO A 1 672 ? -47.335 6.553 4.429 1.00 29.64 672 PRO A CA 1
ATOM 5157 C C . PRO A 1 672 ? -48.414 5.666 5.082 1.00 29.64 672 PRO A C 1
ATOM 5159 O O . PRO A 1 672 ? -48.994 6.058 6.091 1.00 29.64 672 PRO A O 1
ATOM 5162 N N . ASP A 1 673 ? -48.666 4.456 4.575 1.00 30.97 673 ASP A N 1
ATOM 5163 C CA . ASP A 1 673 ? -49.761 3.598 5.056 1.00 30.97 673 ASP A CA 1
ATOM 5164 C C . ASP A 1 673 ? -49.397 2.655 6.224 1.00 30.97 673 ASP A C 1
ATOM 5166 O O . ASP A 1 673 ? -50.278 1.980 6.756 1.00 30.97 673 ASP A O 1
ATOM 5170 N N . GLN A 1 674 ? -48.138 2.610 6.683 1.00 33.19 674 GLN A N 1
ATOM 5171 C CA . GLN A 1 674 ? -47.742 1.790 7.851 1.00 33.19 674 GLN A CA 1
ATOM 5172 C C . GLN A 1 674 ? -47.547 2.583 9.157 1.00 33.19 674 GLN A C 1
ATOM 5174 O O . GLN A 1 674 ? -47.367 1.987 10.220 1.00 33.19 674 GLN A O 1
ATOM 5179 N N . ALA A 1 675 ? -47.652 3.915 9.121 1.00 33.56 675 ALA A N 1
ATOM 5180 C CA . ALA A 1 675 ? -47.385 4.783 10.273 1.00 33.56 675 ALA A CA 1
ATOM 5181 C C . ALA A 1 675 ? -48.499 4.802 11.346 1.00 33.56 675 ALA A C 1
ATOM 5183 O O . ALA A 1 675 ? -48.304 5.357 12.424 1.00 33.56 675 ALA A O 1
ATOM 5184 N N . LEU A 1 676 ? -49.662 4.189 11.097 1.00 28.56 676 LEU A N 1
ATOM 5185 C CA . LEU A 1 676 ? -50.849 4.353 11.954 1.00 28.56 676 LEU A CA 1
ATOM 5186 C C . LEU A 1 676 ? -51.12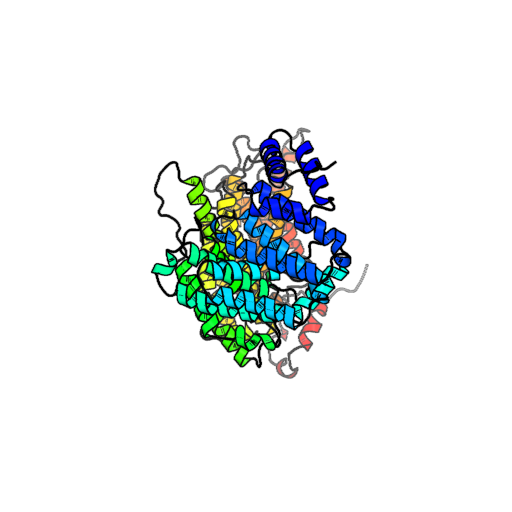5 3.214 12.950 1.00 28.56 676 LEU A C 1
ATOM 5188 O O . LEU A 1 676 ? -52.150 3.248 13.630 1.00 28.56 676 LEU A O 1
ATOM 5192 N N . THR A 1 677 ? -50.234 2.228 13.103 1.00 27.69 677 THR A N 1
ATOM 5193 C CA . THR A 1 677 ? -50.435 1.139 14.091 1.00 27.69 677 THR A CA 1
ATOM 5194 C C . THR A 1 677 ? -49.228 0.816 14.976 1.00 27.69 677 THR A C 1
ATOM 5196 O O . THR A 1 677 ? -49.262 -0.172 15.707 1.00 27.69 677 THR A O 1
ATOM 5199 N N . SER A 1 678 ? -48.172 1.630 14.958 1.00 28.58 678 SER A N 1
ATOM 5200 C CA . SER A 1 678 ? -46.997 1.447 15.824 1.00 28.58 678 SER A CA 1
ATOM 5201 C C . SER A 1 678 ? -47.132 2.258 17.128 1.00 28.58 678 SER A C 1
ATOM 5203 O O . SER A 1 678 ? -47.711 3.344 17.093 1.00 28.58 678 SER A O 1
ATOM 5205 N N . PRO A 1 679 ? -46.592 1.812 18.285 1.00 27.64 679 PRO A N 1
ATOM 5206 C CA . PRO A 1 679 ? -46.641 2.541 19.564 1.00 27.64 679 PRO A CA 1
ATOM 5207 C C . PRO A 1 679 ? -45.821 3.852 19.587 1.00 27.64 679 PRO A C 1
ATOM 5209 O O . PRO A 1 679 ? -45.500 4.367 20.658 1.00 27.64 679 PRO A O 1
ATOM 5212 N N . SER A 1 680 ? -45.464 4.402 18.425 1.00 30.39 680 SER A N 1
ATOM 5213 C CA . SER A 1 680 ? -44.632 5.594 18.230 1.00 30.39 680 SER A CA 1
ATOM 5214 C C . SER A 1 680 ? -45.258 6.894 18.747 1.00 30.39 680 SER A C 1
ATOM 5216 O O . SER A 1 680 ? -44.536 7.855 18.980 1.00 30.39 680 SER A O 1
ATOM 5218 N N . ALA A 1 681 ? -46.559 6.924 19.053 1.00 29.41 681 ALA A N 1
ATOM 5219 C CA . ALA A 1 681 ? -47.223 8.107 19.615 1.00 29.41 681 ALA A CA 1
ATOM 5220 C C . ALA A 1 681 ? -46.847 8.425 21.084 1.00 29.41 681 ALA A C 1
ATOM 5222 O O . ALA A 1 681 ? -47.310 9.426 21.623 1.00 29.41 681 ALA A O 1
ATOM 5223 N N . LYS A 1 682 ? -46.019 7.597 21.741 1.00 29.19 682 LYS A N 1
ATOM 5224 C CA . LYS A 1 682 ? -45.486 7.855 23.096 1.00 29.19 682 LYS A CA 1
ATOM 5225 C C . LYS A 1 682 ? -44.002 8.254 23.141 1.00 29.19 682 LYS A C 1
ATOM 5227 O O . LYS A 1 682 ? -43.501 8.544 24.220 1.00 29.19 682 LYS A O 1
ATOM 5232 N N . ARG A 1 683 ? -43.292 8.303 22.008 1.00 38.88 683 ARG A N 1
ATOM 5233 C CA . ARG A 1 683 ? -41.836 8.558 21.951 1.00 38.88 683 ARG A CA 1
ATOM 5234 C C . ARG A 1 683 ? -41.471 10.046 21.807 1.00 38.88 683 ARG A C 1
ATOM 5236 O O . ARG A 1 683 ? -40.661 10.408 20.967 1.00 38.88 683 ARG A O 1
ATOM 5243 N N . ARG A 1 684 ? -42.060 10.913 22.638 1.00 35.50 684 ARG A N 1
ATOM 5244 C CA . ARG A 1 684 ? -41.664 12.336 22.759 1.00 35.50 684 ARG A CA 1
ATOM 5245 C C . ARG A 1 684 ? -40.854 12.659 24.024 1.00 35.50 684 ARG A C 1
ATOM 5247 O O . ARG A 1 684 ? -40.486 13.803 24.231 1.00 35.50 684 ARG A O 1
ATOM 5254 N N . GLU A 1 685 ? -40.529 11.669 24.856 1.00 34.94 685 GLU A N 1
ATOM 5255 C CA . GLU A 1 685 ? -39.840 11.908 26.141 1.00 34.94 685 GLU A CA 1
ATOM 5256 C C . GLU A 1 685 ? -38.307 11.743 26.114 1.00 34.94 685 GLU A C 1
ATOM 5258 O O . GLU A 1 685 ? -37.664 12.036 27.116 1.00 34.94 685 GLU A O 1
ATOM 5263 N N . ILE A 1 686 ? -37.688 11.345 24.993 1.00 44.09 686 ILE A N 1
ATOM 5264 C CA . ILE A 1 686 ? -36.209 11.310 24.875 1.00 44.09 686 ILE A CA 1
ATOM 5265 C C . ILE A 1 686 ? -35.645 12.667 24.401 1.00 44.09 686 ILE A C 1
ATOM 5267 O O . ILE A 1 686 ? -34.526 13.030 24.751 1.00 44.09 686 ILE A O 1
ATOM 5271 N N . PHE A 1 687 ? -36.448 13.465 23.691 1.00 41.06 687 PHE A N 1
ATOM 5272 C CA . PHE A 1 687 ? -36.109 14.811 23.222 1.00 41.06 687 PHE A CA 1
ATOM 5273 C C . PHE A 1 687 ? -37.126 15.789 23.820 1.00 41.06 687 PHE A C 1
ATOM 5275 O O . PHE A 1 687 ? -38.253 15.880 23.349 1.00 41.06 687 PHE A O 1
ATOM 5282 N N . GLY A 1 688 ? -36.762 16.427 24.935 1.00 32.91 688 GLY A N 1
ATOM 5283 C CA . GLY A 1 688 ? -37.693 17.080 25.858 1.00 32.91 688 GLY A CA 1
ATOM 5284 C C . GLY A 1 688 ? -38.733 18.019 25.231 1.00 32.91 688 GLY A C 1
ATOM 5285 O O . GLY A 1 688 ? -38.402 19.081 24.712 1.00 32.91 688 GLY A O 1
ATOM 5286 N N . GLU A 1 689 ? -40.014 17.691 25.416 1.00 32.09 689 GLU A N 1
ATOM 5287 C CA . GLU A 1 689 ? -41.100 18.670 25.380 1.00 32.09 689 GLU A CA 1
ATOM 5288 C C . GLU A 1 689 ? -41.310 19.246 26.788 1.00 32.09 689 GLU A C 1
ATOM 5290 O O . GLU A 1 689 ? -41.919 18.625 27.657 1.00 32.09 689 GLU A O 1
ATOM 5295 N N . SER A 1 690 ? -40.855 20.479 27.012 1.00 31.78 690 SER A N 1
ATOM 5296 C CA . SER A 1 690 ? -41.437 21.345 28.039 1.00 31.78 690 SER A CA 1
ATOM 5297 C C . SER A 1 690 ? -42.114 22.527 27.360 1.00 31.78 690 SER A C 1
ATOM 5299 O O . SER A 1 690 ? -41.525 23.593 27.194 1.00 31.78 690 SER A O 1
ATOM 5301 N N . HIS A 1 691 ? -43.374 22.352 26.981 1.00 31.84 691 HIS A N 1
ATOM 5302 C CA . HIS A 1 691 ? -44.260 23.481 26.748 1.00 31.84 691 HIS A CA 1
ATOM 5303 C C . HIS A 1 691 ? -45.645 23.158 27.293 1.00 31.84 691 HIS A C 1
ATOM 5305 O O . HIS A 1 691 ? -46.440 22.512 26.628 1.00 31.84 691 HIS A O 1
ATOM 5311 N N . GLU A 1 692 ? -45.928 23.650 28.500 1.00 29.53 692 GLU A N 1
ATOM 5312 C CA . GLU A 1 692 ? -47.157 24.397 28.774 1.00 29.53 692 GLU A CA 1
ATOM 5313 C C . GLU A 1 692 ? -47.098 25.075 30.152 1.00 29.53 692 GLU A C 1
ATOM 5315 O O . GLU A 1 692 ? -46.865 24.438 31.176 1.00 29.53 692 GLU A O 1
ATOM 5320 N N . GLY A 1 693 ? -47.365 26.387 30.165 1.00 28.41 693 GLY A N 1
ATOM 5321 C CA . GLY A 1 693 ? -47.924 27.063 31.337 1.00 28.41 693 GLY A CA 1
ATOM 5322 C C . GLY A 1 693 ? -47.039 28.079 32.058 1.00 28.41 693 GLY A C 1
ATOM 5323 O O . GLY A 1 693 ? -46.654 27.838 33.193 1.00 28.41 693 GLY A O 1
ATOM 5324 N N . CYS A 1 694 ? -46.821 29.260 31.466 1.00 24.08 694 CYS A N 1
ATOM 5325 C CA . CYS A 1 694 ? -47.156 30.529 32.137 1.00 24.08 694 CYS A CA 1
ATOM 5326 C C . CYS A 1 694 ? -46.919 31.736 31.219 1.00 24.08 694 CYS A C 1
ATOM 5328 O O . CYS A 1 694 ? -45.817 32.265 31.114 1.00 24.08 694 CYS A O 1
ATOM 5330 N N . ALA A 1 695 ? -47.995 32.220 30.603 1.00 31.28 695 ALA A N 1
ATOM 5331 C CA . ALA A 1 695 ? -48.123 33.629 30.271 1.00 31.28 695 ALA A CA 1
ATOM 5332 C C . ALA A 1 695 ? -48.962 34.281 31.378 1.00 31.28 695 ALA A C 1
ATOM 5334 O O . ALA A 1 695 ? -50.149 33.979 31.469 1.00 31.28 695 ALA A O 1
ATOM 5335 N N . ALA A 1 696 ? -48.352 35.128 32.215 1.00 29.89 696 ALA A N 1
ATOM 5336 C CA . ALA A 1 696 ? -48.940 36.355 32.772 1.00 29.89 696 ALA A CA 1
ATOM 5337 C C . ALA A 1 696 ? -48.068 36.957 33.893 1.00 29.89 696 ALA A C 1
ATOM 5339 O O . ALA A 1 696 ? -47.825 36.316 34.908 1.00 29.89 696 ALA A O 1
ATOM 5340 N N . SER A 1 697 ? -47.786 38.256 33.739 1.00 29.66 697 SER A N 1
ATOM 5341 C CA . SER A 1 697 ? -47.404 39.239 34.767 1.00 29.66 697 SER A CA 1
ATOM 5342 C C . SER A 1 697 ? -45.931 39.340 35.200 1.00 29.66 697 SER A C 1
ATOM 5344 O O . SER A 1 697 ? -45.407 38.456 35.869 1.00 29.66 697 SER A O 1
ATOM 5346 N N . CYS A 1 698 ? -45.420 40.563 34.977 1.00 32.22 698 CYS A N 1
ATOM 5347 C CA . CYS A 1 698 ? -44.170 41.212 35.403 1.00 32.22 698 CYS A CA 1
ATOM 5348 C C . CYS A 1 698 ? -42.944 41.027 34.509 1.00 32.22 698 CYS A C 1
ATOM 5350 O O . CYS A 1 698 ? -42.311 39.955 34.553 1.00 32.22 698 CYS A O 1
#

Foldseek 3Di:
DADPDPDLVSLQVVLVVLVVCCVVCVPVSVVNLVVLLVDPCLQVNLLSNLVPPLDQVSNLSSLVSNLSNCLVCVVVQDPVVLVVVLVSLVVSCVVCVVSHDPSSLLSSLLSSLVSCLVCVVVDDPVVLVVLLVCLLVLCVVDFSSVLSSLSSLLSNLCSLQDQPCPSRVDDSVSSVVSNQSCVVPVLLSLLVSLLVSQVVLLVQLVDPVCVVDLRSLLSNLSSLSSLLSSLPRDPDPDDPVVAPPLQDAGEDALSCLVRLLDLVSLLSLLVSLVVCVLPALPGRNSCVNLSSLSSLLSSLRYDDNNDVDVVSVLVSLLSSLLSLLVLLPDDQHPPDDPDDDDVPPVVVVSSLVSSLSSLLSSLSSLSSNCSHCPCVSLVVHPSNVSSLVSLLVLLLVLLVVLLVCALDPCCVNNVSSVSSNLSSLSSLLSRLVSCVVPPVPPPVVLVVLLVSLLVSLLSVLVSQLRRQLNNQLNCVPPDDDPVVVVVVVVVVLVSLLSSLSSCLSVLLSSLLSLLVQLLVLLVQLVCCVVPCDGPPHHQADVVQQAGHSNLSSSLSSNLSSLSSLLSNFFDDPALAGPPSNVVCVVPPVSSVVSNVSSVVSLVSSVVSLVVQQVVQVVVVVVVPDPDDDDRRNSHDVSSVVSSVVSVVRCCSHQPPHPCVVVPVVVVPDDDPVPPPPDPCVPPDVSHDDDDDDDDDDD

Radius of gyration: 33.28 Å; chains: 1; bounding box: 97×68×95 Å

Sequence (698 aa):
MLPNFSSPEEAVVWIESLCRAFPTNPKEAEVALTELHRSDHAVEVSKIILERSQMPMAQFHALLALQEAVLARWDSVPPANRRALKGYLWEFLCREWARLDRSVVSQALRTFCVFWRRGWAAETRKAKLSLFALLQQGASEGGAAALRSAKALFSLVSEFSSTRATALGLPLEFFRATHAAFNKFGLDQSLALSMELLGETVKVVATPEALSDTSVLELVTTVVNVCAEVLSWEFKYVEAWQIPPAQQLIRPGPRWRTYLVRPDFLGAVFNVYHRVRLRGTAGPGGTLPHALRQLLLQLSSVHGDIFENDDQRKAYASFLVEGAAAVLAAPFSSAGVRQEGAHQGAAEAAAEEAQADEYIGIASMAVRLVSNFKLSTLGQLDSFAAFAQHLAALSSRMLHESKALAGRDDDEDVGWRRETFALLLESWVAMAEDFEVTSGENQGMRKGMQDATFPLYEQYLEHELTVSRVEAEASVGHEEDDEEEEIGAADKDEQMCSAACLGRLSLARSLAAVDVQVRGVSEVLSRLLETGSVNGQPGLLPGGQELSPAATGVMEQARTAVVLAAHLVADKDDSMVPERLHTVLLVDDNAAELLVSLVHSLLYLLDLHVTLLERGAQQQVAGGGGGCSSWSPLLSPYLGGALLWCLTRWASGYLFADLSLYEETEHAGFSPDQALTSPSAKRREIFGESHEGCAASC